Protein AF-A0A2H0PJK1-F1 (afdb_monomer_lite)

Sequence (392 aa):
MRAAGKIWSLGQGVLFLLLLDNSALKAQSQTAKTILATDIFDRLESEDGAIYIGDQIKLERNETVQFDEPARVYIRDLDMSEFSTIDSQGYDLEVYIEDQIKSDKGFFDVSPNESIYDTSGQDGESGENGEKAMDGLKGSAGAHGSDASAGTDGVSGADISIIAPRLQGDLVLITRGGNGGRGGNGGDGGKGGVGLSGMDARVLYHFKGMDGLPIDTLLGIGSAIGIPYVGQVLAILSLFNGLTIGDGFDGFDGGAGGNAGLGGDGGNGGNAGKIELIYAFREANGKTYVNTKGGRGGVGGRAGVPGVGGTGGVGGKAGDIWARDGKPGNAGATGEQARAGLAGKAGKSGSVKVYETGDEQWLRCYVRYRQTLDLGMEQGLAYELLKSCLNQ

Structure (mmCIF, N/CA/C/O backbone):
data_AF-A0A2H0PJK1-F1
#
_entry.id   AF-A0A2H0PJK1-F1
#
loop_
_atom_site.group_PDB
_atom_site.id
_atom_site.type_symbol
_atom_site.label_atom_id
_atom_site.label_alt_id
_atom_site.label_comp_id
_atom_site.label_asym_id
_atom_site.label_entity_id
_atom_site.label_seq_id
_atom_site.pdbx_PDB_ins_code
_atom_site.Cartn_x
_atom_site.Cartn_y
_atom_site.Cartn_z
_atom_site.occupancy
_atom_site.B_iso_or_equiv
_atom_site.auth_seq_id
_atom_site.auth_comp_id
_atom_site.auth_asym_id
_atom_site.auth_atom_id
_atom_site.pdbx_PDB_model_num
ATOM 1 N N . MET A 1 1 ? -66.909 -10.315 -57.323 1.00 40.25 1 MET A N 1
ATOM 2 C CA . MET A 1 1 ? -67.530 -10.198 -55.987 1.00 40.25 1 MET A CA 1
ATOM 3 C C . MET A 1 1 ? -66.521 -9.553 -55.044 1.00 40.25 1 MET A C 1
ATOM 5 O O . MET A 1 1 ? -65.550 -10.198 -54.680 1.00 40.25 1 MET A O 1
ATOM 9 N N . ARG A 1 2 ? -66.683 -8.259 -54.745 1.00 36.19 2 ARG A N 1
ATOM 10 C CA . ARG A 1 2 ? -65.884 -7.506 -53.763 1.00 36.19 2 ARG A CA 1
ATOM 11 C C . ARG A 1 2 ? -66.854 -7.022 -52.680 1.00 36.19 2 ARG A C 1
ATOM 13 O O . ARG A 1 2 ? -67.710 -6.200 -52.978 1.00 36.19 2 ARG A O 1
ATOM 20 N N . ALA A 1 3 ? -66.736 -7.573 -51.476 1.00 44.84 3 ALA A N 1
ATOM 21 C CA . ALA A 1 3 ? -67.355 -7.078 -50.243 1.00 44.84 3 ALA A CA 1
ATOM 22 C C . ALA A 1 3 ? -66.247 -6.330 -49.472 1.00 44.84 3 ALA A C 1
ATOM 24 O O . ALA A 1 3 ? -65.142 -6.848 -49.352 1.00 44.84 3 ALA A O 1
ATOM 25 N N . ALA A 1 4 ? -66.362 -5.025 -49.224 1.00 47.88 4 ALA A N 1
ATOM 26 C CA . ALA A 1 4 ? -67.132 -4.376 -48.159 1.00 47.88 4 ALA A CA 1
ATOM 27 C C . ALA A 1 4 ? -66.529 -4.572 -46.749 1.00 47.88 4 ALA A C 1
ATOM 29 O O . ALA A 1 4 ? -66.752 -5.587 -46.106 1.00 47.88 4 ALA A O 1
ATOM 30 N N . GLY A 1 5 ? -65.835 -3.522 -46.285 1.00 47.53 5 GLY A N 1
ATOM 31 C CA . GLY A 1 5 ? -66.013 -2.920 -44.957 1.00 47.53 5 GLY A CA 1
ATOM 32 C C . GLY A 1 5 ? -65.334 -3.552 -43.736 1.00 47.53 5 GLY A C 1
ATOM 33 O O . GLY A 1 5 ? -65.748 -4.605 -43.268 1.00 47.53 5 GLY A O 1
ATOM 34 N N . LYS A 1 6 ? -64.447 -2.782 -43.087 1.00 48.31 6 LYS A N 1
ATOM 35 C CA . LYS A 1 6 ? -64.639 -2.374 -41.679 1.00 48.31 6 LYS A CA 1
ATOM 36 C C . LYS A 1 6 ? -63.658 -1.279 -41.252 1.00 48.31 6 LYS A C 1
ATOM 38 O O . LYS A 1 6 ? -62.449 -1.418 -41.379 1.00 48.31 6 LYS A O 1
ATOM 43 N N . ILE A 1 7 ? -64.241 -0.205 -40.730 1.00 45.81 7 ILE A N 1
ATOM 44 C CA . ILE A 1 7 ? -63.619 0.920 -40.029 1.00 45.81 7 ILE A CA 1
ATOM 45 C C . ILE A 1 7 ? -63.528 0.539 -38.541 1.00 45.81 7 ILE A C 1
ATOM 47 O O . ILE A 1 7 ? -64.526 0.094 -37.979 1.00 45.81 7 ILE A O 1
ATOM 51 N N . TRP A 1 8 ? -62.363 0.721 -37.915 1.00 39.59 8 TRP A N 1
ATOM 52 C CA . TRP A 1 8 ? -62.161 0.785 -36.455 1.00 39.59 8 TRP A CA 1
ATOM 53 C C . TRP A 1 8 ? -61.376 2.083 -36.203 1.00 39.59 8 TRP A C 1
ATOM 55 O O . TRP A 1 8 ? -60.299 2.257 -36.759 1.00 39.59 8 TRP A O 1
ATOM 65 N N . SER A 1 9 ? -62.011 3.145 -35.703 1.00 42.22 9 SER A N 1
ATOM 66 C CA . SER A 1 9 ? -62.303 3.458 -34.293 1.00 42.22 9 SER A CA 1
ATOM 67 C C . SER A 1 9 ? -61.051 3.791 -33.475 1.00 42.22 9 SER A C 1
ATOM 69 O O . SER A 1 9 ? -60.299 2.912 -33.070 1.00 42.22 9 SER A O 1
ATOM 71 N N . LEU A 1 10 ? -60.903 5.098 -33.241 1.00 45.19 10 LEU A N 1
ATOM 72 C CA . LEU A 1 10 ? -59.955 5.807 -32.382 1.00 45.19 10 LEU A CA 1
ATOM 73 C C . LEU A 1 10 ? -59.673 5.101 -31.044 1.00 45.19 10 LEU A C 1
ATOM 75 O O . LEU A 1 10 ? -60.558 4.987 -30.199 1.00 45.19 10 LEU A O 1
ATOM 79 N N . GLY A 1 11 ? -58.414 4.710 -30.832 1.00 38.25 11 GLY A N 1
ATOM 80 C CA . GLY A 1 11 ? -57.863 4.438 -29.507 1.00 38.25 11 GLY A CA 1
ATOM 81 C C . GLY A 1 11 ? -57.284 5.727 -28.930 1.00 38.25 11 GLY A C 1
ATOM 82 O O . GLY A 1 11 ? -56.374 6.311 -29.515 1.00 38.25 11 GLY A O 1
ATOM 83 N N . GLN A 1 12 ? -57.845 6.190 -27.815 1.00 44.53 12 GLN A N 1
ATOM 84 C CA . GLN A 1 12 ? -57.360 7.338 -27.055 1.00 44.53 12 GLN A CA 1
ATOM 85 C C . GLN A 1 12 ? -55.892 7.121 -26.662 1.00 44.53 12 GLN A C 1
ATOM 87 O O . GLN A 1 12 ? -55.571 6.224 -25.885 1.00 44.53 12 GLN A O 1
ATOM 92 N N . GLY A 1 13 ? -55.001 7.945 -27.214 1.00 40.47 13 GLY A N 1
ATOM 93 C CA . GLY A 1 13 ? -53.610 8.020 -26.790 1.00 40.47 13 GLY A CA 1
ATOM 94 C C . GLY A 1 13 ? -53.535 8.620 -25.392 1.00 40.47 13 GLY A C 1
ATOM 95 O O . GLY A 1 13 ? -53.631 9.834 -25.227 1.00 40.47 13 GLY A O 1
ATOM 96 N N . VAL A 1 14 ? -53.371 7.766 -24.384 1.00 42.12 14 VAL A N 1
ATOM 97 C CA . VAL A 1 14 ? -52.942 8.183 -23.049 1.00 42.12 14 VAL A CA 1
ATOM 98 C C . VAL A 1 14 ? -51.471 8.577 -23.168 1.00 42.12 14 VAL A C 1
ATOM 100 O O . VAL A 1 14 ? -50.579 7.732 -23.187 1.00 42.12 14 VAL A O 1
ATOM 103 N N . LEU A 1 15 ? -51.227 9.878 -23.311 1.00 36.84 15 LEU A N 1
ATOM 104 C CA . LEU A 1 15 ? -49.902 10.474 -23.214 1.00 36.84 15 LEU A CA 1
ATOM 105 C C . LEU A 1 15 ? -49.458 10.386 -21.747 1.00 36.84 15 LEU A C 1
ATOM 107 O O . LEU A 1 15 ? -49.777 11.253 -20.936 1.00 36.84 15 LEU A O 1
ATOM 111 N N . PHE A 1 16 ? -48.757 9.308 -21.394 1.00 39.72 16 PHE A N 1
ATOM 112 C CA . PHE A 1 16 ? -48.044 9.199 -20.124 1.00 39.72 16 PHE A CA 1
ATOM 113 C C . PHE A 1 16 ? -46.860 10.175 -20.167 1.00 39.72 16 PHE A C 1
ATOM 115 O O . PHE A 1 16 ? -45.769 9.843 -20.629 1.00 39.72 16 PHE A O 1
ATOM 122 N N . LEU A 1 17 ? -47.088 11.415 -19.725 1.00 38.12 17 LEU A N 1
ATOM 123 C CA . LEU A 1 17 ? -46.007 12.312 -19.335 1.00 38.12 17 LEU A CA 1
ATOM 124 C C . LEU A 1 17 ? -45.369 11.697 -18.082 1.00 38.12 17 LEU A C 1
ATOM 126 O O . LEU A 1 17 ? -45.858 11.873 -16.967 1.00 38.12 17 LEU A O 1
ATOM 130 N N . LEU A 1 18 ? -44.301 10.924 -18.273 1.00 44.00 18 LEU A N 1
ATOM 131 C CA . LEU A 1 18 ? -43.378 10.574 -17.201 1.00 44.00 18 LEU A CA 1
ATOM 132 C C . LEU A 1 18 ? -42.730 11.880 -16.728 1.00 44.00 18 LEU A C 1
ATOM 134 O O . LEU A 1 18 ? -41.711 12.316 -17.260 1.00 44.00 18 LEU A O 1
ATOM 138 N N . LEU A 1 19 ? -43.354 12.520 -15.740 1.00 46.16 19 LEU A N 1
ATOM 139 C CA . LEU A 1 19 ? -42.688 13.449 -14.838 1.00 46.16 19 LEU A CA 1
ATOM 140 C C . LEU A 1 19 ? -41.661 12.621 -14.058 1.00 46.16 19 LEU A C 1
ATOM 142 O O . LEU A 1 19 ? -41.923 12.153 -12.955 1.00 46.16 19 LEU A O 1
ATOM 146 N N . LEU A 1 20 ? -40.515 12.361 -14.692 1.00 48.00 20 LEU A N 1
ATOM 147 C CA . LEU A 1 20 ? -39.317 11.935 -13.991 1.00 48.00 20 LEU A CA 1
ATOM 148 C C . LEU A 1 20 ? -38.961 13.084 -13.057 1.00 48.00 20 LEU A C 1
ATOM 150 O O . LEU A 1 20 ? -38.494 14.142 -13.480 1.00 48.00 20 LEU A O 1
ATOM 154 N N . ASP A 1 21 ? -39.297 12.882 -11.793 1.00 49.75 21 ASP A N 1
ATOM 155 C CA . ASP A 1 21 ? -39.028 13.809 -10.719 1.00 49.75 21 ASP A CA 1
ATOM 156 C C . ASP A 1 21 ? -37.503 14.014 -10.656 1.00 49.75 21 ASP A C 1
ATOM 158 O O . ASP A 1 21 ? -36.732 13.107 -10.330 1.00 49.75 21 ASP A O 1
ATOM 162 N N . ASN A 1 22 ? -37.041 15.205 -11.054 1.00 51.97 22 ASN A N 1
ATOM 163 C CA . ASN A 1 22 ? -35.620 15.589 -11.105 1.00 51.97 22 ASN A CA 1
ATOM 164 C C . ASN A 1 22 ? -34.930 15.542 -9.723 1.00 51.97 22 ASN A C 1
ATOM 166 O O . ASN A 1 22 ? -33.729 15.791 -9.605 1.00 51.97 22 ASN A O 1
ATOM 170 N N . SER A 1 23 ? -35.678 15.233 -8.668 1.00 55.34 23 SER A N 1
ATOM 171 C CA . SER A 1 23 ? -35.200 14.939 -7.321 1.00 55.34 23 SER A CA 1
ATOM 172 C C . SER A 1 23 ? -34.273 13.715 -7.283 1.00 55.34 23 SER A C 1
ATOM 174 O O . SER A 1 23 ? -33.290 13.745 -6.545 1.00 55.34 23 SER A O 1
ATOM 176 N N . ALA A 1 24 ? -34.479 12.702 -8.137 1.00 53.12 24 ALA A N 1
ATOM 177 C CA . ALA A 1 24 ? -33.586 11.536 -8.207 1.00 53.12 24 ALA A CA 1
ATOM 178 C C . ALA A 1 24 ? -32.200 11.860 -8.806 1.00 53.12 24 ALA A C 1
ATOM 180 O O . ALA A 1 24 ? -31.199 11.277 -8.398 1.00 53.12 24 ALA A O 1
ATOM 181 N N . LEU A 1 25 ? -32.118 12.831 -9.723 1.00 48.28 25 LEU A N 1
ATOM 182 C CA . LEU A 1 25 ? -30.859 13.275 -10.343 1.00 48.28 25 LEU A CA 1
ATOM 183 C C . LEU A 1 25 ? -30.078 14.271 -9.470 1.00 48.28 25 LEU A C 1
ATOM 185 O O . LEU A 1 25 ? -28.855 14.342 -9.560 1.00 48.28 25 LEU A O 1
ATOM 189 N N . LYS A 1 26 ? -30.749 15.009 -8.574 1.00 51.31 26 LYS A N 1
ATOM 190 C CA . LYS A 1 26 ? -30.075 15.895 -7.605 1.00 51.31 26 LYS A CA 1
ATOM 191 C C . LYS A 1 26 ? -29.466 15.155 -6.410 1.00 51.31 26 LYS A C 1
ATOM 193 O O . LYS A 1 26 ? -28.590 15.708 -5.755 1.00 51.31 26 LYS A O 1
ATOM 198 N N . ALA A 1 27 ? -29.870 13.910 -6.158 1.00 53.41 27 ALA A N 1
ATOM 199 C CA . ALA A 1 27 ? -29.275 13.062 -5.124 1.00 53.41 27 ALA A CA 1
ATOM 200 C C . ALA A 1 27 ? -27.898 12.477 -5.513 1.00 53.41 27 ALA A C 1
ATOM 202 O O . ALA A 1 27 ? -27.256 11.833 -4.690 1.00 53.41 27 ALA A O 1
ATOM 203 N N . GLN A 1 28 ? -27.428 12.690 -6.749 1.00 52.25 28 GLN A N 1
ATOM 204 C CA . GLN A 1 28 ? -26.258 11.997 -7.308 1.00 52.25 28 GLN A CA 1
ATOM 205 C C . GLN A 1 28 ? -24.936 12.780 -7.297 1.00 52.25 28 GLN A C 1
ATOM 207 O O . GLN A 1 28 ? -23.949 12.295 -7.838 1.00 52.25 28 GLN A O 1
ATOM 212 N N . SER A 1 29 ? -24.872 13.959 -6.674 1.00 58.22 29 SER A N 1
ATOM 213 C CA . SER A 1 29 ? -23.621 14.730 -6.601 1.00 58.22 29 SER A CA 1
ATOM 214 C C . SER A 1 29 ? -23.414 15.388 -5.237 1.00 58.22 29 SER A C 1
ATOM 216 O O . SER A 1 29 ? -23.016 16.550 -5.152 1.00 58.22 29 SER A O 1
ATOM 218 N N . GLN A 1 30 ? -23.675 14.663 -4.149 1.00 64.12 30 GLN A N 1
ATOM 219 C CA . GLN A 1 30 ? -22.976 14.992 -2.909 1.00 64.12 30 GLN A CA 1
ATOM 220 C C . GLN A 1 30 ? -21.528 14.542 -3.099 1.00 64.12 30 GLN A C 1
ATOM 222 O O . GLN A 1 30 ? -21.236 13.350 -3.125 1.00 64.12 30 GLN A O 1
ATOM 227 N N . THR A 1 31 ? -20.646 15.510 -3.343 1.00 74.12 31 THR A N 1
ATOM 228 C CA . THR A 1 31 ? -19.198 15.304 -3.323 1.00 74.12 31 THR A CA 1
ATOM 229 C C . THR A 1 31 ? -18.833 14.654 -1.997 1.00 74.12 31 THR A C 1
ATOM 231 O O . THR A 1 31 ? -19.170 15.208 -0.949 1.00 74.12 31 THR A O 1
ATOM 234 N N . ALA A 1 32 ? -18.194 13.483 -2.057 1.00 85.19 32 ALA A N 1
ATOM 235 C CA . ALA A 1 32 ? -17.666 12.802 -0.883 1.00 85.19 32 ALA A CA 1
ATOM 236 C C . ALA A 1 32 ? -16.837 13.801 -0.066 1.00 85.19 32 ALA A C 1
ATOM 238 O O . ALA A 1 32 ? -15.981 14.502 -0.614 1.00 85.19 32 ALA A O 1
ATOM 239 N N . LYS A 1 33 ? -17.162 13.929 1.218 1.00 95.88 33 LYS A N 1
ATOM 240 C CA . LYS A 1 33 ? -16.495 14.863 2.119 1.00 95.88 33 LYS A CA 1
ATOM 241 C C . LYS A 1 33 ? -15.402 14.098 2.849 1.00 95.88 33 LYS A C 1
ATOM 243 O O . LYS A 1 33 ? -15.699 13.187 3.618 1.00 95.88 33 LYS A O 1
ATOM 248 N N . THR A 1 34 ? -14.159 14.492 2.608 1.00 96.69 34 THR A N 1
ATOM 249 C CA . THR A 1 34 ? -13.006 14.008 3.367 1.00 96.69 34 THR A CA 1
ATOM 250 C C . THR A 1 34 ? -12.807 14.891 4.595 1.00 96.69 34 THR A C 1
ATOM 252 O O . THR A 1 34 ? -12.821 16.118 4.488 1.00 96.69 34 THR A O 1
ATOM 255 N N . ILE A 1 35 ? -12.650 14.262 5.752 1.00 97.75 35 ILE A N 1
ATOM 256 C CA . ILE A 1 35 ? -12.417 14.870 7.060 1.00 97.75 35 ILE A CA 1
ATOM 257 C C . ILE A 1 35 ? -11.057 14.361 7.534 1.00 97.75 35 ILE A C 1
ATOM 259 O O . ILE A 1 35 ? -10.834 13.150 7.554 1.00 97.75 35 ILE A O 1
ATOM 263 N N . LEU A 1 36 ? -10.140 15.257 7.893 1.00 97.88 36 LEU A N 1
ATOM 264 C CA . LEU A 1 36 ? -8.867 14.829 8.469 1.00 97.88 36 LEU A CA 1
ATOM 265 C C . LEU A 1 36 ? -9.104 14.355 9.902 1.00 97.88 36 LEU A C 1
ATOM 267 O O . LEU A 1 36 ? -9.880 14.963 10.640 1.00 97.88 36 LEU A O 1
ATOM 271 N N . ALA A 1 37 ? -8.431 13.283 10.318 1.00 97.94 37 ALA A N 1
ATOM 272 C CA . ALA A 1 37 ? -8.561 12.752 11.673 1.00 97.94 37 ALA A CA 1
ATOM 273 C C . ALA A 1 37 ? -8.288 13.827 12.744 1.00 97.94 37 ALA A C 1
ATOM 275 O O . ALA A 1 37 ? -9.023 13.937 13.724 1.00 97.94 37 ALA A O 1
ATOM 276 N N . THR A 1 38 ? -7.300 14.695 12.516 1.00 97.56 38 THR A N 1
ATOM 277 C CA . THR A 1 38 ? -6.954 15.813 13.409 1.00 97.56 38 THR A CA 1
ATOM 278 C C . THR A 1 38 ? -8.064 16.849 13.597 1.00 97.56 38 THR A C 1
ATOM 280 O O . THR A 1 38 ? -7.990 17.638 14.532 1.00 97.56 38 THR A O 1
ATOM 283 N N . ASP A 1 39 ? -9.079 16.873 12.728 1.00 97.56 39 ASP A N 1
ATOM 284 C CA . ASP A 1 39 ? -10.193 17.821 12.827 1.00 97.56 39 ASP A CA 1
ATOM 285 C C . ASP A 1 39 ? -11.287 17.347 13.798 1.00 97.56 39 ASP A C 1
ATOM 287 O O . ASP A 1 39 ? -12.117 18.150 14.230 1.00 97.56 39 ASP A O 1
ATOM 291 N N . ILE A 1 40 ? -11.326 16.046 14.112 1.00 97.69 40 ILE A N 1
ATOM 292 C CA . ILE A 1 40 ? -12.403 15.421 14.900 1.00 97.69 40 ILE A CA 1
ATOM 293 C C . ILE A 1 40 ? -11.911 14.630 16.115 1.00 97.69 40 ILE A C 1
ATOM 295 O O . ILE A 1 40 ? -12.723 14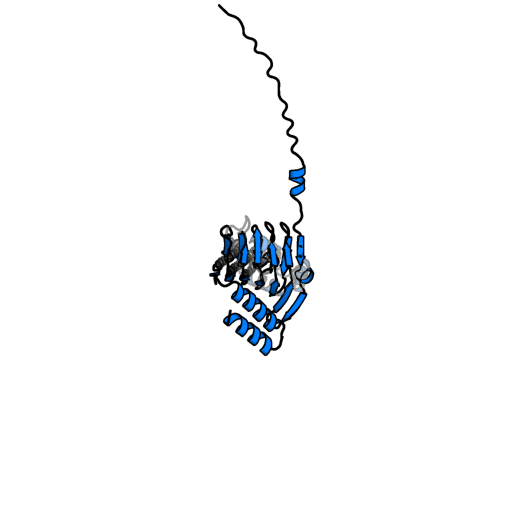.271 16.966 1.00 97.69 40 ILE A O 1
ATOM 299 N N . PHE A 1 41 ? -10.611 14.363 16.201 1.00 97.94 41 PHE A N 1
ATOM 300 C CA . PHE A 1 41 ? -9.995 13.630 17.299 1.00 97.94 41 PHE A CA 1
ATOM 301 C C . PHE A 1 41 ? -8.977 14.488 18.042 1.00 97.94 41 PHE A C 1
ATOM 303 O O . PHE A 1 41 ? -8.250 15.281 17.440 1.00 97.94 41 PHE A O 1
ATOM 310 N N . ASP A 1 42 ? -8.846 14.229 19.340 1.00 98.00 42 ASP A N 1
ATOM 311 C CA . ASP A 1 42 ? -7.699 14.692 20.109 1.00 98.00 42 ASP A CA 1
ATOM 312 C C . ASP A 1 42 ? -6.489 13.819 19.751 1.00 98.00 42 ASP A C 1
ATOM 314 O O . ASP A 1 42 ? -6.493 12.609 19.995 1.00 98.00 42 ASP A O 1
ATOM 318 N N . ARG A 1 43 ? -5.464 14.427 19.145 1.00 97.69 43 ARG A N 1
ATOM 319 C CA . ARG A 1 43 ? -4.227 13.750 18.731 1.00 97.69 43 ARG A CA 1
ATOM 320 C C . ARG A 1 43 ? -3.137 13.896 19.789 1.00 97.69 43 ARG A C 1
ATOM 322 O O . ARG A 1 43 ? -2.841 15.003 20.237 1.00 97.69 43 ARG A O 1
ATOM 329 N N . LEU A 1 44 ? -2.473 12.791 20.102 1.00 97.56 44 LEU A N 1
ATOM 330 C CA . LEU A 1 44 ? -1.296 12.716 20.962 1.00 97.56 44 LEU A CA 1
ATOM 331 C C . LEU A 1 44 ? -0.168 11.978 20.237 1.00 97.56 44 LEU A C 1
ATOM 333 O O . LEU A 1 44 ? -0.419 11.052 19.469 1.00 97.56 44 LEU A O 1
ATOM 337 N N . GLU A 1 45 ? 1.075 12.377 20.486 1.00 96.62 45 GLU A N 1
ATOM 338 C CA . GLU A 1 45 ? 2.252 11.696 19.935 1.00 96.62 45 GLU A CA 1
ATOM 339 C C . GLU A 1 45 ? 2.732 10.591 20.877 1.00 96.62 45 GLU A C 1
ATOM 341 O O . GLU A 1 45 ?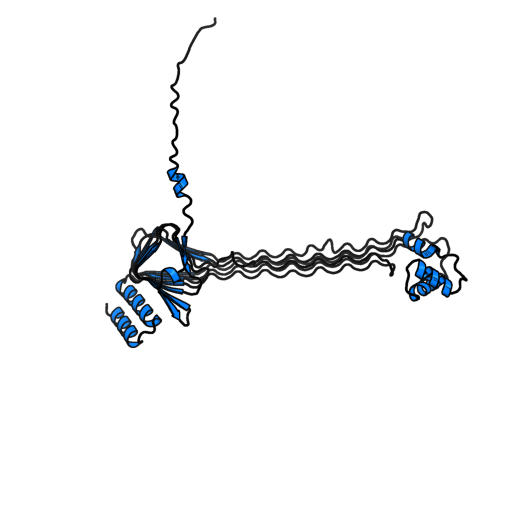 2.802 10.789 22.091 1.00 96.62 45 GLU A O 1
ATOM 346 N N . SER A 1 46 ? 3.086 9.441 20.305 1.00 94.50 46 SER A N 1
ATOM 347 C CA . SER A 1 46 ? 3.697 8.299 20.987 1.00 94.50 46 SER A CA 1
ATOM 348 C C . SER A 1 46 ? 4.909 7.797 20.195 1.00 94.50 46 SER A C 1
ATOM 350 O O . SER A 1 46 ? 5.083 8.128 19.023 1.00 94.50 46 SER A O 1
ATOM 352 N N . GLU A 1 47 ? 5.756 6.984 20.829 1.00 91.38 47 GLU A N 1
ATOM 353 C CA . GLU A 1 47 ? 6.919 6.362 20.177 1.00 91.38 47 GLU A CA 1
ATOM 354 C C . GLU A 1 47 ? 6.508 5.437 19.018 1.00 91.38 47 GLU A C 1
ATOM 356 O O . GLU A 1 47 ? 7.226 5.342 18.023 1.00 91.38 47 GLU A O 1
ATOM 361 N N . ASP A 1 48 ? 5.335 4.807 19.129 1.00 90.94 48 ASP A N 1
ATOM 362 C CA . ASP A 1 48 ? 4.816 3.833 18.160 1.00 90.94 48 ASP A CA 1
ATOM 363 C C . ASP A 1 48 ? 3.876 4.450 17.099 1.00 90.94 48 ASP A C 1
ATOM 365 O O . ASP A 1 48 ? 3.353 3.728 16.251 1.00 90.94 48 ASP A O 1
ATOM 369 N N . GLY A 1 49 ? 3.628 5.766 17.137 1.00 94.06 49 GLY A N 1
ATOM 370 C CA . GLY A 1 49 ? 2.719 6.459 16.213 1.00 94.06 49 GLY A CA 1
ATOM 371 C C . GLY A 1 49 ? 1.816 7.486 16.896 1.00 94.06 49 GLY A C 1
ATOM 372 O O . GLY A 1 49 ? 2.037 7.872 18.045 1.00 94.06 49 GLY A O 1
ATOM 373 N N . ALA A 1 50 ? 0.784 7.946 16.191 1.00 97.75 50 ALA A N 1
ATOM 374 C CA . ALA A 1 50 ? -0.190 8.881 16.742 1.00 97.75 50 ALA A CA 1
ATOM 375 C C . ALA A 1 50 ? -1.318 8.148 17.477 1.00 97.75 50 ALA A C 1
ATOM 377 O O . ALA A 1 50 ? -1.841 7.132 17.015 1.00 97.75 50 ALA A O 1
ATOM 378 N N . ILE A 1 51 ? -1.726 8.690 18.621 1.00 98.25 51 ILE A N 1
ATOM 379 C CA . ILE A 1 51 ? -2.898 8.241 19.368 1.00 98.25 51 ILE A CA 1
ATOM 380 C C . ILE A 1 51 ? -4.015 9.253 19.133 1.00 98.25 51 ILE A C 1
ATOM 382 O O . ILE A 1 51 ? -3.850 10.437 19.417 1.00 98.25 51 ILE A O 1
ATOM 386 N N . TYR A 1 52 ? -5.157 8.782 18.649 1.00 98.38 52 TYR A N 1
ATOM 387 C CA . TYR A 1 52 ? -6.352 9.586 18.426 1.00 98.38 52 TYR A CA 1
ATOM 388 C C . TYR A 1 52 ? -7.443 9.174 19.403 1.00 98.38 52 TYR A C 1
ATOM 390 O O . TYR A 1 52 ? -7.723 7.986 19.565 1.00 98.38 52 TYR A O 1
ATOM 398 N N . ILE A 1 53 ? -8.071 10.151 20.050 1.00 98.31 53 ILE A N 1
ATOM 399 C CA . ILE A 1 53 ? -9.126 9.917 21.037 1.00 98.31 53 ILE A CA 1
ATOM 400 C C . ILE A 1 53 ? -10.382 10.661 20.603 1.00 98.31 53 ILE A C 1
ATOM 402 O O . ILE A 1 53 ? -10.345 11.857 20.318 1.00 98.31 53 ILE A O 1
ATOM 406 N N . GLY A 1 54 ? -11.498 9.940 20.549 1.00 97.00 54 GLY A N 1
ATOM 407 C CA . GLY A 1 54 ? -12.818 10.483 20.263 1.00 97.00 54 GLY A CA 1
ATOM 408 C C . GLY A 1 54 ? -13.871 9.853 21.164 1.00 97.00 54 GLY A C 1
ATOM 409 O O . GLY A 1 54 ? -13.728 8.719 21.615 1.00 97.00 54 GLY A O 1
ATOM 410 N N . ASP A 1 55 ? -14.942 10.592 21.439 1.00 96.50 55 ASP A N 1
ATOM 411 C CA . ASP A 1 55 ? -16.074 10.059 22.200 1.00 96.50 55 ASP A CA 1
ATOM 412 C C . ASP A 1 55 ? -17.010 9.287 21.260 1.00 96.50 55 ASP A C 1
ATOM 414 O O . ASP A 1 55 ? -16.900 8.072 21.107 1.00 96.50 55 ASP A O 1
ATOM 418 N N . GLN A 1 56 ? -17.871 10.004 20.540 1.00 97.44 56 GLN A N 1
ATOM 419 C CA . GLN A 1 56 ? -18.777 9.426 19.559 1.00 97.44 56 GLN A CA 1
ATOM 420 C C . GLN A 1 56 ? -18.437 9.932 18.160 1.00 97.44 56 GLN A C 1
ATOM 422 O O . GLN A 1 56 ? -18.471 11.136 17.903 1.00 97.44 56 GLN A O 1
ATOM 427 N N . ILE A 1 57 ? -18.181 9.003 17.241 1.00 97.94 57 ILE A N 1
ATOM 428 C CA . ILE A 1 57 ? -17.956 9.304 15.830 1.00 97.94 57 ILE A CA 1
ATOM 429 C C . ILE A 1 57 ? -19.142 8.798 15.027 1.00 97.94 57 ILE A C 1
ATOM 431 O O . ILE A 1 57 ? -19.489 7.619 15.075 1.00 97.94 57 ILE A O 1
ATOM 435 N N . LYS A 1 58 ? -19.757 9.707 14.273 1.00 98.19 58 LYS A N 1
ATOM 436 C CA . LYS A 1 58 ? -20.835 9.395 13.344 1.00 98.19 58 LYS A CA 1
ATOM 437 C C . LYS A 1 58 ? -20.430 9.833 11.948 1.00 98.19 58 LYS A C 1
ATOM 439 O O . LYS A 1 58 ? -20.215 11.021 11.730 1.00 98.19 58 LYS A O 1
ATOM 444 N N . LEU A 1 59 ? -20.339 8.878 11.030 1.00 97.88 59 LEU A N 1
ATOM 445 C CA . LEU A 1 59 ? -20.013 9.123 9.633 1.00 97.88 59 LEU A CA 1
ATOM 446 C C . LEU A 1 59 ? -21.271 9.011 8.785 1.00 97.88 59 LEU A C 1
ATOM 448 O O . LEU A 1 59 ? -21.953 7.978 8.765 1.00 97.88 59 LEU A O 1
ATOM 452 N N . GLU A 1 60 ? -21.578 10.091 8.077 1.00 97.19 60 GLU A N 1
ATOM 453 C CA . GLU A 1 60 ? -22.673 10.116 7.121 1.00 97.19 60 GLU A CA 1
ATOM 454 C C . GLU A 1 60 ? -22.276 9.402 5.819 1.00 97.19 60 GLU A C 1
ATOM 456 O O . GLU A 1 60 ? -21.123 9.029 5.582 1.00 97.19 60 GLU A O 1
ATOM 461 N N . ARG A 1 61 ? -23.265 9.163 4.956 1.00 95.75 61 ARG A N 1
ATOM 462 C CA . ARG A 1 61 ? -23.070 8.432 3.699 1.00 95.75 61 ARG A CA 1
ATOM 463 C C . ARG A 1 61 ? -21.963 9.073 2.850 1.00 95.75 61 ARG A C 1
ATOM 465 O O . ARG A 1 61 ? -22.051 10.256 2.527 1.00 95.75 61 ARG A O 1
ATOM 472 N N . ASN A 1 62 ? -20.992 8.271 2.410 1.00 94.50 62 ASN A N 1
ATOM 473 C CA . ASN A 1 62 ? -19.825 8.707 1.626 1.00 94.50 62 ASN A CA 1
ATOM 474 C C . ASN A 1 62 ? -18.901 9.736 2.321 1.00 94.50 62 ASN A C 1
ATOM 476 O O . ASN A 1 62 ? -18.127 10.403 1.629 1.00 94.50 62 ASN A O 1
ATOM 480 N N . GLU A 1 63 ? -18.979 9.920 3.643 1.00 97.12 63 GLU A N 1
ATOM 481 C CA . GLU A 1 63 ? -17.936 10.653 4.370 1.00 97.12 63 GLU A CA 1
ATOM 482 C C . GLU A 1 63 ? -16.711 9.760 4.581 1.00 97.12 63 GLU A C 1
ATOM 484 O O . GLU A 1 63 ? -16.840 8.571 4.883 1.00 97.12 63 GLU A O 1
ATOM 489 N N . THR A 1 64 ? -15.526 10.351 4.443 1.00 97.75 64 THR A N 1
ATOM 490 C CA . THR A 1 64 ? -14.251 9.674 4.685 1.00 97.75 64 THR A CA 1
ATOM 491 C C . THR A 1 64 ? -13.515 10.365 5.818 1.00 97.75 64 THR A C 1
ATOM 493 O O . THR A 1 64 ? -13.275 11.567 5.738 1.00 97.75 64 THR A O 1
ATOM 496 N N . VAL A 1 65 ? -13.116 9.616 6.841 1.00 98.31 65 VAL A N 1
ATOM 497 C CA . VAL A 1 65 ? -12.120 10.059 7.821 1.00 98.31 65 VAL A CA 1
ATOM 498 C C . VAL A 1 65 ? -10.762 9.552 7.377 1.00 98.31 65 VAL A C 1
ATOM 500 O O . VAL A 1 65 ? -10.592 8.347 7.205 1.00 98.31 65 VAL A O 1
ATOM 503 N N . GLN A 1 66 ? -9.815 10.466 7.191 1.00 97.94 66 GLN A N 1
ATOM 504 C CA . GLN A 1 66 ? -8.482 10.154 6.693 1.00 97.94 66 GLN A CA 1
ATOM 505 C C . GLN A 1 66 ? -7.426 10.293 7.795 1.00 97.94 66 GLN A C 1
ATOM 507 O O . GLN A 1 66 ? -7.332 11.341 8.437 1.00 97.94 66 GLN A O 1
ATOM 512 N N . PHE A 1 67 ? -6.614 9.252 7.954 1.00 97.38 67 PHE A N 1
ATOM 513 C CA . PHE A 1 67 ? -5.396 9.221 8.760 1.00 97.38 67 PHE A CA 1
ATOM 514 C C . PHE A 1 67 ? -4.189 9.221 7.816 1.00 97.38 67 PHE A C 1
ATOM 516 O O . PHE A 1 67 ? -4.149 8.461 6.849 1.00 97.38 67 PHE A O 1
ATOM 523 N N . ASP A 1 68 ? -3.223 10.096 8.068 1.00 96.38 68 ASP A N 1
ATOM 524 C CA . ASP A 1 68 ? -2.035 10.314 7.235 1.00 96.38 68 ASP A CA 1
ATOM 525 C C . ASP A 1 68 ? -0.726 9.894 7.926 1.00 96.38 68 ASP A C 1
ATOM 527 O O . ASP A 1 68 ? 0.365 10.214 7.451 1.00 96.38 68 ASP A O 1
ATOM 531 N N . GLU A 1 69 ? -0.838 9.122 9.007 1.00 97.00 69 GLU A N 1
ATOM 532 C CA . GLU A 1 69 ? 0.261 8.526 9.766 1.00 97.00 69 GLU A CA 1
ATOM 533 C C . GLU A 1 69 ? -0.196 7.228 10.469 1.00 97.00 69 GLU A C 1
ATOM 535 O O . GLU A 1 69 ? -1.404 6.991 10.581 1.00 97.00 69 GLU A O 1
ATOM 540 N N . PRO A 1 70 ? 0.732 6.370 10.948 1.00 97.31 70 PRO A N 1
ATOM 541 C CA . PRO A 1 70 ? 0.389 5.212 11.773 1.00 97.31 70 PRO A CA 1
ATOM 542 C C . PRO A 1 70 ? -0.414 5.629 13.001 1.00 97.31 70 PRO A C 1
ATOM 544 O O . PRO A 1 70 ? 0.004 6.516 13.752 1.00 97.31 70 PRO A O 1
ATOM 547 N N . ALA A 1 71 ? -1.568 4.994 13.196 1.00 97.94 71 ALA A N 1
ATOM 548 C CA . ALA A 1 71 ? -2.576 5.494 14.116 1.00 97.94 71 ALA A CA 1
ATOM 549 C C . ALA A 1 71 ? -3.138 4.403 15.026 1.00 97.94 71 ALA A C 1
ATOM 551 O O . ALA A 1 71 ? -3.555 3.329 14.583 1.00 97.94 71 ALA A O 1
ATOM 552 N N . ARG A 1 72 ? -3.241 4.742 16.310 1.00 98.31 72 ARG A N 1
ATOM 553 C CA . ARG A 1 72 ? -4.055 4.029 17.289 1.00 98.31 72 ARG A CA 1
ATOM 554 C C . ARG A 1 72 ? -5.238 4.897 17.686 1.00 98.31 72 ARG A C 1
ATOM 556 O O . ARG A 1 72 ? -5.061 6.001 18.188 1.00 98.31 72 ARG A O 1
ATOM 563 N N . VAL A 1 73 ? -6.447 4.403 17.469 1.00 98.50 73 VAL A N 1
ATOM 564 C CA . VAL A 1 73 ? -7.679 5.177 17.611 1.00 98.50 73 VAL A CA 1
ATOM 565 C C . VAL A 1 73 ? -8.527 4.594 18.730 1.00 98.50 73 VAL A C 1
ATOM 567 O O . VAL A 1 73 ? -8.901 3.425 18.684 1.00 98.50 73 VAL A O 1
ATOM 570 N N . TYR A 1 74 ? -8.854 5.418 19.719 1.00 98.50 74 TYR A N 1
ATOM 571 C CA . TYR A 1 74 ? -9.772 5.104 20.807 1.00 98.50 74 TYR A CA 1
ATOM 572 C C . TYR A 1 74 ? -11.086 5.845 20.586 1.00 98.50 74 TYR A C 1
ATOM 574 O O . TYR A 1 74 ? -11.107 7.076 20.563 1.00 98.50 74 TYR A O 1
ATOM 582 N N . ILE A 1 75 ? -12.180 5.103 20.421 1.00 98.25 75 ILE A N 1
ATOM 583 C CA . ILE A 1 75 ? -13.522 5.661 20.206 1.00 98.25 75 ILE A CA 1
ATOM 584 C C . ILE A 1 75 ? -14.482 4.988 21.174 1.00 98.25 75 ILE A C 1
ATOM 586 O O . ILE A 1 75 ? -14.413 3.773 21.343 1.00 98.25 75 ILE A O 1
ATOM 590 N N . ARG A 1 76 ? -15.415 5.721 21.784 1.00 97.81 76 ARG A N 1
ATOM 591 C CA . ARG A 1 76 ? -16.473 5.069 22.561 1.00 97.81 76 ARG A CA 1
ATOM 592 C C . ARG A 1 76 ? -17.481 4.389 21.645 1.00 97.81 76 ARG A C 1
ATOM 594 O O . ARG A 1 76 ? -17.595 3.166 21.649 1.00 97.81 76 ARG A O 1
ATOM 601 N N . ASP A 1 77 ? -18.153 5.175 20.813 1.00 98.38 77 ASP A N 1
ATOM 602 C CA . ASP A 1 77 ? -19.179 4.707 19.883 1.00 98.38 77 ASP A CA 1
ATOM 603 C C . ASP A 1 77 ? -18.834 5.109 18.447 1.00 98.38 77 ASP A C 1
ATOM 605 O O . ASP A 1 77 ? -18.597 6.285 18.161 1.00 98.38 77 ASP A O 1
ATOM 609 N N . LEU A 1 78 ? -18.868 4.141 17.531 1.00 98.44 78 LEU A N 1
ATOM 610 C CA . LEU A 1 78 ? -18.680 4.380 16.102 1.00 98.44 78 LEU A CA 1
ATOM 611 C C . LEU A 1 78 ? -19.958 4.027 15.335 1.00 98.44 78 LEU A C 1
ATOM 613 O O . LEU A 1 78 ? -20.395 2.878 15.353 1.00 98.44 78 LEU A O 1
ATOM 617 N N . ASP A 1 79 ? -20.538 5.008 14.649 1.00 98.50 79 ASP A N 1
ATOM 618 C CA . ASP A 1 79 ? -21.723 4.862 13.800 1.00 98.50 79 ASP A CA 1
ATOM 619 C C . ASP A 1 79 ? -21.376 5.215 12.347 1.00 98.50 79 ASP A C 1
ATOM 621 O O . ASP A 1 79 ? -20.984 6.340 12.040 1.00 98.50 79 ASP A O 1
ATOM 625 N N . MET A 1 80 ? -21.478 4.238 11.453 1.00 98.38 80 MET A N 1
ATOM 626 C CA . MET A 1 80 ? -21.050 4.319 10.061 1.00 98.38 80 MET A CA 1
ATOM 627 C C . MET A 1 80 ? -22.228 4.081 9.121 1.00 98.38 80 MET A C 1
ATOM 629 O O . MET A 1 80 ? -22.761 2.972 9.029 1.00 98.38 80 MET A O 1
ATOM 633 N N . SER A 1 81 ? -22.588 5.110 8.359 1.00 97.44 81 SER A N 1
ATOM 634 C CA . SER A 1 81 ? -23.575 5.002 7.281 1.00 97.44 81 SER A CA 1
ATOM 635 C C . SER A 1 81 ? -23.006 4.289 6.047 1.00 97.44 81 SER A C 1
ATOM 637 O O . SER A 1 81 ? -21.797 4.073 5.929 1.00 97.44 81 SER A O 1
ATOM 639 N N . GLU A 1 82 ? -23.865 3.980 5.076 1.00 95.00 82 GLU A N 1
ATOM 640 C CA . GLU A 1 82 ? -23.463 3.323 3.828 1.00 95.00 82 GLU A CA 1
ATOM 641 C C . GLU A 1 82 ? -22.309 4.030 3.105 1.00 95.00 82 GLU A C 1
ATOM 643 O O . GLU A 1 82 ? -22.353 5.238 2.863 1.00 95.00 82 GLU A O 1
ATOM 648 N N . PHE A 1 83 ? -21.273 3.265 2.744 1.00 94.06 83 PHE A N 1
ATOM 649 C CA . PHE A 1 83 ? -20.085 3.757 2.032 1.00 94.06 83 PHE A CA 1
ATOM 650 C C . PHE A 1 83 ? -19.272 4.826 2.777 1.00 94.06 83 PHE A C 1
ATOM 652 O O . PHE A 1 83 ? -18.367 5.417 2.190 1.00 94.06 83 PHE A O 1
ATOM 659 N N . SER A 1 84 ? -19.560 5.077 4.058 1.00 97.56 84 SER A N 1
ATOM 660 C CA . SER A 1 84 ? -18.644 5.849 4.899 1.00 97.56 84 SER A CA 1
ATOM 661 C C . SER A 1 84 ? -17.337 5.079 5.081 1.00 97.56 84 SER A C 1
ATOM 663 O O . SER A 1 84 ? -17.340 3.845 5.131 1.00 97.56 84 SER A O 1
ATOM 665 N N . THR A 1 85 ? -16.215 5.792 5.123 1.00 97.94 85 THR A N 1
ATOM 666 C CA . THR A 1 85 ? -14.882 5.183 5.086 1.00 97.94 85 THR A CA 1
ATOM 667 C C . THR A 1 85 ? -13.993 5.741 6.190 1.00 97.94 85 THR A C 1
ATOM 669 O O . THR A 1 85 ? -13.939 6.945 6.411 1.00 97.94 85 THR A O 1
ATOM 672 N N . ILE A 1 86 ? -13.270 4.860 6.868 1.00 98.19 86 ILE A N 1
ATOM 673 C CA . ILE A 1 86 ? -12.075 5.188 7.638 1.00 98.19 86 ILE A CA 1
ATOM 674 C C . ILE A 1 86 ? -10.884 4.726 6.800 1.00 98.19 86 ILE A C 1
ATOM 676 O O . ILE A 1 86 ? -10.770 3.540 6.492 1.00 98.19 86 ILE A O 1
ATOM 680 N N . ASP A 1 87 ? -10.048 5.673 6.390 1.00 97.56 87 ASP A N 1
ATOM 681 C CA . ASP A 1 87 ? -8.965 5.479 5.430 1.00 97.56 87 ASP A CA 1
ATOM 682 C C . ASP A 1 87 ? -7.625 5.857 6.072 1.00 97.56 87 ASP A C 1
ATOM 684 O O . ASP A 1 87 ? -7.479 6.977 6.559 1.00 97.56 87 ASP A O 1
ATOM 688 N N . SER A 1 88 ? -6.652 4.943 6.090 1.00 96.19 88 SER A N 1
ATOM 689 C CA . SER A 1 88 ? -5.310 5.210 6.636 1.00 96.19 88 SER A CA 1
ATOM 690 C C . SER A 1 88 ? -4.239 5.462 5.578 1.00 96.19 88 SER A C 1
ATOM 692 O O . SER A 1 88 ? -3.058 5.505 5.903 1.00 96.19 88 SER A O 1
ATOM 694 N N . GLN A 1 89 ? -4.605 5.565 4.298 1.00 94.31 89 GLN A N 1
ATOM 695 C CA . GLN A 1 89 ? -3.689 5.823 3.180 1.00 94.31 89 GLN A CA 1
ATOM 696 C C . GLN A 1 89 ? -2.509 4.836 3.068 1.00 94.31 89 GLN A C 1
ATOM 698 O O . GLN A 1 89 ? -1.501 5.139 2.425 1.00 94.31 89 GLN A O 1
ATOM 703 N N . GLY A 1 90 ? -2.629 3.640 3.651 1.00 93.25 90 GLY A N 1
ATOM 704 C CA . GLY A 1 90 ? -1.562 2.639 3.678 1.00 93.25 90 GLY A CA 1
ATOM 705 C C . GLY A 1 90 ? -0.739 2.602 4.962 1.00 93.25 90 GLY A C 1
ATOM 706 O O . GLY A 1 90 ? 0.277 1.912 4.974 1.00 93.25 90 GLY A O 1
ATOM 707 N N . TYR A 1 91 ? -1.147 3.312 6.016 1.00 96.38 91 TYR A N 1
ATOM 708 C CA . TYR A 1 91 ? -0.548 3.207 7.347 1.00 96.38 91 TYR A CA 1
ATOM 709 C C . TYR A 1 91 ? -1.264 2.183 8.226 1.00 96.38 91 TYR A C 1
ATOM 711 O O . TYR A 1 91 ? -2.465 1.945 8.073 1.00 96.38 91 TYR A O 1
ATOM 719 N N . ASP A 1 92 ? -0.525 1.583 9.158 1.00 96.75 92 ASP A N 1
ATOM 720 C CA . ASP A 1 92 ? -1.095 0.654 10.132 1.00 96.75 92 ASP A CA 1
ATOM 721 C C . ASP A 1 92 ? -2.145 1.365 10.993 1.00 96.75 92 ASP A C 1
ATOM 723 O O . ASP A 1 92 ? -1.948 2.503 11.434 1.00 96.75 92 ASP A O 1
ATOM 727 N N . LEU A 1 93 ? -3.272 0.684 11.209 1.00 97.81 93 LEU A N 1
ATOM 728 C CA . LEU A 1 93 ? -4.411 1.229 11.938 1.00 97.81 93 LEU A CA 1
ATOM 729 C C . LEU A 1 93 ? -4.874 0.256 13.022 1.00 97.81 93 LEU A C 1
ATOM 731 O O . LEU A 1 93 ? -5.367 -0.838 12.741 1.00 97.81 93 LEU A O 1
ATOM 735 N N . GLU A 1 94 ? -4.778 0.680 14.276 1.00 98.44 94 GLU A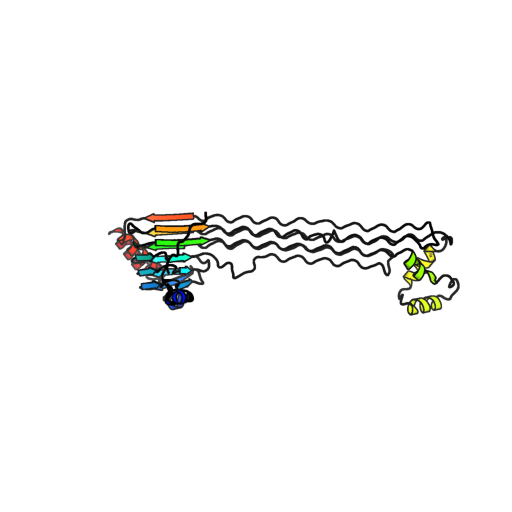 N 1
ATOM 736 C CA . GLU A 1 94 ? -5.368 -0.027 15.408 1.00 98.44 94 GLU A CA 1
ATOM 737 C C . GLU A 1 94 ? -6.590 0.740 15.917 1.00 98.44 94 GLU A C 1
ATOM 739 O O . GLU A 1 94 ? -6.490 1.914 16.262 1.00 98.44 94 GLU A O 1
ATOM 744 N N . VAL A 1 95 ? -7.747 0.089 15.999 1.00 98.44 95 VAL A N 1
ATOM 745 C CA . VAL A 1 95 ? -9.007 0.715 16.414 1.00 98.44 95 VAL A CA 1
ATOM 746 C C . VAL A 1 95 ? -9.550 0.005 17.645 1.00 98.44 95 VAL A C 1
ATOM 748 O O . VAL A 1 95 ? -9.936 -1.163 17.594 1.00 98.44 95 VAL A O 1
ATOM 751 N N . TYR A 1 96 ? -9.615 0.734 18.750 1.00 98.56 96 TYR A N 1
ATOM 752 C CA . TYR A 1 96 ? -10.138 0.284 20.029 1.00 98.56 96 TYR A CA 1
ATOM 753 C C . TYR A 1 96 ? -11.470 0.981 20.293 1.00 98.56 96 TYR A C 1
ATOM 755 O O . TYR A 1 96 ? -11.530 2.194 20.498 1.00 98.56 96 TYR A O 1
ATOM 763 N N . ILE A 1 97 ? -12.545 0.200 20.286 1.00 98.44 97 ILE A N 1
ATOM 764 C CA . ILE A 1 97 ? -13.902 0.685 20.508 1.00 98.44 97 ILE A CA 1
ATOM 765 C C . ILE A 1 97 ? -14.330 0.342 21.931 1.00 98.44 97 ILE A C 1
ATOM 767 O O . ILE A 1 97 ? -14.314 -0.824 22.315 1.00 98.44 97 ILE A O 1
ATOM 771 N N . GLU A 1 98 ? -14.718 1.336 22.722 1.00 97.94 98 GLU A N 1
ATOM 772 C CA . GLU A 1 98 ? -15.137 1.128 24.111 1.00 97.94 98 GLU A CA 1
ATOM 773 C C . GLU A 1 98 ? -16.533 0.509 24.203 1.00 97.94 98 GLU A C 1
ATOM 775 O O . GLU A 1 98 ? -16.778 -0.268 25.116 1.00 97.94 98 GLU A O 1
ATOM 780 N N . ASP A 1 99 ? -17.448 0.817 23.282 1.00 98.00 99 ASP A N 1
ATOM 781 C CA . ASP A 1 99 ? -18.843 0.384 23.364 1.00 98.00 99 ASP A CA 1
ATOM 782 C C . ASP A 1 99 ? -19.248 -0.506 22.194 1.00 98.00 99 ASP A C 1
ATOM 784 O O . ASP A 1 99 ? -19.425 -1.720 22.352 1.00 98.00 99 ASP A O 1
ATOM 788 N N . GLN A 1 100 ? -19.438 0.086 21.017 1.00 97.75 100 GLN A N 1
ATOM 789 C CA . GLN A 1 100 ? -19.969 -0.628 19.862 1.00 97.75 100 GLN A CA 1
ATOM 790 C C . GLN A 1 100 ? -19.583 0.019 18.533 1.00 97.75 100 GLN A C 1
ATOM 792 O O . GLN A 1 100 ? -19.409 1.234 18.433 1.00 97.75 100 GLN A O 1
ATOM 797 N N . ILE A 1 101 ? -19.553 -0.814 17.495 1.00 98.19 101 ILE A N 1
ATOM 798 C CA . ILE A 1 101 ? -19.593 -0.381 16.101 1.00 98.19 101 ILE A CA 1
ATOM 799 C C . ILE A 1 101 ? -20.996 -0.644 15.563 1.00 98.19 101 ILE A C 1
ATOM 801 O O . ILE A 1 101 ? -21.464 -1.784 15.579 1.00 98.19 101 ILE A O 1
ATOM 805 N N . LYS A 1 102 ? -21.640 0.398 15.046 1.00 98.19 102 LYS A N 1
ATOM 806 C CA . LYS A 1 102 ? -22.843 0.340 14.215 1.00 98.19 102 LYS A CA 1
ATOM 807 C C . LYS A 1 102 ? -22.439 0.657 12.792 1.00 98.19 102 LYS A C 1
ATOM 809 O O . LYS A 1 102 ? -21.860 1.705 12.542 1.00 98.19 102 LYS A O 1
ATOM 814 N N . SER A 1 103 ? -22.694 -0.254 11.866 1.00 97.75 103 SER A N 1
ATOM 815 C CA . SER A 1 103 ? -22.255 -0.082 10.488 1.00 97.75 103 SER A CA 1
ATOM 816 C C . SER A 1 103 ? -23.302 -0.582 9.505 1.00 97.75 103 SER A C 1
ATOM 818 O O . SER A 1 103 ? -23.771 -1.713 9.603 1.00 97.75 103 SER A O 1
ATOM 820 N N . ASP A 1 104 ? -23.668 0.251 8.536 1.00 96.38 104 ASP A N 1
ATOM 821 C CA . ASP A 1 104 ? -24.465 -0.145 7.374 1.00 96.38 104 ASP A CA 1
ATOM 822 C C . ASP A 1 104 ? -23.562 -0.219 6.141 1.00 96.38 104 ASP A C 1
ATOM 824 O O . ASP A 1 104 ? -23.695 0.570 5.215 1.00 96.38 104 ASP A O 1
ATOM 828 N N . LYS A 1 105 ? -22.600 -1.151 6.133 1.00 95.25 105 LYS A N 1
ATOM 829 C CA . LYS A 1 105 ? -21.531 -1.263 5.119 1.00 95.25 105 LYS A CA 1
ATOM 830 C C . LYS A 1 105 ? -20.540 -0.096 5.171 1.00 95.25 105 LYS A C 1
ATOM 832 O O . LYS A 1 105 ? -20.181 0.469 4.136 1.00 95.25 105 LYS A O 1
ATOM 837 N N . GLY A 1 106 ? -20.098 0.259 6.370 1.00 96.81 106 GLY A N 1
ATOM 838 C CA . GLY A 1 106 ? -18.931 1.115 6.559 1.00 96.81 106 GLY A CA 1
ATOM 839 C C . GLY A 1 106 ? -17.643 0.389 6.166 1.00 96.81 106 GLY A C 1
ATOM 840 O O . GLY A 1 106 ? -17.544 -0.839 6.271 1.00 96.81 106 GLY A O 1
ATOM 841 N N . PHE A 1 107 ? -16.665 1.155 5.698 1.00 97.88 107 PHE A N 1
ATOM 842 C CA . PHE A 1 107 ? -15.389 0.663 5.199 1.00 97.88 107 PHE A CA 1
ATOM 843 C C . PHE A 1 107 ? -14.254 1.066 6.132 1.00 97.88 107 PHE A C 1
ATOM 845 O O . PHE A 1 107 ? -14.135 2.229 6.499 1.00 97.88 107 PHE A O 1
ATOM 852 N N . PHE A 1 108 ? -13.383 0.116 6.445 1.00 97.50 108 PHE A N 1
ATOM 853 C CA . PHE A 1 108 ? -12.018 0.407 6.855 1.00 97.50 108 PHE A CA 1
ATOM 854 C C . PHE A 1 108 ? -11.097 0.046 5.694 1.00 97.50 108 PHE A C 1
ATOM 856 O O . PHE A 1 108 ? -11.040 -1.125 5.303 1.00 97.50 108 PHE A O 1
ATOM 863 N N . ASP A 1 109 ? -10.418 1.040 5.128 1.00 96.94 109 ASP A N 1
ATOM 864 C CA . ASP A 1 109 ? -9.467 0.861 4.035 1.00 96.94 109 ASP A CA 1
ATOM 865 C C . ASP A 1 109 ? -8.073 1.304 4.474 1.00 96.94 109 ASP A C 1
ATOM 867 O O . ASP A 1 109 ? -7.818 2.479 4.713 1.00 96.94 109 ASP A O 1
ATOM 871 N N . VAL A 1 110 ? -7.165 0.340 4.591 1.00 95.69 110 VAL A N 1
ATOM 872 C CA . VAL A 1 110 ? -5.751 0.591 4.908 1.00 95.69 110 VAL A CA 1
ATOM 873 C C . VAL A 1 110 ? -4.851 0.316 3.702 1.00 95.69 110 VAL A C 1
ATOM 875 O O . VAL A 1 110 ? -3.678 -0.036 3.826 1.00 95.69 110 VAL A O 1
ATOM 878 N N . SER A 1 111 ? -5.409 0.398 2.492 1.00 92.69 111 SER A N 1
ATOM 879 C CA . SER A 1 111 ? -4.651 0.221 1.254 1.00 92.69 111 SER A CA 1
ATOM 880 C C . SER A 1 111 ? -3.781 1.452 0.966 1.00 92.69 111 SER A C 1
ATOM 882 O O . SER A 1 111 ? -4.236 2.580 1.157 1.00 92.69 111 SER A O 1
ATOM 884 N N . PRO A 1 112 ? -2.553 1.275 0.446 1.00 88.19 112 PRO A N 1
ATOM 885 C CA . PRO A 1 112 ? -1.715 2.391 0.049 1.00 88.19 112 PRO A CA 1
ATOM 886 C C . PRO A 1 112 ? -2.362 3.135 -1.114 1.00 88.19 112 PRO A C 1
ATOM 888 O O . PRO A 1 112 ? -2.908 2.531 -2.044 1.00 88.19 112 PRO A O 1
ATOM 891 N N . ASN A 1 113 ? -2.263 4.459 -1.084 1.00 85.94 113 ASN A N 1
ATOM 892 C CA . ASN A 1 113 ? -2.745 5.283 -2.178 1.00 85.94 113 ASN A CA 1
ATOM 893 C C . ASN A 1 113 ? -1.807 5.145 -3.391 1.00 85.94 113 ASN A C 1
ATOM 895 O O . ASN A 1 113 ? -0.757 5.781 -3.473 1.00 85.94 113 ASN A O 1
ATOM 899 N N . GLU A 1 114 ? -2.188 4.303 -4.355 1.00 68.56 114 GLU A N 1
ATOM 900 C CA . GLU A 1 114 ? -1.385 4.030 -5.558 1.00 68.56 114 GLU A CA 1
ATOM 901 C C . GLU A 1 114 ? -1.209 5.252 -6.480 1.00 68.56 114 GLU A C 1
ATOM 903 O O . GLU A 1 114 ? -0.395 5.209 -7.398 1.00 68.56 114 GLU A O 1
ATOM 908 N N . SER A 1 115 ? -1.960 6.341 -6.272 1.00 61.34 115 SER A N 1
ATOM 909 C CA . SER A 1 115 ? -1.943 7.502 -7.174 1.00 61.34 115 SER A CA 1
ATOM 910 C C . SER A 1 115 ? -0.759 8.455 -6.977 1.00 61.34 115 SER A C 1
ATOM 912 O O . SER A 1 115 ? -0.565 9.348 -7.800 1.00 61.34 115 SER A O 1
ATOM 914 N N . ILE A 1 116 ? 0.027 8.291 -5.908 1.00 60.62 116 ILE A N 1
ATOM 915 C CA . ILE A 1 116 ? 0.972 9.332 -5.475 1.00 60.62 116 ILE A CA 1
ATOM 916 C C . ILE A 1 116 ? 2.342 9.219 -6.171 1.00 60.62 116 ILE A C 1
ATOM 918 O O . ILE A 1 116 ? 3.037 10.226 -6.303 1.00 60.62 116 ILE A O 1
ATOM 922 N N . TYR A 1 117 ? 2.728 8.045 -6.687 1.00 68.25 117 TYR A N 1
ATOM 923 C CA . TYR A 1 117 ? 4.070 7.843 -7.248 1.00 68.25 117 TYR A CA 1
ATOM 924 C C . TYR A 1 117 ? 4.046 7.091 -8.578 1.00 68.25 117 TYR A C 1
ATOM 926 O O . TYR A 1 117 ? 3.493 5.997 -8.680 1.00 68.25 117 TYR A O 1
ATOM 934 N N . ASP A 1 118 ? 4.701 7.664 -9.592 1.00 78.38 118 ASP A N 1
ATOM 935 C CA . ASP A 1 118 ? 5.056 6.922 -10.797 1.00 78.38 118 ASP A CA 1
ATOM 936 C C . ASP A 1 118 ? 6.125 5.891 -10.429 1.00 78.38 118 ASP A C 1
ATOM 938 O O . ASP A 1 118 ? 7.275 6.219 -10.137 1.00 78.38 118 ASP A O 1
ATOM 942 N N . THR A 1 119 ? 5.705 4.634 -10.379 1.00 79.88 119 THR A N 1
ATOM 943 C CA . THR A 1 119 ? 6.564 3.492 -10.072 1.00 79.88 119 THR A CA 1
ATOM 944 C C . THR A 1 119 ? 7.259 2.949 -11.320 1.00 79.88 119 THR A C 1
ATOM 946 O O . THR A 1 119 ? 8.007 1.973 -11.236 1.00 79.88 119 THR A O 1
ATOM 949 N N . SER A 1 120 ? 7.020 3.539 -12.496 1.00 80.81 120 SER A N 1
ATOM 950 C CA . SER A 1 120 ? 7.623 3.056 -13.729 1.00 80.81 120 SER A CA 1
ATOM 951 C C . SER A 1 120 ? 9.125 3.334 -13.805 1.00 80.81 120 SER A C 1
ATOM 953 O O . SER A 1 120 ? 9.636 4.362 -13.363 1.00 80.81 120 SER A O 1
ATOM 955 N N . GLY A 1 121 ? 9.843 2.364 -14.361 1.00 79.06 121 GLY A N 1
ATOM 956 C CA . GLY A 1 121 ? 11.229 2.512 -14.751 1.00 79.06 121 GLY A CA 1
ATOM 957 C C . GLY A 1 121 ? 11.341 3.469 -15.932 1.00 79.06 121 GLY A C 1
ATOM 958 O O . GLY A 1 121 ? 10.469 3.527 -16.799 1.00 79.06 121 GLY A O 1
ATOM 959 N N . GLN A 1 122 ? 12.436 4.212 -15.959 1.00 83.38 122 GLN A N 1
ATOM 960 C CA . GLN A 1 122 ? 12.785 5.125 -17.033 1.00 83.38 122 GLN A CA 1
ATOM 961 C C . GLN A 1 122 ? 13.227 4.340 -18.265 1.00 83.38 122 GLN A C 1
ATOM 963 O O . GLN A 1 122 ? 13.980 3.365 -18.166 1.00 83.38 122 GLN A O 1
ATOM 968 N N . ASP A 1 123 ? 12.762 4.788 -19.426 1.00 79.81 123 ASP A N 1
ATOM 969 C CA . ASP A 1 123 ? 13.201 4.261 -20.711 1.00 79.81 123 ASP A CA 1
ATOM 970 C C . ASP A 1 123 ? 14.688 4.588 -20.944 1.00 79.81 123 ASP A C 1
ATOM 972 O O . ASP A 1 123 ? 15.192 5.624 -20.504 1.00 79.81 123 ASP A O 1
ATOM 976 N N . GLY A 1 124 ? 15.388 3.693 -21.637 1.00 77.75 124 GLY A N 1
ATOM 977 C CA . GLY A 1 124 ? 16.757 3.906 -22.080 1.00 77.75 124 GLY A CA 1
ATOM 978 C C . GLY A 1 124 ? 16.827 4.917 -23.226 1.00 77.75 124 GLY A C 1
ATOM 979 O O . GLY A 1 124 ? 15.930 5.023 -24.065 1.00 77.75 124 GLY A O 1
ATOM 980 N N . GLU A 1 125 ? 17.923 5.659 -23.282 1.00 83.38 125 GLU A N 1
ATOM 981 C CA . GLU A 1 125 ? 18.221 6.611 -24.347 1.00 83.38 125 GLU A CA 1
ATOM 982 C C . GLU A 1 125 ? 18.636 5.879 -25.627 1.00 83.38 125 GLU A C 1
ATOM 984 O O . GLU A 1 125 ? 19.389 4.903 -25.605 1.00 83.38 125 GLU A O 1
ATOM 989 N N . SER A 1 126 ? 18.159 6.365 -26.772 1.00 77.06 126 SER A N 1
ATOM 990 C CA . SER A 1 126 ? 18.568 5.820 -28.068 1.00 77.06 126 SER A CA 1
ATOM 991 C C . SER A 1 126 ? 19.992 6.249 -28.418 1.00 77.06 126 SER A C 1
ATOM 993 O O . SER A 1 126 ? 20.360 7.408 -28.237 1.00 77.06 126 SER A O 1
ATOM 995 N N . GLY A 1 127 ? 20.771 5.328 -28.976 1.00 75.50 127 GLY A N 1
ATOM 996 C CA . GLY A 1 127 ? 22.107 5.598 -29.481 1.00 75.50 127 GLY A CA 1
ATOM 997 C C . GLY A 1 127 ? 22.080 6.500 -30.715 1.00 75.50 127 GLY A C 1
ATOM 998 O O . GLY A 1 127 ? 21.225 6.376 -31.595 1.00 75.50 127 GLY A O 1
ATOM 999 N N . GLU A 1 128 ? 23.049 7.403 -30.803 1.00 81.81 128 GLU A N 1
ATOM 1000 C CA . GLU A 1 128 ? 23.240 8.273 -31.961 1.00 81.81 128 GLU A CA 1
ATOM 1001 C C . GLU A 1 128 ? 23.658 7.487 -33.215 1.00 81.81 128 GLU A C 1
ATOM 1003 O O . GLU A 1 128 ? 24.391 6.496 -33.155 1.00 81.81 128 GLU A O 1
ATOM 1008 N N . ASN A 1 129 ? 23.208 7.940 -34.387 1.00 76.56 129 ASN A N 1
ATOM 1009 C CA . ASN A 1 129 ? 23.634 7.353 -35.656 1.00 76.56 129 ASN A CA 1
ATOM 1010 C C . ASN A 1 129 ? 25.097 7.708 -35.954 1.00 76.56 129 ASN A C 1
ATOM 1012 O O . ASN A 1 129 ? 25.530 8.833 -35.731 1.00 76.56 129 ASN A O 1
ATOM 1016 N N . GLY A 1 130 ? 25.816 6.769 -36.556 1.00 72.50 130 GLY A N 1
ATOM 1017 C CA . GLY A 1 130 ? 27.128 6.984 -37.133 1.00 72.50 130 GLY A CA 1
ATOM 1018 C C . GLY A 1 130 ? 27.075 7.986 -38.283 1.00 72.50 130 GLY A C 1
ATOM 1019 O O . GLY A 1 130 ? 26.128 8.055 -39.072 1.00 72.50 130 GLY A O 1
ATOM 1020 N N . GLU A 1 131 ? 28.138 8.761 -38.387 1.00 76.25 131 GLU A N 1
ATOM 1021 C CA . GLU A 1 131 ? 28.344 9.775 -39.402 1.00 76.25 131 GLU A CA 1
ATOM 1022 C C . GLU A 1 131 ? 28.763 9.144 -40.735 1.00 76.25 131 GLU A C 1
ATOM 1024 O O . GLU A 1 131 ? 29.493 8.146 -40.809 1.00 76.25 131 GLU A O 1
ATOM 1029 N N . LYS A 1 132 ? 28.304 9.755 -41.830 1.00 67.44 132 LYS A N 1
ATOM 1030 C CA . LYS A 1 132 ? 28.769 9.413 -43.175 1.00 67.44 132 LYS A CA 1
ATOM 1031 C C . LYS A 1 132 ? 30.271 9.697 -43.268 1.00 67.44 132 LYS A C 1
ATOM 1033 O O . LYS A 1 132 ? 30.736 10.724 -42.786 1.00 67.44 132 LYS A O 1
ATOM 1038 N N . ALA A 1 133 ? 31.013 8.820 -43.938 1.00 62.97 133 ALA A N 1
ATOM 1039 C CA . ALA A 1 133 ? 32.440 9.012 -44.167 1.00 62.97 133 ALA A CA 1
ATOM 1040 C C . ALA A 1 133 ? 32.716 10.354 -44.876 1.00 62.97 133 ALA A C 1
ATOM 1042 O O . ALA A 1 133 ? 32.386 10.507 -46.052 1.00 62.97 133 ALA A O 1
ATOM 1043 N N . MET A 1 134 ? 33.307 11.320 -44.166 1.00 55.25 134 MET A N 1
ATOM 1044 C CA . MET A 1 134 ? 33.843 12.553 -44.760 1.00 55.25 134 MET A CA 1
ATOM 1045 C C . MET A 1 134 ? 35.375 12.518 -44.861 1.00 55.25 134 MET A C 1
ATOM 1047 O O . MET A 1 134 ? 35.901 12.929 -45.887 1.00 55.25 134 MET A O 1
ATOM 1051 N N . ASP A 1 135 ? 36.066 11.906 -43.886 1.00 53.00 135 ASP A N 1
ATOM 1052 C CA . ASP A 1 135 ? 37.540 11.962 -43.787 1.00 53.00 135 ASP A CA 1
ATOM 1053 C C . ASP A 1 135 ? 38.266 10.599 -43.758 1.00 53.00 135 ASP A C 1
ATOM 1055 O O . ASP A 1 135 ? 39.491 10.549 -43.856 1.00 53.00 135 ASP A O 1
ATOM 1059 N N . GLY A 1 136 ? 37.543 9.480 -43.619 1.00 49.91 136 GLY A N 1
ATOM 1060 C CA . GLY A 1 136 ? 38.134 8.166 -43.299 1.00 49.91 136 GLY A CA 1
ATOM 1061 C C . GLY A 1 136 ? 37.845 7.038 -44.288 1.00 49.91 136 GLY A C 1
ATOM 1062 O O . GLY A 1 136 ? 38.173 5.888 -44.005 1.00 49.91 136 GLY A O 1
ATOM 1063 N N . LEU A 1 137 ? 37.215 7.347 -45.427 1.00 59.62 137 LEU A N 1
ATOM 1064 C CA . LEU A 1 137 ? 36.750 6.402 -46.450 1.00 59.62 137 LEU A CA 1
ATOM 1065 C C . LEU A 1 137 ? 35.621 5.449 -45.968 1.00 59.62 137 LEU A C 1
ATOM 1067 O O . LEU A 1 137 ? 34.627 5.308 -46.674 1.00 59.62 137 LEU A O 1
ATOM 1071 N N . LYS A 1 138 ? 35.680 4.905 -44.742 1.00 64.31 138 LYS A N 1
ATOM 1072 C CA . LYS A 1 138 ? 34.639 4.091 -44.076 1.00 64.31 138 LYS A CA 1
ATOM 1073 C C . LYS A 1 138 ? 33.689 4.939 -43.216 1.00 64.31 138 LYS A C 1
ATOM 1075 O O . LYS A 1 138 ? 34.133 5.883 -42.565 1.00 64.31 138 LYS A O 1
ATOM 1080 N N . GLY A 1 139 ? 32.392 4.611 -43.199 1.00 69.44 139 GLY A N 1
ATOM 1081 C CA . GLY A 1 139 ? 31.421 5.280 -42.314 1.00 69.44 139 GLY A CA 1
ATOM 1082 C C . GLY A 1 139 ? 31.664 4.957 -40.832 1.00 69.44 139 GLY A C 1
ATOM 1083 O O . GLY A 1 139 ? 32.170 3.875 -40.519 1.00 69.44 139 GLY A O 1
ATOM 1084 N N . SER A 1 140 ? 31.334 5.870 -39.909 1.00 77.25 140 SER A N 1
ATOM 1085 C CA . SER A 1 140 ? 31.548 5.619 -38.473 1.00 77.25 140 SER A CA 1
ATOM 1086 C C . SER A 1 140 ? 30.481 4.683 -37.894 1.00 77.25 140 SER A C 1
ATOM 1088 O O . SER A 1 140 ? 29.417 4.492 -38.481 1.00 77.25 140 SER A O 1
ATOM 1090 N N . ALA A 1 141 ? 30.780 4.013 -36.780 1.00 77.06 141 ALA A N 1
ATOM 1091 C CA . ALA A 1 141 ? 29.811 3.126 -36.140 1.00 77.06 141 ALA A CA 1
ATOM 1092 C C . ALA A 1 141 ? 28.679 3.929 -35.477 1.00 77.06 141 ALA A C 1
ATOM 1094 O O . ALA A 1 141 ? 28.910 5.039 -35.004 1.00 77.06 141 ALA A O 1
ATOM 1095 N N . GLY A 1 142 ? 27.474 3.359 -35.428 1.00 75.94 142 GLY A N 1
ATOM 1096 C CA . GLY A 1 142 ? 26.398 3.889 -34.590 1.00 75.94 142 GLY A CA 1
ATOM 1097 C C . GLY A 1 142 ? 26.662 3.623 -33.108 1.00 75.94 142 GLY A C 1
ATOM 1098 O O . GLY A 1 142 ? 27.249 2.598 -32.755 1.00 75.94 142 GLY A O 1
ATOM 1099 N N . ALA A 1 143 ? 26.234 4.538 -32.240 1.00 81.00 143 ALA A N 1
ATOM 1100 C CA . ALA A 1 143 ? 26.339 4.372 -30.796 1.00 81.00 143 ALA A CA 1
ATOM 1101 C C . ALA A 1 143 ? 25.308 3.360 -30.275 1.00 81.00 143 ALA A C 1
ATOM 1103 O O . ALA A 1 143 ? 24.254 3.141 -30.872 1.00 81.00 143 ALA A O 1
ATOM 1104 N N . HIS A 1 144 ? 25.613 2.725 -29.149 1.00 76.94 144 HIS A N 1
ATOM 1105 C CA . HIS A 1 144 ? 24.696 1.802 -28.483 1.00 76.94 144 HIS A CA 1
ATOM 1106 C C . HIS A 1 144 ? 23.524 2.551 -27.838 1.00 76.94 144 HIS A C 1
ATOM 1108 O O . HIS A 1 144 ? 23.704 3.668 -27.358 1.00 76.94 144 HIS A O 1
ATOM 1114 N N . GLY A 1 145 ? 22.346 1.923 -27.808 1.00 76.75 145 GLY A N 1
ATOM 1115 C CA . GLY A 1 145 ? 21.255 2.367 -26.939 1.00 76.75 145 GLY A CA 1
ATOM 1116 C C . GLY A 1 145 ? 21.566 2.032 -25.482 1.00 76.75 145 GLY A C 1
ATOM 1117 O O . GLY A 1 145 ? 22.252 1.042 -25.217 1.00 76.75 145 GLY A O 1
ATOM 1118 N N . SER A 1 146 ? 21.093 2.847 -24.538 1.00 79.38 146 SER A N 1
ATOM 1119 C CA . SER A 1 146 ? 21.277 2.577 -23.110 1.00 79.38 146 SER A CA 1
ATOM 1120 C C . SER A 1 146 ? 20.175 1.679 -22.553 1.00 79.38 146 SER A C 1
ATOM 1122 O O . SER A 1 146 ? 19.070 1.596 -23.088 1.00 79.38 146 SER A O 1
ATOM 1124 N N . ASP A 1 147 ? 20.488 0.951 -21.487 1.00 79.19 147 ASP A N 1
ATOM 1125 C CA . ASP A 1 147 ? 19.524 0.089 -20.809 1.00 79.19 147 ASP A CA 1
ATOM 1126 C C . ASP A 1 147 ? 18.450 0.928 -20.099 1.00 79.19 147 ASP A C 1
ATOM 1128 O O . ASP A 1 147 ? 18.726 2.013 -19.586 1.00 79.19 147 ASP A O 1
ATOM 1132 N N . ALA A 1 148 ? 17.229 0.403 -20.026 1.00 79.06 148 ALA A N 1
ATOM 1133 C CA . ALA A 1 148 ? 16.178 0.980 -19.196 1.00 79.06 148 ALA A CA 1
ATOM 1134 C C . ALA A 1 148 ? 16.345 0.621 -17.718 1.00 79.06 148 ALA A C 1
ATOM 1136 O O . ALA A 1 148 ? 16.907 -0.421 -17.368 1.00 79.06 148 ALA A O 1
ATOM 1137 N N . SER A 1 149 ? 15.763 1.438 -16.838 1.00 80.38 149 SER A N 1
ATOM 1138 C CA . SER A 1 149 ? 15.677 1.103 -15.419 1.00 80.38 149 SER A CA 1
ATOM 1139 C C . SER A 1 149 ? 14.472 0.209 -15.112 1.00 80.38 149 SER A C 1
ATOM 1141 O O . SER A 1 149 ? 13.467 0.181 -15.828 1.00 80.38 149 SER A O 1
ATOM 1143 N N . ALA A 1 150 ? 14.590 -0.585 -14.049 1.00 76.19 150 ALA A N 1
ATOM 1144 C CA . ALA A 1 150 ? 13.501 -1.427 -13.572 1.00 76.19 150 ALA A CA 1
ATOM 1145 C C . ALA A 1 150 ? 12.381 -0.583 -12.941 1.00 76.19 150 ALA A C 1
ATOM 1147 O O . ALA A 1 150 ? 12.631 0.496 -12.405 1.00 76.19 150 ALA A O 1
ATOM 1148 N N . GLY A 1 151 ? 11.155 -1.102 -12.980 1.00 79.56 151 GLY A N 1
ATOM 1149 C CA . GLY A 1 151 ? 10.041 -0.549 -12.216 1.00 79.56 151 GLY A CA 1
ATOM 1150 C C . GLY A 1 151 ? 10.231 -0.815 -10.725 1.00 79.56 151 GLY A C 1
ATOM 1151 O O . GLY A 1 151 ? 10.850 -1.809 -10.339 1.00 79.56 151 GLY A O 1
ATOM 1152 N N . THR A 1 152 ? 9.701 0.059 -9.877 1.00 85.44 152 THR A N 1
ATOM 1153 C CA . THR A 1 152 ? 9.800 -0.109 -8.424 1.00 85.44 152 THR A CA 1
ATOM 1154 C C . THR A 1 152 ? 8.790 -1.133 -7.916 1.00 85.44 152 THR A C 1
ATOM 1156 O O . THR A 1 152 ? 7.716 -1.316 -8.489 1.00 85.44 152 THR A O 1
ATOM 1159 N N . ASP A 1 153 ? 9.128 -1.839 -6.839 1.00 83.25 153 ASP A N 1
ATOM 1160 C CA . ASP A 1 153 ? 8.180 -2.741 -6.188 1.00 83.25 153 ASP A CA 1
ATOM 1161 C C . ASP A 1 153 ? 6.985 -1.956 -5.617 1.00 83.25 153 ASP A C 1
ATOM 1163 O O . ASP A 1 153 ? 7.113 -0.822 -5.154 1.00 83.25 153 ASP A O 1
ATOM 1167 N N . GLY A 1 154 ? 5.812 -2.582 -5.629 1.00 84.44 154 GLY A N 1
ATOM 1168 C CA . GLY A 1 154 ? 4.603 -2.051 -5.025 1.00 84.44 154 GLY A CA 1
ATOM 1169 C C . GLY A 1 154 ? 4.687 -2.075 -3.501 1.00 84.44 154 GLY A C 1
ATOM 1170 O O . GLY A 1 154 ? 5.217 -3.013 -2.898 1.00 84.44 154 GLY A O 1
ATOM 1171 N N . VAL A 1 155 ? 4.126 -1.047 -2.871 1.00 88.25 155 VAL A N 1
ATOM 1172 C CA . VAL A 1 155 ? 4.090 -0.909 -1.408 1.00 88.25 155 VAL A CA 1
ATOM 1173 C C . VAL A 1 155 ? 3.246 -2.032 -0.804 1.00 88.25 155 VAL A C 1
ATOM 1175 O O . VAL A 1 155 ? 2.187 -2.366 -1.330 1.00 88.25 155 VAL A O 1
ATOM 1178 N N . SER A 1 156 ? 3.697 -2.657 0.284 1.00 88.88 156 SER A N 1
ATOM 1179 C CA . SER A 1 156 ? 2.853 -3.641 0.979 1.00 88.88 156 SER A CA 1
ATOM 1180 C C . SER A 1 156 ? 1.696 -2.938 1.694 1.00 88.88 156 SER A C 1
ATOM 1182 O O . SER A 1 156 ? 1.859 -1.823 2.170 1.00 88.88 156 SER A O 1
ATOM 1184 N N . GLY A 1 157 ? 0.529 -3.573 1.738 1.00 87.81 157 GLY A N 1
ATOM 1185 C CA . GLY A 1 157 ? -0.632 -3.056 2.452 1.00 87.81 157 GLY A CA 1
ATOM 1186 C C . GLY A 1 157 ? -0.408 -3.054 3.954 1.00 87.81 157 GLY A C 1
ATOM 1187 O O . GLY A 1 157 ? 0.272 -3.945 4.468 1.00 87.81 157 GLY A O 1
ATOM 1188 N N . ALA A 1 158 ? -1.006 -2.078 4.626 1.00 95.06 158 ALA A N 1
ATOM 1189 C CA . ALA A 1 158 ? -0.938 -1.956 6.071 1.00 95.06 158 ALA A CA 1
ATOM 1190 C C . ALA A 1 158 ? -1.774 -3.015 6.791 1.00 95.06 158 ALA A C 1
ATOM 1192 O O . ALA A 1 158 ? -2.721 -3.598 6.238 1.00 95.06 158 ALA A O 1
ATOM 1193 N N . ASP A 1 159 ? -1.403 -3.248 8.042 1.00 96.69 159 ASP A N 1
ATOM 1194 C CA . ASP A 1 159 ? -2.142 -4.080 8.973 1.00 96.69 159 ASP A CA 1
ATOM 1195 C C . ASP A 1 159 ? -3.280 -3.259 9.609 1.00 96.69 159 ASP A C 1
ATOM 1197 O O . ASP A 1 159 ? -3.147 -2.069 9.898 1.00 96.69 159 ASP A O 1
ATOM 1201 N N . ILE A 1 160 ? -4.422 -3.908 9.841 1.00 97.56 160 ILE A N 1
ATOM 1202 C CA . ILE A 1 160 ? -5.525 -3.342 10.619 1.00 97.56 160 ILE A CA 1
ATOM 1203 C C . ILE A 1 160 ? -5.940 -4.295 11.734 1.00 97.56 160 ILE A C 1
ATOM 1205 O O . ILE A 1 160 ? -6.187 -5.483 11.499 1.00 97.56 160 ILE A O 1
ATOM 1209 N N . SER A 1 161 ? -6.048 -3.755 12.947 1.00 98.38 161 SER A N 1
ATOM 1210 C CA . SER A 1 161 ? -6.603 -4.452 14.106 1.00 98.38 161 SER A CA 1
ATOM 1211 C C . SER A 1 161 ? -7.789 -3.675 14.658 1.00 98.38 161 SER A C 1
ATOM 1213 O O . SER A 1 161 ? -7.688 -2.479 14.907 1.00 98.38 161 SER A O 1
ATOM 1215 N N . ILE A 1 162 ? -8.927 -4.343 14.831 1.00 98.44 162 ILE A N 1
ATOM 1216 C CA . ILE A 1 162 ? -10.138 -3.755 15.403 1.00 98.44 162 ILE A CA 1
ATOM 1217 C C . ILE A 1 162 ? -10.547 -4.575 16.616 1.00 98.44 162 ILE A C 1
ATOM 1219 O O . ILE A 1 162 ? -10.763 -5.785 16.517 1.00 98.44 162 ILE A O 1
ATOM 1223 N N . ILE A 1 163 ? -10.718 -3.897 17.745 1.00 98.44 163 ILE A N 1
ATOM 1224 C CA . ILE A 1 163 ? -11.196 -4.480 18.993 1.00 98.44 163 ILE A CA 1
ATOM 1225 C C . ILE A 1 163 ? -12.475 -3.756 19.395 1.00 98.44 163 ILE A C 1
ATOM 1227 O O . ILE A 1 163 ? -12.445 -2.566 19.691 1.00 98.44 163 ILE A O 1
ATOM 1231 N N . ALA A 1 164 ? -13.602 -4.469 19.397 1.00 98.06 164 ALA A N 1
ATOM 1232 C CA . ALA A 1 164 ? -14.907 -3.879 19.674 1.00 98.06 164 ALA A CA 1
ATOM 1233 C C . ALA A 1 164 ? -15.812 -4.830 20.472 1.00 98.06 164 ALA A C 1
ATOM 1235 O O . ALA A 1 164 ? -16.123 -5.914 19.989 1.00 98.06 164 ALA A O 1
ATOM 1236 N N . PRO A 1 165 ? -16.321 -4.448 21.655 1.00 98.06 165 PRO A N 1
ATOM 1237 C CA . PRO A 1 165 ? -17.207 -5.301 22.440 1.00 98.06 165 PRO A CA 1
ATOM 1238 C C . PRO A 1 165 ? -18.465 -5.719 21.668 1.00 98.06 165 PRO A C 1
ATOM 1240 O O . PRO A 1 165 ? -18.857 -6.885 21.715 1.00 98.06 165 PRO A O 1
ATOM 1243 N N . ARG A 1 166 ? -19.067 -4.803 20.899 1.00 98.00 166 ARG A N 1
ATOM 1244 C CA . ARG A 1 166 ? -20.258 -5.088 20.088 1.00 98.00 166 ARG A CA 1
ATOM 1245 C C . ARG A 1 166 ? -20.097 -4.685 18.630 1.00 98.00 166 ARG A C 1
ATOM 1247 O O . ARG A 1 166 ? -19.661 -3.576 18.332 1.00 98.00 166 ARG A O 1
ATOM 1254 N N . LEU A 1 167 ? -20.548 -5.561 17.732 1.00 97.69 167 LEU A N 1
ATOM 1255 C CA . LEU A 1 167 ? -20.672 -5.293 16.298 1.00 97.69 167 LEU A CA 1
ATOM 1256 C C . LEU A 1 167 ? -22.136 -5.390 15.852 1.00 97.69 167 LEU A C 1
ATOM 1258 O O . LEU A 1 167 ? -22.761 -6.451 15.944 1.00 97.69 167 LEU A O 1
ATOM 1262 N N . GLN A 1 168 ? -22.662 -4.292 15.317 1.00 97.50 168 GLN A N 1
ATOM 1263 C CA . GLN A 1 168 ? -24.008 -4.186 14.764 1.00 97.50 168 GLN A CA 1
ATOM 1264 C C . GLN A 1 168 ? -23.932 -3.850 13.272 1.00 97.50 168 GLN A C 1
ATOM 1266 O O . GLN A 1 168 ? -23.269 -2.894 12.871 1.00 97.50 168 GLN A O 1
ATOM 1271 N N . GLY A 1 169 ? -24.632 -4.639 12.456 1.00 96.12 169 GLY A N 1
ATOM 1272 C CA . GLY A 1 169 ? -24.706 -4.450 11.008 1.00 96.12 169 GLY A CA 1
ATOM 1273 C C . GLY A 1 169 ? -23.493 -4.953 10.210 1.00 96.12 169 GLY A C 1
ATOM 1274 O O . GLY A 1 169 ? -22.748 -5.842 10.648 1.00 96.12 169 GLY A O 1
ATOM 1275 N N . ASP A 1 170 ? -23.369 -4.441 8.988 1.00 97.00 170 ASP A N 1
ATOM 1276 C CA . ASP A 1 170 ? -22.424 -4.897 7.972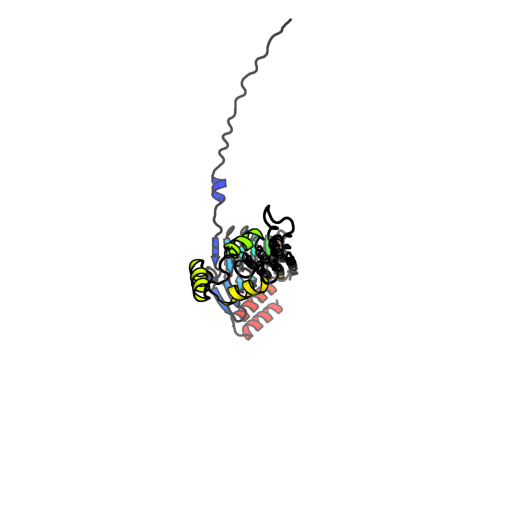 1.00 97.00 170 ASP A CA 1
ATOM 1277 C C . ASP A 1 170 ? -21.144 -4.065 7.997 1.00 97.00 170 ASP A C 1
ATOM 1279 O O . ASP A 1 170 ? -21.201 -2.843 7.923 1.00 97.00 170 ASP A O 1
ATOM 1283 N N . LEU A 1 171 ? -19.989 -4.728 8.022 1.00 96.50 171 LEU A N 1
ATOM 1284 C CA . LEU A 1 171 ? -18.680 -4.080 8.050 1.00 96.50 171 LEU A CA 1
ATOM 1285 C C . LEU A 1 171 ? -17.788 -4.587 6.918 1.00 96.50 171 LEU A C 1
ATOM 1287 O O . LEU A 1 171 ? -17.750 -5.791 6.655 1.00 96.50 171 LEU A O 1
ATOM 1291 N N . VAL A 1 172 ? -17.043 -3.691 6.271 1.00 97.25 172 VAL A N 1
ATOM 1292 C CA . VAL A 1 172 ? -16.092 -4.035 5.208 1.00 97.25 172 VAL A CA 1
ATOM 1293 C C . VAL A 1 172 ? -14.674 -3.667 5.632 1.00 97.25 172 VAL A C 1
ATOM 1295 O O . VAL A 1 172 ? -14.401 -2.518 5.955 1.00 97.25 172 VAL A O 1
ATOM 1298 N N . LEU A 1 173 ? -13.764 -4.640 5.599 1.00 96.69 173 LEU A N 1
ATOM 1299 C CA . LEU A 1 173 ? -12.352 -4.471 5.946 1.00 96.69 173 LEU A CA 1
ATOM 1300 C C . LEU A 1 173 ? -11.483 -4.729 4.714 1.00 96.69 173 LEU A C 1
ATOM 1302 O O . LEU A 1 173 ? -11.577 -5.795 4.092 1.00 96.69 173 LEU A O 1
ATOM 1306 N N . ILE A 1 174 ? -10.643 -3.764 4.352 1.00 93.69 174 ILE A N 1
ATOM 1307 C CA . ILE A 1 174 ? -9.820 -3.801 3.144 1.00 93.69 174 ILE A CA 1
ATOM 1308 C C . ILE A 1 174 ? -8.365 -3.524 3.516 1.00 93.69 174 ILE A C 1
ATOM 1310 O O . ILE A 1 174 ? -8.039 -2.486 4.076 1.00 93.69 174 ILE A O 1
ATOM 1314 N N . THR A 1 175 ? -7.486 -4.448 3.135 1.00 93.31 175 THR A N 1
ATOM 1315 C CA . THR A 1 175 ? -6.039 -4.224 3.072 1.00 93.31 175 THR A CA 1
ATOM 1316 C C . THR A 1 175 ? -5.535 -4.777 1.748 1.00 93.31 175 THR A C 1
ATOM 1318 O O . THR A 1 175 ? -5.749 -5.950 1.409 1.00 93.31 175 THR A O 1
ATOM 1321 N N . ARG A 1 176 ? -4.912 -3.922 0.941 1.00 90.12 176 ARG A N 1
ATOM 1322 C CA . ARG A 1 176 ? -4.365 -4.313 -0.359 1.00 90.12 176 ARG A CA 1
ATOM 1323 C C . ARG A 1 176 ? -2.908 -3.934 -0.452 1.00 90.12 176 ARG A C 1
ATOM 1325 O O . ARG A 1 176 ? -2.505 -2.901 0.055 1.00 90.12 176 ARG A O 1
ATOM 1332 N N . GLY A 1 177 ? -2.132 -4.768 -1.132 1.00 86.06 177 GLY A N 1
ATOM 1333 C CA . GLY A 1 177 ? -0.810 -4.350 -1.578 1.00 86.06 177 GLY A CA 1
ATOM 1334 C C . GLY A 1 177 ? -0.920 -3.468 -2.817 1.00 86.06 177 GLY A C 1
ATOM 1335 O O . GLY A 1 177 ? -1.803 -3.680 -3.650 1.00 86.06 177 GLY A O 1
ATOM 1336 N N . GLY A 1 178 ? -0.004 -2.517 -2.945 1.00 84.38 178 GLY A N 1
ATOM 1337 C CA . GLY A 1 178 ? 0.157 -1.679 -4.121 1.00 84.38 178 GLY A CA 1
ATOM 1338 C C . GLY A 1 178 ? 0.679 -2.466 -5.322 1.00 84.38 178 GLY A C 1
ATOM 1339 O O . GLY A 1 178 ? 1.425 -3.442 -5.187 1.00 84.38 178 GLY A O 1
ATOM 1340 N N . ASN A 1 179 ? 0.293 -2.051 -6.520 1.00 82.00 179 ASN A N 1
ATOM 1341 C CA . ASN A 1 179 ? 0.822 -2.607 -7.759 1.00 82.00 179 ASN A CA 1
ATOM 1342 C C . ASN A 1 179 ? 2.314 -2.280 -7.937 1.00 82.00 179 ASN A C 1
ATOM 1344 O O . ASN A 1 179 ? 2.765 -1.179 -7.633 1.00 82.00 179 ASN A O 1
ATOM 1348 N N . GLY A 1 180 ? 3.070 -3.244 -8.460 1.00 78.56 180 GLY A N 1
ATOM 1349 C CA . GLY A 1 180 ? 4.444 -3.021 -8.887 1.00 78.56 180 GLY A CA 1
ATOM 1350 C C . GLY A 1 180 ? 4.505 -2.133 -10.123 1.00 78.56 180 GLY A C 1
ATOM 1351 O O . GLY A 1 180 ? 3.633 -2.179 -10.996 1.00 78.56 180 GLY A O 1
ATOM 1352 N N . GLY A 1 181 ? 5.562 -1.343 -10.201 1.00 76.50 181 GLY A N 1
ATOM 1353 C CA . GLY A 1 181 ? 5.848 -0.456 -11.306 1.00 76.50 181 GLY A CA 1
ATOM 1354 C C . GLY A 1 181 ? 6.233 -1.179 -12.582 1.00 76.50 181 GLY A C 1
ATOM 1355 O O . GLY A 1 181 ? 6.805 -2.270 -12.574 1.00 76.50 181 GLY A O 1
ATOM 1356 N N . ARG A 1 182 ? 5.917 -0.572 -13.721 1.00 77.38 182 ARG A N 1
ATOM 1357 C CA . ARG A 1 182 ? 6.313 -1.114 -15.022 1.00 77.38 182 ARG A CA 1
ATOM 1358 C C . ARG A 1 182 ? 7.813 -0.903 -15.236 1.00 77.38 182 ARG A C 1
ATOM 1360 O O . ARG A 1 182 ? 8.293 0.178 -14.952 1.00 77.38 182 ARG A O 1
ATOM 1367 N N . GLY A 1 183 ? 8.546 -1.870 -15.778 1.00 73.12 183 GLY A N 1
ATOM 1368 C CA . GLY A 1 183 ? 9.929 -1.609 -16.202 1.00 73.12 183 GLY A CA 1
ATOM 1369 C C . GLY A 1 183 ? 10.012 -0.634 -17.382 1.00 73.12 183 GLY A C 1
ATOM 1370 O O . GLY A 1 183 ? 9.085 -0.570 -18.196 1.00 73.12 183 GLY A O 1
ATOM 1371 N N . GLY A 1 184 ? 11.117 0.100 -17.496 1.00 71.12 184 GLY A N 1
ATOM 1372 C CA . GLY A 1 184 ? 11.376 0.968 -18.644 1.00 71.12 184 GLY A CA 1
ATOM 1373 C C . GLY A 1 184 ? 11.677 0.171 -19.916 1.00 71.12 184 GLY A C 1
ATOM 1374 O O . GLY A 1 184 ? 12.111 -0.984 -19.866 1.00 71.12 184 GLY A O 1
ATOM 1375 N N . ASN A 1 185 ? 11.459 0.768 -21.081 1.00 73.44 185 ASN A N 1
ATOM 1376 C CA . ASN A 1 185 ? 11.852 0.192 -22.363 1.00 73.44 185 ASN A CA 1
ATOM 1377 C C . ASN A 1 185 ? 13.309 0.547 -22.667 1.00 73.44 185 ASN A C 1
ATOM 1379 O O . ASN A 1 185 ? 13.669 1.712 -22.566 1.00 73.44 185 ASN A O 1
ATOM 1383 N N . GLY A 1 186 ? 14.150 -0.417 -23.043 1.00 69.06 186 GLY A N 1
ATOM 1384 C CA . GLY A 1 186 ? 15.546 -0.113 -23.389 1.00 69.06 186 GLY A CA 1
ATOM 1385 C C . GLY A 1 186 ? 15.670 0.847 -24.579 1.00 69.06 186 GLY A C 1
ATOM 1386 O O . GLY A 1 186 ? 14.737 1.007 -25.365 1.00 69.06 186 GLY A O 1
ATOM 1387 N N . GLY A 1 187 ? 16.830 1.472 -24.731 1.00 69.44 187 GLY A N 1
ATOM 1388 C CA . GLY A 1 187 ? 17.116 2.371 -25.841 1.00 69.44 187 GLY A CA 1
ATOM 1389 C C . GLY A 1 187 ? 17.430 1.635 -27.143 1.00 69.44 187 GLY A C 1
ATOM 1390 O O . GLY A 1 187 ? 18.043 0.564 -27.151 1.00 69.44 187 GLY A O 1
ATOM 1391 N N . ASP A 1 188 ? 17.057 2.228 -28.272 1.00 73.75 188 ASP A N 1
ATOM 1392 C CA . ASP A 1 188 ? 17.401 1.711 -29.596 1.00 73.75 188 ASP A CA 1
ATOM 1393 C C . ASP A 1 188 ? 18.898 1.926 -29.891 1.00 73.75 188 ASP A C 1
ATOM 1395 O O . ASP A 1 188 ? 19.466 2.955 -29.543 1.00 73.75 188 ASP A O 1
ATOM 1399 N N . GLY A 1 189 ? 19.557 0.991 -30.581 1.00 66.62 189 GLY A N 1
ATOM 1400 C CA . GLY A 1 189 ? 20.911 1.214 -31.102 1.00 66.62 189 GLY A CA 1
ATOM 1401 C C . GLY A 1 189 ? 20.936 2.131 -32.331 1.00 66.62 189 GLY A C 1
ATOM 1402 O O . GLY A 1 189 ? 20.068 2.039 -33.201 1.00 66.62 189 GLY A O 1
ATOM 1403 N N . GLY A 1 190 ? 21.950 2.988 -32.435 1.00 70.44 190 GLY A N 1
ATOM 1404 C CA . GLY A 1 190 ? 22.136 3.922 -33.544 1.00 70.44 190 GLY A CA 1
ATOM 1405 C C . GLY A 1 190 ? 22.605 3.252 -34.838 1.00 70.44 190 GLY A C 1
ATOM 1406 O O . GLY A 1 190 ? 23.295 2.233 -34.820 1.00 70.44 190 GLY A O 1
ATOM 1407 N N . LYS A 1 191 ? 22.245 3.815 -35.997 1.00 71.44 191 LYS A N 1
ATOM 1408 C CA . LYS A 1 191 ? 22.608 3.280 -37.326 1.00 71.44 191 LYS A CA 1
ATOM 1409 C C . LYS A 1 191 ? 24.080 3.431 -37.652 1.00 71.44 191 LYS A C 1
ATOM 1411 O O . LYS A 1 191 ? 24.657 4.455 -37.335 1.00 71.44 191 LYS A O 1
ATOM 1416 N N . GLY A 1 192 ? 24.670 2.462 -38.346 1.00 68.31 192 GLY A N 1
ATOM 1417 C CA . GLY A 1 192 ? 26.012 2.621 -38.900 1.00 68.31 192 GLY A CA 1
ATOM 1418 C C . GLY A 1 192 ? 26.066 3.692 -39.995 1.00 68.31 192 GLY A C 1
ATOM 1419 O O . GLY A 1 192 ? 25.174 3.788 -40.840 1.00 68.31 192 GLY A O 1
ATOM 1420 N N . GLY A 1 193 ? 27.129 4.488 -40.002 1.00 71.19 193 GLY A N 1
ATOM 1421 C CA . GLY A 1 193 ? 27.380 5.529 -40.992 1.00 71.19 193 GLY A CA 1
ATOM 1422 C C . GLY A 1 193 ? 27.641 4.961 -42.387 1.00 71.19 193 GLY A C 1
ATOM 1423 O O . GLY A 1 193 ? 28.259 3.910 -42.546 1.00 71.19 193 GLY A O 1
ATOM 1424 N N . VAL A 1 194 ? 27.179 5.650 -43.430 1.00 71.38 194 VAL A N 1
ATOM 1425 C CA . VAL A 1 194 ? 27.302 5.201 -44.831 1.00 71.38 194 VAL A CA 1
ATOM 1426 C C . VAL A 1 194 ? 28.745 5.357 -45.335 1.00 71.38 194 VAL A C 1
ATOM 1428 O O . VAL A 1 194 ? 29.377 6.389 -45.090 1.00 71.38 194 VAL A O 1
ATOM 1431 N N . GLY A 1 195 ? 29.254 4.351 -46.055 1.00 61.31 195 GLY A N 1
ATOM 1432 C CA . GLY A 1 195 ? 30.570 4.403 -46.705 1.00 61.31 195 GLY A CA 1
ATOM 1433 C C . GLY A 1 195 ? 30.576 5.317 -47.937 1.00 61.31 195 GLY A C 1
ATOM 1434 O O . GLY A 1 195 ? 29.543 5.516 -48.582 1.00 61.31 195 GLY A O 1
ATOM 1435 N N . LEU A 1 196 ? 31.727 5.901 -48.283 1.00 63.38 196 LEU A N 1
ATOM 1436 C CA . LEU A 1 196 ? 31.834 6.746 -49.480 1.00 63.38 196 LEU A CA 1
ATOM 1437 C C . LEU A 1 196 ? 31.631 5.922 -50.757 1.00 63.38 196 LEU A C 1
ATOM 1439 O O . LEU A 1 196 ? 32.180 4.827 -50.894 1.00 63.38 196 LEU A O 1
ATOM 1443 N N . SER A 1 197 ? 30.864 6.454 -51.714 1.00 57.88 197 SER A N 1
ATOM 1444 C CA . SER A 1 197 ? 30.733 5.822 -53.030 1.00 57.88 197 SER A CA 1
ATOM 1445 C C . SER A 1 197 ? 32.035 5.941 -53.830 1.00 57.88 197 SER A C 1
ATOM 1447 O O . SER A 1 197 ? 32.760 6.929 -53.694 1.00 57.88 197 SER A O 1
ATOM 1449 N N . GLY A 1 198 ? 32.321 4.974 -54.711 1.00 54.47 198 GLY A N 1
ATOM 1450 C CA . GLY A 1 198 ? 33.503 5.039 -55.585 1.00 54.47 198 GLY A CA 1
ATOM 1451 C C . GLY A 1 198 ? 33.486 6.249 -56.538 1.00 54.47 198 GLY A C 1
ATOM 1452 O O . GLY A 1 198 ? 34.529 6.694 -57.015 1.00 54.47 198 GLY A O 1
ATOM 1453 N N . MET A 1 199 ? 32.303 6.828 -56.783 1.00 53.03 199 MET A N 1
ATOM 1454 C CA . MET A 1 199 ? 32.108 8.055 -57.561 1.00 53.03 199 MET A CA 1
ATOM 1455 C C . MET A 1 199 ? 32.412 9.322 -56.741 1.00 53.03 199 MET A C 1
ATOM 1457 O O . MET A 1 199 ? 33.065 10.226 -57.259 1.00 53.03 199 MET A O 1
ATOM 1461 N N . ASP A 1 200 ? 32.017 9.364 -55.462 1.00 51.38 200 ASP A N 1
ATOM 1462 C CA . ASP A 1 200 ? 32.337 10.472 -54.543 1.00 51.38 200 ASP A CA 1
ATOM 1463 C C . ASP A 1 200 ? 33.841 10.541 -54.259 1.00 51.38 200 ASP A C 1
ATOM 1465 O O . ASP A 1 200 ? 34.421 11.628 -54.233 1.00 51.38 200 ASP A O 1
ATOM 1469 N N . ALA A 1 201 ? 34.496 9.379 -54.137 1.00 50.94 201 ALA A N 1
ATOM 1470 C CA . ALA A 1 201 ? 35.951 9.305 -54.079 1.00 50.94 201 ALA A CA 1
ATOM 1471 C C . ALA A 1 201 ? 36.560 10.002 -55.302 1.00 50.94 201 ALA A C 1
ATOM 1473 O O . ALA A 1 201 ? 37.444 10.830 -55.159 1.00 50.94 201 ALA A O 1
ATOM 1474 N N . ARG A 1 202 ? 36.019 9.796 -56.507 1.00 47.69 202 ARG A N 1
ATOM 1475 C CA . ARG A 1 202 ? 36.567 10.397 -57.730 1.00 47.69 202 ARG A CA 1
ATOM 1476 C C . ARG A 1 202 ? 36.493 11.936 -57.771 1.00 47.69 202 ARG A C 1
ATOM 1478 O O . ARG A 1 202 ? 37.369 12.547 -58.379 1.00 47.69 202 ARG A O 1
ATOM 1485 N N . VAL A 1 203 ? 35.511 12.573 -57.122 1.00 47.72 203 VAL A N 1
ATOM 1486 C CA . VAL A 1 203 ? 35.417 14.051 -57.031 1.00 47.72 203 VAL A CA 1
ATOM 1487 C C . VAL A 1 203 ? 36.539 14.626 -56.160 1.00 47.72 203 VAL A C 1
ATOM 1489 O O . VAL A 1 203 ? 37.139 15.632 -56.533 1.00 47.72 203 VAL A O 1
ATOM 1492 N N . LEU A 1 204 ? 36.922 13.926 -55.087 1.00 49.16 204 LEU A N 1
ATOM 1493 C CA . LEU A 1 204 ? 38.161 14.191 -54.338 1.00 49.16 204 LEU A CA 1
ATOM 1494 C C . LEU A 1 204 ? 39.426 13.989 -55.201 1.00 49.16 204 LEU A C 1
ATOM 1496 O O . LEU A 1 204 ? 40.480 14.524 -54.881 1.00 49.16 204 LEU A O 1
ATOM 1500 N N . TYR A 1 205 ? 39.335 13.225 -56.296 1.00 46.78 205 TYR A N 1
ATOM 1501 C CA . TYR A 1 205 ? 40.458 12.827 -57.157 1.00 46.78 205 TYR A CA 1
ATOM 1502 C C . TYR A 1 205 ? 40.548 13.648 -58.455 1.00 46.78 205 TYR A C 1
ATOM 1504 O O . TYR A 1 205 ? 41.449 13.415 -59.267 1.00 46.78 205 TYR A O 1
ATOM 1512 N N . HIS A 1 206 ? 39.697 14.662 -58.654 1.00 44.72 206 HIS A N 1
ATOM 1513 C CA . HIS A 1 206 ? 39.824 15.608 -59.776 1.00 44.72 206 HIS A CA 1
ATOM 1514 C C . HIS A 1 206 ? 41.014 16.583 -59.623 1.00 44.72 206 HIS A C 1
ATOM 1516 O O . HIS A 1 206 ? 41.090 17.609 -60.290 1.00 44.72 206 HIS A O 1
ATOM 1522 N N . PHE A 1 207 ? 41.974 16.217 -58.776 1.00 50.16 207 PHE A N 1
ATOM 1523 C CA . PHE A 1 207 ? 43.285 16.825 -58.582 1.00 50.16 207 PHE A CA 1
ATOM 1524 C C . PHE A 1 207 ? 44.383 16.216 -59.462 1.00 50.16 207 PHE A C 1
ATOM 1526 O O . PHE A 1 207 ? 45.563 16.541 -59.319 1.00 50.16 207 PHE A O 1
ATOM 1533 N N . LYS A 1 208 ? 44.007 15.350 -60.406 1.00 42.66 208 LYS A N 1
ATOM 1534 C CA . LYS A 1 208 ? 44.931 14.801 -61.396 1.00 42.66 208 LYS A CA 1
ATOM 1535 C C . LYS A 1 208 ? 45.294 15.878 -62.424 1.00 42.66 208 LYS A C 1
ATOM 1537 O O . LYS A 1 208 ? 44.446 16.320 -63.196 1.00 42.66 208 LYS A O 1
ATOM 1542 N N . GLY A 1 209 ? 46.554 16.308 -62.384 1.00 47.78 209 GLY A N 1
ATOM 1543 C CA . GLY A 1 209 ? 47.086 17.480 -63.092 1.00 47.78 209 GLY A CA 1
ATOM 1544 C C . GLY A 1 209 ? 47.962 18.384 -62.215 1.00 47.78 209 GLY A C 1
ATOM 1545 O O . GLY A 1 209 ? 48.576 19.313 -62.730 1.00 47.78 209 GLY A O 1
ATOM 1546 N N . MET A 1 210 ? 48.044 18.110 -60.908 1.00 53.53 210 MET A N 1
ATOM 1547 C CA . MET A 1 210 ? 48.907 18.841 -59.970 1.00 53.53 210 MET A CA 1
ATOM 1548 C C . MET A 1 210 ? 50.258 18.164 -59.708 1.00 53.53 210 MET A C 1
ATOM 1550 O O . MET A 1 210 ? 51.010 18.601 -58.835 1.00 53.53 210 MET A O 1
ATOM 1554 N N . ASP A 1 211 ? 50.579 17.120 -60.471 1.00 48.00 211 ASP A N 1
ATOM 1555 C CA . ASP A 1 211 ? 51.852 16.409 -60.410 1.00 48.00 211 ASP A CA 1
ATOM 1556 C C . ASP A 1 211 ? 52.966 17.379 -60.854 1.00 48.00 211 ASP A C 1
ATOM 1558 O O . ASP A 1 211 ? 53.197 17.590 -62.043 1.00 48.00 211 ASP A O 1
ATOM 1562 N N . GLY A 1 212 ? 53.600 18.048 -59.886 1.00 52.97 212 GLY A N 1
ATOM 1563 C CA . GLY A 1 212 ? 54.619 19.080 -60.115 1.00 52.97 212 GLY A CA 1
ATOM 1564 C C . GLY A 1 212 ? 54.278 20.480 -59.594 1.00 52.97 212 GLY A C 1
ATOM 1565 O O . GLY A 1 212 ? 55.111 21.378 -59.720 1.00 52.97 212 GLY A O 1
ATOM 1566 N N . LEU A 1 213 ? 53.106 20.693 -58.984 1.00 63.22 213 LEU A N 1
ATOM 1567 C CA . LEU A 1 213 ? 52.844 21.942 -58.267 1.00 63.22 213 LEU A CA 1
ATOM 1568 C C . LEU A 1 213 ? 53.645 21.986 -56.952 1.00 63.22 213 LEU A C 1
ATOM 1570 O O . LEU A 1 213 ? 53.737 20.970 -56.257 1.00 63.22 213 LEU A O 1
ATOM 1574 N N . PRO A 1 214 ? 54.219 23.145 -56.580 1.00 67.19 214 PRO A N 1
ATOM 1575 C CA . PRO A 1 214 ? 54.875 23.316 -55.289 1.00 67.19 214 PRO A CA 1
ATOM 1576 C C . PRO A 1 214 ? 53.928 22.963 -54.139 1.00 67.19 214 PRO A C 1
ATOM 1578 O O . PRO A 1 214 ? 52.724 23.221 -54.216 1.00 67.19 214 PRO A O 1
ATOM 1581 N N . ILE A 1 215 ? 54.475 22.418 -53.049 1.00 60.62 215 ILE A N 1
ATOM 1582 C CA . ILE A 1 215 ? 53.693 21.968 -51.887 1.00 60.62 215 ILE A CA 1
ATOM 1583 C C . ILE A 1 215 ? 52.801 23.088 -51.320 1.00 60.62 215 ILE A C 1
ATOM 1585 O O . ILE A 1 215 ? 51.680 22.831 -50.896 1.00 60.62 215 ILE A O 1
ATOM 1589 N N . ASP A 1 216 ? 53.239 24.341 -51.437 1.00 61.94 216 ASP A N 1
ATOM 1590 C CA . ASP A 1 216 ? 52.498 25.531 -51.010 1.00 61.94 216 ASP A CA 1
ATOM 1591 C C . ASP A 1 216 ? 51.235 25.776 -51.855 1.00 61.94 216 ASP A C 1
ATOM 1593 O O . ASP A 1 216 ? 50.215 26.235 -51.345 1.00 61.94 216 ASP A O 1
ATOM 1597 N N . THR A 1 217 ? 51.262 25.429 -53.146 1.00 66.19 217 THR A N 1
ATOM 1598 C CA . THR A 1 217 ? 50.093 25.510 -54.039 1.00 66.19 217 THR A CA 1
ATOM 1599 C C . THR A 1 217 ? 49.094 24.399 -53.736 1.00 66.19 217 THR A C 1
ATOM 1601 O O . THR A 1 217 ? 47.890 24.645 -53.720 1.00 66.19 217 THR A O 1
ATOM 1604 N N . LEU A 1 218 ? 49.581 23.197 -53.418 1.00 57.50 218 LEU A N 1
ATOM 1605 C CA . LEU A 1 218 ? 48.736 22.093 -52.958 1.00 57.50 218 LEU A CA 1
ATOM 1606 C C . LEU A 1 218 ? 48.060 22.429 -51.618 1.00 57.50 218 LEU A C 1
ATOM 1608 O O . LEU A 1 218 ? 46.870 22.169 -51.451 1.00 57.50 218 LEU A O 1
ATOM 1612 N N . LEU A 1 219 ? 48.778 23.082 -50.697 1.00 57.16 219 LEU A N 1
ATOM 1613 C CA . LEU A 1 219 ? 48.234 23.577 -49.425 1.00 57.16 219 LEU A CA 1
ATOM 1614 C C . LEU A 1 219 ? 47.240 24.736 -49.620 1.00 57.16 219 LEU A C 1
ATOM 1616 O O . LEU A 1 219 ? 46.219 24.803 -48.930 1.00 57.16 219 LEU A O 1
ATOM 1620 N N . GLY A 1 220 ? 47.486 25.624 -50.587 1.00 63.38 220 GLY A N 1
ATOM 1621 C CA . GLY A 1 220 ? 46.561 26.699 -50.959 1.00 63.38 220 GLY A CA 1
ATOM 1622 C C . GLY A 1 220 ? 45.253 26.180 -51.564 1.00 63.38 220 GLY A C 1
ATOM 1623 O O . GLY A 1 220 ? 44.179 26.688 -51.258 1.00 63.38 220 GLY A O 1
ATOM 1624 N N . ILE A 1 221 ? 45.322 25.121 -52.372 1.00 61.84 221 ILE A N 1
ATOM 1625 C CA . ILE A 1 221 ? 44.139 24.473 -52.948 1.00 61.84 221 ILE A CA 1
ATOM 1626 C C . ILE A 1 221 ? 43.388 23.686 -51.871 1.00 61.84 221 ILE A C 1
ATOM 1628 O O . ILE A 1 221 ? 42.177 23.846 -51.749 1.00 61.84 221 ILE A O 1
ATOM 1632 N N . GLY A 1 222 ? 44.098 22.918 -51.036 1.00 56.00 222 GLY A N 1
ATOM 1633 C CA . GLY A 1 222 ? 43.509 22.190 -49.908 1.00 56.00 222 GLY A CA 1
ATOM 1634 C C . GLY A 1 222 ? 42.762 23.105 -48.932 1.00 56.00 222 GLY A C 1
ATOM 1635 O O . GLY A 1 222 ? 41.629 22.812 -48.564 1.00 56.00 222 GLY A O 1
ATOM 1636 N N . SER A 1 223 ? 43.327 24.269 -48.597 1.00 57.28 223 SER A N 1
ATOM 1637 C CA . SER A 1 223 ? 42.646 25.273 -47.761 1.00 57.28 223 SER A CA 1
ATOM 1638 C C . SER A 1 223 ? 41.457 25.948 -48.462 1.00 57.28 223 SER A C 1
ATOM 1640 O O . SER A 1 223 ? 40.454 26.219 -47.805 1.00 57.28 223 SER A O 1
ATOM 1642 N N . ALA A 1 224 ? 41.509 26.158 -49.783 1.00 55.97 224 ALA A N 1
ATOM 1643 C CA . ALA A 1 224 ? 40.406 26.739 -50.560 1.00 55.97 224 ALA A CA 1
ATOM 1644 C C . ALA A 1 224 ? 39.196 25.801 -50.737 1.00 55.97 224 ALA A C 1
ATOM 1646 O O . ALA A 1 224 ? 38.071 26.282 -50.858 1.00 55.97 224 ALA A O 1
ATOM 1647 N N . ILE A 1 225 ? 39.408 24.480 -50.732 1.00 53.06 225 ILE A N 1
ATOM 1648 C CA . ILE A 1 225 ? 38.331 23.471 -50.766 1.00 53.06 225 ILE A CA 1
ATOM 1649 C C . ILE A 1 225 ? 37.995 22.881 -49.386 1.00 53.06 225 ILE A C 1
ATOM 1651 O O . ILE A 1 225 ? 37.198 21.952 -49.295 1.00 53.06 225 ILE A O 1
ATOM 1655 N N . GLY A 1 226 ? 38.556 23.443 -48.309 1.00 47.00 226 GLY A N 1
ATOM 1656 C CA . GLY A 1 226 ? 38.159 23.136 -46.933 1.00 47.00 226 GLY A CA 1
ATOM 1657 C C . GLY A 1 226 ? 38.769 21.870 -46.321 1.00 47.00 226 GLY A C 1
ATOM 1658 O O . GLY A 1 226 ? 38.175 21.328 -45.397 1.00 47.00 226 GLY A O 1
ATOM 1659 N N . ILE A 1 227 ? 39.934 21.406 -46.794 1.00 51.75 227 ILE A N 1
ATOM 1660 C CA . ILE A 1 227 ? 40.674 20.255 -46.244 1.00 51.75 227 ILE A CA 1
ATOM 1661 C C . ILE A 1 227 ? 41.873 20.768 -45.414 1.00 51.75 227 ILE A C 1
ATOM 1663 O O . ILE A 1 227 ? 42.881 21.187 -45.990 1.00 51.75 227 ILE A O 1
ATOM 1667 N N . PRO A 1 228 ? 41.799 20.777 -44.068 1.00 46.22 228 PRO A N 1
ATOM 1668 C CA . PRO A 1 228 ? 42.734 21.540 -43.237 1.00 46.22 228 PRO A CA 1
ATOM 1669 C C . PRO A 1 228 ? 44.029 20.810 -42.824 1.00 46.22 228 PRO A C 1
ATOM 1671 O O . PRO A 1 228 ? 44.895 21.452 -42.228 1.00 46.22 228 PRO A O 1
ATOM 1674 N N . TYR A 1 229 ? 44.213 19.510 -43.113 1.00 54.03 229 TYR A N 1
ATOM 1675 C CA . TYR A 1 229 ? 45.335 18.730 -42.556 1.00 54.03 229 TYR A CA 1
ATOM 1676 C C . TYR A 1 229 ? 46.266 18.076 -43.597 1.00 54.03 229 TYR A C 1
ATOM 1678 O O . TYR A 1 229 ? 45.877 17.228 -44.396 1.00 54.03 229 TYR A O 1
ATOM 1686 N N . VAL A 1 230 ? 47.561 18.403 -43.492 1.00 47.34 230 VAL A N 1
ATOM 1687 C CA . VAL A 1 230 ? 48.672 17.979 -44.378 1.00 47.34 230 VAL A CA 1
ATOM 1688 C C . VAL A 1 230 ? 48.842 16.454 -44.482 1.00 47.34 230 VAL A C 1
ATOM 1690 O O . VAL A 1 230 ? 49.260 15.943 -45.521 1.00 47.34 230 VAL A O 1
ATOM 1693 N N . GLY A 1 231 ? 48.489 15.702 -43.433 1.00 47.91 231 GLY A N 1
ATOM 1694 C CA . GLY A 1 231 ? 48.622 14.239 -43.411 1.00 47.91 231 GLY A CA 1
ATOM 1695 C C . GLY A 1 231 ? 47.757 13.514 -44.450 1.00 47.91 231 GLY A C 1
ATOM 1696 O O . GLY A 1 231 ? 48.150 12.457 -44.942 1.00 47.91 231 GLY A O 1
ATOM 1697 N N . GLN A 1 232 ? 46.624 14.103 -44.845 1.00 51.03 232 GLN A N 1
ATOM 1698 C CA . GLN A 1 232 ? 45.696 13.514 -45.816 1.00 51.03 232 GLN A CA 1
ATOM 1699 C C . GLN A 1 232 ? 46.251 13.565 -47.251 1.00 51.03 232 GLN A C 1
ATOM 1701 O O . GLN A 1 232 ? 46.064 12.625 -48.019 1.00 51.03 232 GLN A O 1
ATOM 1706 N N . VAL A 1 233 ? 47.030 14.597 -47.596 1.00 48.94 233 VAL A N 1
ATOM 1707 C CA . VAL A 1 233 ? 47.641 14.753 -48.932 1.00 48.94 233 VAL A CA 1
ATOM 1708 C C . VAL A 1 233 ? 48.743 13.707 -49.184 1.00 48.94 233 VAL A C 1
ATOM 1710 O O . VAL A 1 233 ? 48.898 13.214 -50.301 1.00 48.94 233 VAL A O 1
ATOM 1713 N N . LEU A 1 234 ? 49.480 13.305 -48.142 1.00 45.44 234 LEU A N 1
ATOM 1714 C CA . LEU A 1 234 ? 50.566 12.315 -48.237 1.00 45.44 234 LEU A CA 1
ATOM 1715 C C . LEU A 1 234 ? 50.071 10.857 -48.301 1.00 45.44 234 LEU A C 1
ATOM 1717 O O . LEU A 1 234 ? 50.660 10.041 -49.017 1.00 45.44 234 LEU A O 1
ATOM 1721 N N . ALA A 1 235 ? 48.982 10.525 -47.598 1.00 48.91 235 ALA A N 1
ATOM 1722 C CA . ALA A 1 235 ? 48.338 9.209 -47.693 1.00 48.91 235 ALA A CA 1
ATOM 1723 C C . ALA A 1 235 ? 47.714 8.981 -49.081 1.00 48.91 235 ALA A C 1
ATOM 1725 O O . ALA A 1 235 ? 47.785 7.881 -49.623 1.00 48.91 235 ALA A O 1
ATOM 1726 N N . ILE A 1 236 ? 47.183 10.051 -49.682 1.00 51.06 236 ILE A N 1
ATOM 1727 C CA . ILE A 1 236 ? 46.723 10.083 -51.071 1.00 51.06 236 ILE A CA 1
ATOM 1728 C C . ILE A 1 236 ? 47.913 9.745 -51.982 1.00 51.06 236 ILE A C 1
ATOM 1730 O O . ILE A 1 236 ? 47.909 8.682 -52.587 1.00 51.06 236 ILE A O 1
ATOM 1734 N N . LEU A 1 237 ? 48.994 10.533 -51.997 1.00 47.00 237 LEU A N 1
ATOM 1735 C CA . LEU A 1 237 ? 50.128 10.344 -52.925 1.00 47.00 237 LEU A CA 1
ATOM 1736 C C . LEU A 1 237 ? 50.808 8.957 -52.884 1.00 47.00 237 LEU A C 1
ATOM 1738 O O . LEU A 1 237 ? 51.270 8.476 -53.918 1.00 47.00 237 LEU A O 1
ATOM 1742 N N . SER A 1 238 ? 50.851 8.288 -51.729 1.00 47.00 238 SER A N 1
ATOM 1743 C CA . SER A 1 238 ? 51.474 6.959 -51.589 1.00 47.00 238 SER A CA 1
ATOM 1744 C C . SER A 1 238 ? 50.631 5.806 -52.159 1.00 47.00 238 SER A C 1
ATOM 1746 O O . SER A 1 238 ? 51.200 4.800 -52.583 1.00 47.00 238 SER A O 1
ATOM 1748 N N . LEU A 1 239 ? 49.309 5.969 -52.276 1.00 51.00 239 LEU A N 1
ATOM 1749 C CA . LEU A 1 239 ? 48.423 5.014 -52.957 1.00 51.00 239 LEU A CA 1
ATOM 1750 C C . LEU A 1 239 ? 48.538 5.073 -54.498 1.00 51.00 239 LEU A C 1
ATOM 1752 O O . LEU A 1 239 ? 48.174 4.110 -55.168 1.00 51.00 239 LEU A O 1
ATOM 1756 N N . PHE A 1 240 ? 49.075 6.154 -55.085 1.00 50.06 240 PHE A N 1
ATOM 1757 C CA . PHE A 1 240 ? 49.025 6.393 -56.543 1.00 50.06 240 PHE A CA 1
ATOM 1758 C C . PHE A 1 240 ? 50.232 5.928 -57.362 1.00 50.06 240 PHE A C 1
ATOM 1760 O O . PHE A 1 240 ? 50.163 5.975 -58.589 1.00 50.06 240 PHE A O 1
ATOM 1767 N N . ASN A 1 241 ? 51.302 5.411 -56.753 1.00 48.59 241 ASN A N 1
ATOM 1768 C CA . ASN A 1 241 ? 52.483 4.947 -57.502 1.00 48.59 241 ASN A CA 1
ATOM 1769 C C . ASN A 1 241 ? 52.292 3.601 -58.246 1.00 48.59 241 ASN A C 1
ATOM 1771 O O . ASN A 1 241 ? 53.266 3.030 -58.733 1.00 48.59 241 ASN A O 1
ATOM 1775 N N . GLY A 1 242 ? 51.058 3.094 -58.371 1.00 47.78 242 GLY A N 1
ATOM 1776 C CA . GLY A 1 242 ? 50.773 1.832 -59.069 1.00 47.78 242 GLY A CA 1
ATOM 1777 C C . GLY A 1 242 ? 49.367 1.661 -59.657 1.00 47.78 242 GLY A C 1
ATOM 1778 O O . GLY A 1 242 ? 49.054 0.565 -60.106 1.00 47.78 242 GLY A O 1
ATOM 1779 N N . LEU A 1 243 ? 48.517 2.696 -59.670 1.00 46.84 243 LEU A N 1
ATOM 1780 C CA . LEU A 1 243 ? 47.124 2.583 -60.135 1.00 46.84 243 LEU A CA 1
ATOM 1781 C C . LEU A 1 243 ? 46.984 2.965 -61.618 1.00 46.84 243 LEU A C 1
ATOM 1783 O O . LEU A 1 243 ? 47.100 4.133 -62.002 1.00 46.84 243 LEU A O 1
ATOM 1787 N N . THR A 1 244 ? 46.719 1.963 -62.456 1.00 47.28 244 THR A N 1
ATOM 1788 C CA . THR A 1 244 ? 46.410 2.104 -63.881 1.00 47.28 244 THR A CA 1
ATOM 1789 C C . THR A 1 244 ? 45.070 2.814 -64.095 1.00 47.28 244 THR A C 1
ATOM 1791 O O . THR A 1 244 ? 44.067 2.519 -63.451 1.00 47.28 244 THR A O 1
ATOM 1794 N N . ILE A 1 245 ? 45.032 3.781 -65.021 1.00 46.22 245 ILE A N 1
ATOM 1795 C CA . ILE A 1 245 ? 43.790 4.459 -65.424 1.00 46.22 245 ILE A CA 1
ATOM 1796 C C . ILE A 1 245 ? 42.921 3.438 -66.171 1.00 46.22 245 ILE A C 1
ATOM 1798 O O . ILE A 1 245 ? 43.163 3.170 -67.343 1.00 46.22 245 ILE A O 1
ATOM 1802 N N . GLY A 1 246 ? 41.934 2.862 -65.486 1.00 48.56 246 GLY A N 1
ATOM 1803 C CA . GLY A 1 246 ? 41.033 1.842 -66.037 1.00 48.56 246 GLY A CA 1
ATOM 1804 C C . GLY A 1 246 ? 40.368 0.990 -64.957 1.00 48.56 246 GLY A C 1
ATOM 1805 O O . GLY A 1 246 ? 39.220 0.585 -65.125 1.00 48.56 246 GLY A O 1
ATOM 1806 N N . ASP A 1 247 ? 41.038 0.825 -63.819 1.00 54.31 247 ASP A N 1
ATOM 1807 C CA . ASP A 1 247 ? 40.525 0.043 -62.700 1.00 54.31 247 ASP A CA 1
ATOM 1808 C C . ASP A 1 247 ? 39.523 0.903 -61.909 1.00 54.31 247 ASP A C 1
ATOM 1810 O O . ASP A 1 247 ? 39.819 2.029 -61.494 1.00 54.31 247 ASP A O 1
ATOM 1814 N N . GLY A 1 248 ? 38.281 0.436 -61.779 1.00 56.22 24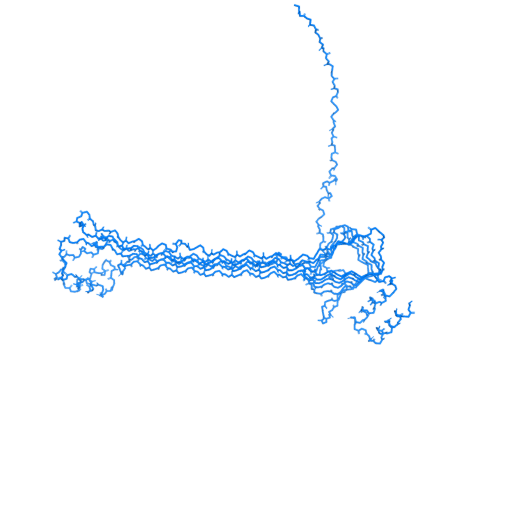8 GLY A N 1
ATOM 1815 C CA . GLY A 1 248 ? 37.267 1.136 -60.992 1.00 56.22 248 GLY A CA 1
ATOM 1816 C C . GLY A 1 248 ? 37.635 1.174 -59.517 1.00 56.22 248 GLY A C 1
ATOM 1817 O O . GLY A 1 248 ? 38.194 0.217 -58.995 1.00 56.22 248 GLY A O 1
ATOM 1818 N N . PHE A 1 249 ? 37.309 2.275 -58.836 1.00 61.12 249 PHE A N 1
ATOM 1819 C CA . PHE A 1 249 ? 37.406 2.314 -57.381 1.00 61.12 249 PHE A CA 1
ATOM 1820 C C . PHE A 1 249 ? 36.268 1.496 -56.783 1.00 61.12 249 PHE A C 1
ATOM 1822 O O . PHE A 1 249 ? 35.099 1.683 -57.148 1.00 61.12 249 PHE A O 1
ATOM 1829 N N . ASP A 1 250 ? 36.623 0.618 -55.851 1.00 66.62 250 ASP A N 1
ATOM 1830 C CA . ASP A 1 250 ? 35.649 -0.019 -54.984 1.00 66.62 250 ASP A CA 1
ATOM 1831 C C . ASP A 1 250 ? 34.955 1.054 -54.129 1.00 66.62 250 ASP A C 1
ATOM 1833 O O . ASP A 1 250 ? 35.544 2.073 -53.756 1.00 66.62 250 ASP A O 1
ATOM 1837 N N . GLY A 1 251 ? 33.678 0.841 -53.830 1.00 66.50 251 GLY A N 1
ATOM 1838 C CA . GLY A 1 251 ? 33.010 1.602 -52.786 1.00 66.50 251 GLY A CA 1
ATOM 1839 C C . GLY A 1 251 ? 33.555 1.206 -51.418 1.00 66.50 251 GLY A C 1
ATOM 1840 O O . GLY A 1 251 ? 33.968 0.068 -51.207 1.00 66.50 251 GLY A O 1
ATOM 1841 N N . PHE A 1 252 ? 33.540 2.131 -50.466 1.00 74.19 252 PHE A N 1
ATOM 1842 C CA . PHE A 1 252 ? 34.030 1.839 -49.123 1.00 74.19 252 PHE A CA 1
ATOM 1843 C C . PHE A 1 252 ? 32.956 1.216 -48.244 1.00 74.19 252 PHE A C 1
ATOM 1845 O O . PHE A 1 252 ? 31.770 1.501 -48.405 1.00 74.19 252 PHE A O 1
ATOM 1852 N N . ASP A 1 253 ? 33.370 0.384 -47.293 1.00 76.75 253 ASP A N 1
ATOM 1853 C CA . ASP A 1 253 ? 32.446 -0.255 -46.362 1.00 76.75 253 ASP A CA 1
ATOM 1854 C C . ASP A 1 253 ? 31.666 0.779 -45.529 1.00 76.75 253 ASP A C 1
ATOM 1856 O O . ASP A 1 253 ? 32.152 1.871 -45.213 1.00 76.75 253 ASP A O 1
ATOM 1860 N N . GLY A 1 254 ? 30.452 0.420 -45.121 1.00 77.12 254 GLY A N 1
ATOM 1861 C CA . GLY A 1 254 ? 29.738 1.176 -44.095 1.00 77.12 254 GLY A CA 1
ATOM 1862 C C . GLY A 1 254 ? 30.245 0.894 -42.678 1.00 77.12 254 GLY A C 1
ATOM 1863 O O . GLY A 1 254 ? 30.923 -0.102 -42.408 1.00 77.12 254 GLY A O 1
ATOM 1864 N N . GLY A 1 255 ? 29.898 1.781 -41.749 1.00 77.31 255 GLY A N 1
ATOM 1865 C CA . GLY A 1 255 ? 30.109 1.589 -40.316 1.00 77.31 255 GLY A CA 1
ATOM 1866 C C . GLY A 1 255 ? 29.163 0.541 -39.735 1.00 77.31 255 GLY A C 1
ATOM 1867 O O . GLY A 1 255 ? 28.089 0.300 -40.277 1.00 77.31 255 GLY A O 1
ATOM 1868 N N . ALA A 1 256 ? 29.549 -0.107 -38.637 1.00 79.25 256 ALA A N 1
ATOM 1869 C CA . ALA A 1 256 ? 28.672 -1.053 -37.944 1.00 79.25 256 ALA A CA 1
ATOM 1870 C C . ALA A 1 256 ? 27.520 -0.332 -37.223 1.00 79.25 256 ALA A C 1
ATOM 1872 O O . ALA A 1 256 ? 27.645 0.834 -36.851 1.00 79.25 256 ALA A O 1
ATOM 1873 N N . GLY A 1 257 ? 26.413 -1.035 -37.017 1.00 76.75 257 GLY A N 1
ATOM 1874 C CA . GLY A 1 257 ? 25.317 -0.579 -36.174 1.00 76.75 257 GLY A CA 1
ATOM 1875 C C . GLY A 1 257 ? 25.596 -0.682 -34.688 1.00 76.75 257 GLY A C 1
ATOM 1876 O O . GLY A 1 257 ? 26.318 -1.574 -34.246 1.00 76.75 257 GLY A O 1
ATOM 1877 N N . GLY A 1 258 ? 24.965 0.191 -33.912 1.00 74.00 258 GLY A N 1
ATOM 1878 C CA . GLY A 1 258 ? 24.906 0.082 -32.465 1.00 74.00 258 GLY A CA 1
ATOM 1879 C C . GLY A 1 258 ? 23.934 -1.013 -32.018 1.00 74.00 258 GLY A C 1
ATOM 1880 O O . GLY A 1 258 ? 22.845 -1.178 -32.569 1.00 74.00 258 GLY A O 1
ATOM 1881 N N . ASN A 1 259 ? 24.329 -1.770 -30.996 1.00 75.19 259 ASN A N 1
ATOM 1882 C CA . ASN A 1 259 ? 23.451 -2.665 -30.227 1.00 75.19 259 ASN A CA 1
ATOM 1883 C C . ASN A 1 259 ? 22.329 -1.902 -29.493 1.00 75.19 259 ASN A C 1
ATOM 1885 O O . ASN A 1 259 ? 22.509 -0.735 -29.142 1.00 75.19 259 ASN A O 1
ATOM 1889 N N . ALA A 1 260 ? 21.205 -2.577 -29.229 1.00 73.81 260 ALA A N 1
ATOM 1890 C CA . ALA A 1 260 ? 20.143 -2.055 -28.356 1.00 73.81 260 ALA A CA 1
ATOM 1891 C C . ALA A 1 260 ? 20.513 -2.121 -26.870 1.00 73.81 260 ALA A C 1
ATOM 1893 O O . ALA A 1 260 ? 21.310 -2.970 -26.469 1.00 73.81 260 ALA A O 1
ATOM 1894 N N . GLY A 1 261 ? 19.821 -1.316 -26.068 1.00 73.31 261 GLY A N 1
ATOM 1895 C CA . GLY A 1 261 ? 19.769 -1.438 -24.617 1.00 73.31 261 GLY A CA 1
ATOM 1896 C C . GLY A 1 261 ? 18.712 -2.437 -24.132 1.00 73.31 261 GLY A C 1
ATOM 1897 O O . GLY A 1 261 ? 17.678 -2.673 -24.767 1.00 73.31 261 GLY A O 1
ATOM 1898 N N . LEU A 1 262 ? 18.975 -3.043 -22.978 1.00 73.06 262 LEU A N 1
ATOM 1899 C CA . LEU A 1 262 ? 18.101 -3.984 -22.281 1.00 73.06 262 LEU A CA 1
ATOM 1900 C C . LEU A 1 262 ? 16.823 -3.296 -21.788 1.00 73.06 262 LEU A C 1
ATOM 1902 O O . LEU A 1 262 ? 16.833 -2.139 -21.378 1.00 73.06 262 LEU A O 1
ATOM 1906 N N . GLY A 1 263 ? 15.714 -4.037 -21.794 1.00 75.19 263 GLY A N 1
ATOM 1907 C CA . GLY A 1 263 ? 14.488 -3.608 -21.117 1.00 75.19 263 GLY A CA 1
ATOM 1908 C C . GLY A 1 263 ? 14.611 -3.751 -19.605 1.00 75.19 263 GLY A C 1
ATOM 1909 O O . GLY A 1 263 ? 15.162 -4.745 -19.132 1.00 75.19 263 GLY A O 1
ATOM 1910 N N . GLY A 1 264 ? 14.068 -2.796 -18.856 1.00 74.06 264 GLY A N 1
ATOM 1911 C CA . GLY A 1 264 ? 14.019 -2.865 -17.401 1.00 74.06 264 GLY A CA 1
ATOM 1912 C C . GLY A 1 264 ? 13.024 -3.919 -16.921 1.00 74.06 264 GLY A C 1
ATOM 1913 O O . GLY A 1 264 ? 11.956 -4.090 -17.505 1.00 74.06 264 GLY A O 1
ATOM 1914 N N . ASP A 1 265 ? 13.337 -4.632 -15.843 1.00 75.94 265 ASP A N 1
ATOM 1915 C CA . ASP A 1 265 ? 12.394 -5.569 -15.222 1.00 75.94 265 ASP A CA 1
ATOM 1916 C C . ASP A 1 265 ? 11.192 -4.822 -14.609 1.00 75.94 265 ASP A C 1
ATOM 1918 O O . ASP A 1 265 ? 11.274 -3.648 -14.252 1.00 75.94 265 ASP A O 1
ATOM 1922 N N . GLY A 1 266 ? 10.048 -5.491 -14.498 1.00 76.75 266 GLY A N 1
ATOM 1923 C CA . GLY A 1 266 ? 8.871 -4.962 -13.811 1.00 76.75 266 GLY A CA 1
ATOM 1924 C C . GLY A 1 266 ? 9.009 -5.148 -12.305 1.00 76.75 266 GLY A C 1
ATOM 1925 O O . GLY A 1 266 ? 9.472 -6.196 -11.853 1.00 76.75 266 GLY A O 1
ATOM 1926 N N . GLY A 1 267 ? 8.569 -4.163 -11.530 1.00 77.81 267 GLY A N 1
ATOM 1927 C CA . GLY A 1 267 ? 8.531 -4.256 -10.077 1.00 77.81 267 GLY A CA 1
ATOM 1928 C C . GLY A 1 267 ? 7.534 -5.312 -9.607 1.00 77.81 267 GLY A C 1
ATOM 1929 O O . GLY A 1 267 ? 6.514 -5.565 -10.244 1.00 77.81 267 GLY A O 1
ATOM 1930 N N . ASN A 1 268 ? 7.801 -5.966 -8.487 1.00 82.81 268 ASN A N 1
ATOM 1931 C CA . ASN A 1 268 ? 6.876 -6.916 -7.874 1.00 82.81 268 ASN A CA 1
ATOM 1932 C C . ASN A 1 268 ? 5.678 -6.187 -7.253 1.00 82.81 268 ASN A C 1
ATOM 1934 O O . ASN A 1 268 ? 5.775 -5.026 -6.886 1.00 82.81 268 ASN A O 1
ATOM 1938 N N . GLY A 1 269 ? 4.539 -6.859 -7.111 1.00 83.25 269 GLY A N 1
ATOM 1939 C CA . GLY A 1 269 ? 3.391 -6.323 -6.382 1.00 83.25 269 GLY A CA 1
ATOM 1940 C C . GLY A 1 269 ? 3.600 -6.423 -4.875 1.00 83.25 269 GLY A C 1
ATOM 1941 O O . GLY A 1 269 ? 4.153 -7.413 -4.390 1.00 83.25 269 GLY A O 1
ATOM 1942 N N . GLY A 1 270 ? 3.112 -5.434 -4.132 1.00 84.69 270 GLY A N 1
ATOM 1943 C CA . GLY A 1 270 ? 3.149 -5.436 -2.674 1.00 84.69 270 GLY A CA 1
ATOM 1944 C C . GLY A 1 270 ? 2.278 -6.542 -2.082 1.00 84.69 270 GLY A C 1
ATOM 1945 O O . GLY A 1 270 ? 1.248 -6.919 -2.645 1.00 84.69 270 GLY A O 1
ATOM 1946 N N . ASN A 1 271 ? 2.665 -7.091 -0.933 1.00 89.12 271 ASN A N 1
ATOM 1947 C CA . ASN A 1 271 ? 1.807 -8.047 -0.227 1.00 89.12 271 ASN A CA 1
ATOM 1948 C C . ASN A 1 271 ? 0.628 -7.305 0.415 1.00 89.12 271 ASN A C 1
ATOM 1950 O O . ASN A 1 271 ? 0.771 -6.141 0.761 1.00 89.12 271 ASN A O 1
ATOM 1954 N N . ALA A 1 272 ? -0.524 -7.950 0.591 1.00 89.88 272 ALA A N 1
ATOM 1955 C CA . ALA A 1 272 ? -1.570 -7.393 1.453 1.00 89.88 272 ALA A CA 1
ATOM 1956 C C . ALA A 1 272 ? -1.197 -7.551 2.932 1.00 89.88 272 ALA A C 1
ATOM 1958 O O . ALA A 1 272 ? -0.523 -8.520 3.298 1.00 89.88 272 ALA A O 1
ATOM 1959 N N . GLY A 1 273 ? -1.669 -6.622 3.760 1.00 91.50 273 GLY A N 1
ATOM 1960 C CA . GLY A 1 273 ? -1.472 -6.656 5.202 1.00 91.50 273 GLY A CA 1
ATOM 1961 C C . GLY A 1 273 ? -2.388 -7.654 5.903 1.00 91.50 273 GLY A C 1
ATOM 1962 O O . GLY A 1 273 ? -3.091 -8.468 5.288 1.00 91.50 273 GLY A O 1
ATOM 1963 N N . LYS A 1 274 ? -2.354 -7.627 7.226 1.00 95.56 274 LYS A N 1
ATOM 1964 C CA . LYS A 1 274 ? -3.123 -8.503 8.105 1.00 95.56 274 LYS A CA 1
ATOM 1965 C C . LYS A 1 274 ? -4.379 -7.796 8.584 1.00 95.56 274 LYS A C 1
ATOM 1967 O O . LYS A 1 274 ? -4.383 -6.596 8.812 1.00 95.56 274 LYS A O 1
ATOM 1972 N N . ILE A 1 275 ? -5.438 -8.575 8.762 1.00 96.56 275 ILE A N 1
ATOM 1973 C CA . ILE A 1 275 ? -6.675 -8.120 9.389 1.00 96.56 275 ILE A CA 1
ATOM 1974 C C . ILE A 1 275 ? -6.877 -8.927 10.660 1.00 96.56 275 ILE A C 1
ATOM 1976 O O . ILE A 1 275 ? -6.936 -10.158 10.606 1.00 96.56 275 ILE A O 1
ATOM 1980 N N . GLU A 1 276 ? -7.013 -8.237 11.783 1.00 98.19 276 GLU A N 1
ATOM 1981 C CA . GLU A 1 276 ? -7.427 -8.808 13.057 1.00 98.19 276 GLU A CA 1
ATOM 1982 C C . GLU A 1 276 ? -8.711 -8.122 13.531 1.00 98.19 276 GLU A C 1
ATOM 1984 O O . GLU A 1 276 ? -8.784 -6.903 13.627 1.00 98.19 276 GLU A O 1
ATOM 1989 N N . LEU A 1 277 ? -9.753 -8.910 13.785 1.00 97.69 277 LEU A N 1
ATOM 1990 C CA . LEU A 1 277 ? -11.025 -8.425 14.311 1.00 97.69 277 LEU A CA 1
ATOM 1991 C C . LEU A 1 277 ? -11.366 -9.212 15.572 1.00 97.69 277 LEU A C 1
ATOM 1993 O O . LEU A 1 277 ? -11.615 -10.416 15.503 1.00 97.69 277 LEU A O 1
ATOM 1997 N N . ILE A 1 278 ? -11.399 -8.531 16.711 1.00 98.06 278 ILE A N 1
ATOM 1998 C CA . ILE A 1 278 ? -11.735 -9.105 18.012 1.00 98.06 278 ILE A CA 1
ATOM 1999 C C . ILE A 1 278 ? -13.024 -8.452 18.494 1.00 98.06 278 ILE A C 1
ATOM 2001 O O . ILE A 1 278 ? -13.091 -7.233 18.643 1.00 98.06 278 ILE A O 1
ATOM 2005 N N . TYR A 1 279 ? -14.051 -9.254 18.749 1.00 97.88 279 TYR A N 1
ATOM 2006 C CA . TYR A 1 279 ? -15.311 -8.757 19.289 1.00 97.88 279 TYR A CA 1
ATOM 2007 C C . TYR A 1 279 ? -15.919 -9.699 20.316 1.00 97.88 279 TYR A C 1
ATOM 2009 O O . TYR A 1 279 ? -15.572 -10.872 20.345 1.00 97.88 279 TYR A O 1
ATOM 2017 N N . ALA A 1 280 ? -16.813 -9.210 21.177 1.00 97.38 280 ALA A N 1
ATOM 2018 C CA . ALA A 1 280 ? -17.480 -10.075 22.153 1.00 97.38 280 ALA A CA 1
ATOM 2019 C C . ALA A 1 280 ? -18.827 -10.565 21.649 1.00 97.38 280 ALA A C 1
ATOM 2021 O O . ALA A 1 280 ? -19.140 -11.742 21.791 1.00 97.38 280 ALA A O 1
ATOM 2022 N N . PHE A 1 281 ? -19.613 -9.664 21.066 1.00 96.75 281 PHE A N 1
ATOM 2023 C CA . PHE A 1 281 ? -20.957 -9.968 20.609 1.00 96.75 281 PHE A CA 1
ATOM 2024 C C . PHE A 1 281 ? -21.236 -9.359 19.238 1.00 96.75 281 PHE A C 1
ATOM 2026 O O . PHE A 1 281 ? -20.890 -8.207 18.961 1.00 96.75 281 PHE A O 1
ATOM 2033 N N . ARG A 1 282 ? -21.922 -10.126 18.391 1.00 95.81 282 ARG A N 1
ATOM 2034 C CA . ARG A 1 282 ? -22.411 -9.680 17.088 1.00 95.81 282 ARG A CA 1
ATOM 2035 C C . ARG A 1 282 ? -23.920 -9.867 16.985 1.00 95.81 282 ARG A C 1
ATOM 2037 O O . ARG A 1 282 ? -24.448 -10.931 17.294 1.00 95.81 282 ARG A O 1
ATOM 2044 N N . GLU A 1 283 ? -24.614 -8.854 16.472 1.00 93.75 283 GLU A N 1
ATOM 2045 C CA . GLU A 1 283 ? -26.037 -8.987 16.154 1.00 93.75 283 GLU A CA 1
ATOM 2046 C C . GLU A 1 283 ? -26.289 -9.941 14.979 1.00 93.75 283 GLU A C 1
ATOM 2048 O O . GLU A 1 283 ? -25.557 -9.944 13.989 1.00 93.75 283 GLU A O 1
ATOM 2053 N N . ALA A 1 284 ? -27.377 -10.715 15.067 1.00 83.88 284 ALA A N 1
ATOM 2054 C CA . ALA A 1 284 ? -27.653 -11.885 14.224 1.00 83.88 284 ALA A CA 1
ATOM 2055 C C . ALA A 1 284 ? -27.658 -11.642 12.699 1.00 83.88 284 ALA A C 1
ATOM 2057 O O . ALA A 1 284 ? -27.521 -12.596 11.935 1.00 83.88 284 ALA A O 1
ATOM 2058 N N . ASN A 1 285 ? -27.811 -10.394 12.247 1.00 89.38 285 ASN A N 1
ATOM 2059 C CA . ASN A 1 285 ? -27.928 -10.054 10.826 1.00 89.38 285 ASN A CA 1
ATOM 2060 C C . ASN A 1 285 ? -26.678 -9.388 10.233 1.00 89.38 285 ASN A C 1
ATOM 2062 O O . ASN A 1 285 ? -26.638 -9.187 9.022 1.00 89.38 285 ASN A O 1
ATOM 2066 N N . GLY A 1 286 ? -25.682 -9.044 11.052 1.00 90.06 286 GLY A N 1
ATOM 2067 C CA . GLY A 1 286 ? -24.489 -8.342 10.583 1.00 90.06 286 GLY A CA 1
ATOM 2068 C C . GLY A 1 286 ? -23.483 -9.265 9.896 1.00 90.06 286 GLY A C 1
ATOM 2069 O O . GLY A 1 286 ? -23.180 -10.349 10.400 1.00 90.06 286 GLY A O 1
ATOM 2070 N N . LYS A 1 287 ? -22.915 -8.835 8.765 1.00 93.50 287 LYS A N 1
ATOM 2071 C CA . LYS A 1 287 ? -21.855 -9.553 8.036 1.00 93.50 287 LYS A CA 1
ATOM 2072 C C . LYS A 1 287 ? -20.544 -8.776 8.036 1.00 93.50 287 LYS A C 1
ATOM 2074 O O . LYS A 1 287 ? -20.528 -7.558 7.936 1.00 93.50 287 LYS A O 1
ATOM 2079 N N . THR A 1 288 ? -19.418 -9.486 8.120 1.00 93.06 288 THR A N 1
ATOM 2080 C CA . THR A 1 288 ? -18.098 -8.885 7.865 1.00 93.06 288 THR A CA 1
ATOM 2081 C C . THR A 1 288 ? -17.624 -9.336 6.499 1.00 93.06 288 THR A C 1
ATOM 2083 O O . THR A 1 288 ? -17.501 -10.536 6.251 1.00 93.06 288 THR A O 1
ATOM 2086 N N . TYR A 1 289 ? -17.333 -8.379 5.631 1.00 94.00 289 TYR A N 1
ATOM 2087 C CA . TYR A 1 289 ? -16.697 -8.613 4.347 1.00 94.00 289 TYR A CA 1
ATOM 2088 C C . TYR A 1 289 ? -15.229 -8.244 4.468 1.00 94.00 289 TYR A C 1
ATOM 2090 O O . TYR A 1 289 ? -14.888 -7.182 4.977 1.00 94.00 289 TYR A O 1
ATOM 2098 N N . VAL A 1 290 ? -14.357 -9.131 4.005 1.00 90.19 290 VAL A N 1
ATOM 2099 C CA . VAL A 1 290 ? -12.914 -8.949 4.134 1.00 90.19 290 VAL A CA 1
ATOM 2100 C C . VAL A 1 290 ? -12.257 -9.071 2.766 1.00 90.19 290 VAL A C 1
ATOM 2102 O O . VAL A 1 290 ? -12.568 -9.987 2.004 1.00 90.19 290 VAL A O 1
ATOM 2105 N N . ASN A 1 291 ? -11.346 -8.151 2.454 1.00 90.19 291 ASN A N 1
ATOM 2106 C CA . ASN A 1 291 ? -10.578 -8.143 1.215 1.00 90.19 291 ASN A CA 1
ATOM 2107 C C . ASN A 1 291 ? -9.087 -7.929 1.510 1.00 90.19 291 ASN A C 1
ATOM 2109 O O . ASN A 1 291 ? -8.658 -6.803 1.739 1.00 90.19 291 ASN A O 1
ATOM 2113 N N . THR A 1 292 ? -8.312 -9.017 1.475 1.00 89.25 292 THR A N 1
ATOM 2114 C CA . THR A 1 292 ? -6.859 -9.050 1.731 1.00 89.25 292 THR A CA 1
ATOM 2115 C C . THR A 1 292 ? -6.058 -9.352 0.462 1.00 89.25 292 THR A C 1
ATOM 2117 O O . THR A 1 292 ? -5.303 -10.330 0.382 1.00 89.25 292 THR A O 1
ATOM 2120 N N . LYS A 1 293 ? -6.249 -8.561 -0.595 1.00 82.69 293 LYS A N 1
ATOM 2121 C CA . LYS A 1 293 ? -5.658 -8.863 -1.904 1.00 82.69 293 LYS A CA 1
ATOM 2122 C C . LYS A 1 293 ? -4.281 -8.223 -2.077 1.00 82.69 293 LYS A C 1
ATOM 2124 O O . LYS A 1 293 ? -4.161 -7.005 -2.067 1.00 82.69 293 LYS A O 1
ATOM 2129 N N . GLY A 1 294 ? -3.257 -9.038 -2.326 1.00 72.69 294 GLY A N 1
ATOM 2130 C CA . GLY A 1 294 ? -1.942 -8.534 -2.731 1.00 72.69 294 GLY A CA 1
ATOM 2131 C C . GLY A 1 294 ? -1.996 -7.724 -4.032 1.00 72.69 294 GLY A C 1
ATOM 2132 O O . GLY A 1 294 ? -2.861 -7.942 -4.888 1.00 72.69 294 GLY A O 1
ATOM 2133 N N . GLY A 1 295 ? -1.051 -6.804 -4.181 1.00 66.62 295 GLY A N 1
ATOM 2134 C CA . GLY A 1 295 ? -0.873 -6.004 -5.382 1.00 66.62 295 GLY A CA 1
ATOM 2135 C C . GLY A 1 295 ? -0.472 -6.852 -6.582 1.00 66.62 295 GLY A C 1
ATOM 2136 O O . GLY A 1 295 ? 0.069 -7.957 -6.458 1.00 66.62 295 GLY A O 1
ATOM 2137 N N . ARG A 1 296 ? -0.745 -6.358 -7.787 1.00 72.88 296 ARG A N 1
ATOM 2138 C CA . ARG A 1 296 ? -0.290 -7.024 -9.013 1.00 72.88 296 ARG A CA 1
ATOM 2139 C C . ARG A 1 296 ? 1.193 -6.747 -9.218 1.00 72.88 296 ARG A C 1
ATOM 2141 O O . ARG A 1 296 ? 1.664 -5.658 -8.921 1.00 72.88 296 ARG A O 1
ATOM 2148 N N . GLY A 1 297 ? 1.913 -7.720 -9.765 1.00 57.16 297 GLY A N 1
ATOM 2149 C CA . GLY A 1 297 ? 3.248 -7.468 -10.294 1.00 57.16 297 GLY A CA 1
ATOM 2150 C C . GLY A 1 297 ? 3.172 -6.471 -11.443 1.00 57.16 297 GLY A C 1
ATOM 2151 O O . GLY A 1 297 ? 2.263 -6.549 -12.275 1.00 57.16 297 GLY A O 1
ATOM 2152 N N . GLY A 1 298 ? 4.117 -5.546 -11.472 1.00 57.78 298 GLY A N 1
ATOM 2153 C CA . GLY A 1 298 ? 4.350 -4.649 -12.582 1.00 57.78 298 GLY A CA 1
ATOM 2154 C C . GLY A 1 298 ? 4.746 -5.416 -13.832 1.00 57.78 298 GLY A C 1
ATOM 2155 O O . GLY A 1 298 ? 5.416 -6.453 -13.794 1.00 57.78 298 GLY A O 1
ATOM 2156 N N . VAL A 1 299 ? 4.297 -4.920 -14.979 1.00 59.47 299 VAL A N 1
ATOM 2157 C CA . VAL A 1 299 ? 4.676 -5.505 -16.265 1.00 59.47 299 VAL A CA 1
ATOM 2158 C C . VAL A 1 299 ? 6.157 -5.215 -16.507 1.00 59.47 299 VAL A C 1
ATOM 2160 O O . VAL A 1 299 ? 6.617 -4.098 -16.281 1.00 59.47 299 VAL A O 1
ATOM 2163 N N . GLY A 1 300 ? 6.902 -6.211 -16.982 1.00 54.12 300 GLY A N 1
ATOM 2164 C CA . GLY A 1 300 ? 8.278 -6.007 -17.428 1.00 54.12 300 GLY A CA 1
ATOM 2165 C C . GLY A 1 300 ? 8.349 -4.920 -18.492 1.00 54.12 300 GLY A C 1
ATOM 2166 O O . GLY A 1 300 ? 7.475 -4.829 -19.361 1.00 54.12 300 GLY A O 1
ATOM 2167 N N . GLY A 1 301 ? 9.376 -4.087 -18.422 1.00 50.34 301 GLY A N 1
ATOM 2168 C CA . GLY A 1 301 ? 9.722 -3.194 -19.509 1.00 50.34 301 GLY A CA 1
ATOM 2169 C C . GLY A 1 301 ? 10.015 -3.996 -20.763 1.00 50.34 301 GLY A C 1
ATOM 2170 O O . GLY A 1 301 ? 10.575 -5.099 -20.719 1.00 50.34 301 GLY A O 1
ATOM 2171 N N . ARG A 1 302 ? 9.582 -3.482 -21.915 1.00 54.69 302 ARG A N 1
ATOM 2172 C CA . ARG A 1 302 ? 9.940 -4.140 -23.172 1.00 54.69 302 ARG A CA 1
ATOM 2173 C C . ARG A 1 302 ? 11.449 -4.019 -23.334 1.00 54.69 302 ARG A C 1
ATOM 2175 O O . ARG A 1 302 ? 12.041 -3.049 -22.874 1.00 54.69 302 ARG A O 1
ATOM 2182 N N . ALA A 1 303 ? 12.078 -4.985 -23.999 1.00 50.50 303 ALA A N 1
ATOM 2183 C CA . ALA A 1 303 ? 13.434 -4.747 -24.489 1.00 50.50 303 ALA A CA 1
ATOM 2184 C C . ALA A 1 303 ? 13.431 -3.420 -25.241 1.00 50.50 303 ALA A C 1
ATOM 2186 O O . ALA A 1 303 ? 12.428 -3.129 -25.911 1.00 50.50 303 ALA A O 1
ATOM 2187 N N . GLY A 1 304 ? 14.533 -2.675 -25.192 1.00 46.66 304 GLY A N 1
ATOM 2188 C CA . GLY A 1 304 ? 14.756 -1.743 -26.279 1.00 46.66 304 GLY A CA 1
ATOM 2189 C C . GLY A 1 304 ? 14.608 -2.520 -27.565 1.00 46.66 304 GLY A C 1
ATOM 2190 O O . GLY A 1 304 ? 15.120 -3.640 -27.699 1.00 46.66 304 GLY A O 1
ATOM 2191 N N . VAL A 1 305 ? 13.792 -2.001 -28.472 1.00 43.66 305 VAL A N 1
ATOM 2192 C CA . VAL A 1 305 ? 13.814 -2.563 -29.807 1.00 43.66 305 VAL A CA 1
ATOM 2193 C C . VAL A 1 305 ? 15.201 -2.157 -30.295 1.00 43.66 305 VAL A C 1
ATOM 2195 O O . VAL A 1 305 ? 15.493 -0.973 -30.296 1.00 43.66 305 VAL A O 1
ATOM 2198 N N . PRO A 1 306 ? 16.129 -3.063 -30.647 1.00 44.00 306 PRO A N 1
ATOM 2199 C CA . PRO A 1 306 ? 17.269 -2.626 -31.441 1.00 44.00 306 PRO A CA 1
ATOM 2200 C C . PRO A 1 306 ? 16.649 -1.835 -32.571 1.00 44.00 306 PRO A C 1
ATOM 2202 O O . PRO A 1 306 ? 15.836 -2.404 -33.303 1.00 44.00 306 PRO A O 1
ATOM 2205 N N . GLY A 1 307 ? 16.946 -0.544 -32.692 1.00 39.06 307 GLY A N 1
ATOM 2206 C CA . GLY A 1 307 ? 16.634 0.157 -33.919 1.00 39.06 307 GLY A CA 1
ATOM 2207 C C . GLY A 1 307 ? 17.362 -0.644 -34.976 1.00 39.06 307 GLY A C 1
ATOM 2208 O O . GLY A 1 307 ? 18.564 -0.501 -35.039 1.00 39.06 307 GLY A O 1
ATOM 2209 N N . VAL A 1 308 ? 16.678 -1.597 -35.630 1.00 38.34 308 VAL A N 1
ATOM 2210 C CA . VAL A 1 308 ? 17.211 -2.702 -36.448 1.00 38.34 308 VAL A CA 1
ATOM 2211 C C . VAL A 1 308 ? 18.737 -2.755 -36.358 1.00 38.34 308 VAL A C 1
ATOM 2213 O O . VAL A 1 308 ? 19.347 -2.135 -37.213 1.00 38.34 308 VAL A O 1
ATOM 2216 N N . GLY A 1 309 ? 19.307 -3.325 -35.280 1.00 40.06 309 GLY A N 1
ATOM 2217 C CA . GLY A 1 309 ? 20.610 -2.947 -34.688 1.00 40.06 309 GLY A CA 1
ATOM 2218 C C . GLY A 1 309 ? 21.468 -2.066 -35.582 1.00 40.06 309 GLY A C 1
ATOM 2219 O O . GLY A 1 309 ? 21.989 -2.555 -36.581 1.00 40.06 309 GLY A O 1
ATOM 2220 N N . GLY A 1 310 ? 21.491 -0.767 -35.306 1.00 46.91 310 GLY A N 1
ATOM 2221 C CA . GLY A 1 310 ? 21.246 0.199 -36.366 1.00 46.91 310 GLY A CA 1
ATOM 2222 C C . GLY A 1 310 ? 21.907 -0.148 -37.692 1.00 46.91 310 GLY A C 1
ATOM 2223 O O . GLY A 1 310 ? 23.114 -0.043 -37.810 1.00 46.91 310 GLY A O 1
ATOM 2224 N N . THR A 1 311 ? 21.107 -0.608 -38.658 1.00 54.84 311 THR A N 1
ATOM 2225 C CA . THR A 1 311 ? 21.529 -1.181 -39.945 1.00 54.84 311 THR A CA 1
ATOM 2226 C C . THR A 1 311 ? 22.915 -0.704 -40.334 1.00 54.84 311 THR A C 1
ATOM 2228 O O . THR A 1 311 ? 23.088 0.503 -40.538 1.00 54.84 311 THR A O 1
ATOM 2231 N N . GLY A 1 312 ? 23.895 -1.610 -40.371 1.00 54.34 312 GLY A N 1
ATOM 2232 C CA . GLY A 1 312 ? 25.244 -1.206 -40.722 1.00 54.34 312 GLY A CA 1
ATOM 2233 C C . GLY A 1 312 ? 25.219 -0.425 -42.030 1.00 54.34 312 GLY A C 1
ATOM 2234 O O . GLY A 1 312 ? 24.396 -0.693 -42.913 1.00 54.34 312 GLY A O 1
ATOM 2235 N N . GLY A 1 313 ? 26.052 0.607 -42.110 1.00 57.84 313 GLY A N 1
ATOM 2236 C CA . GLY A 1 313 ? 26.013 1.560 -43.200 1.00 57.84 313 GLY A CA 1
ATOM 2237 C C . GLY A 1 313 ? 26.047 0.846 -44.540 1.00 57.84 313 GLY A C 1
ATOM 2238 O O . GLY A 1 313 ? 26.743 -0.157 -44.707 1.00 57.84 313 GLY A O 1
ATOM 2239 N N . VAL A 1 314 ? 25.283 1.348 -45.502 1.00 64.06 314 VAL A N 1
ATOM 2240 C CA . VAL A 1 314 ? 25.355 0.837 -46.870 1.00 64.06 314 VAL A CA 1
ATOM 2241 C C . VAL A 1 314 ? 26.773 1.103 -47.377 1.00 64.06 314 VAL A C 1
ATOM 2243 O O . VAL A 1 314 ? 27.276 2.222 -47.243 1.00 64.06 314 VAL A O 1
ATOM 2246 N N . GLY A 1 315 ? 27.434 0.081 -47.916 1.00 58.47 315 GLY A N 1
ATOM 2247 C CA . GLY A 1 315 ? 28.722 0.281 -48.563 1.00 58.47 315 GLY A CA 1
ATOM 2248 C C . GLY A 1 315 ? 28.579 1.180 -49.791 1.00 58.47 315 GLY A C 1
ATOM 2249 O O . GLY A 1 315 ? 27.523 1.242 -50.428 1.00 58.47 315 GLY A O 1
ATOM 2250 N N . GLY A 1 316 ? 29.637 1.909 -50.124 1.00 59.34 316 GLY A N 1
ATOM 2251 C CA . GLY A 1 316 ? 29.671 2.769 -51.292 1.00 59.34 316 GLY A CA 1
ATOM 2252 C C . GLY A 1 316 ? 29.280 2.015 -52.561 1.00 59.34 316 GLY A C 1
ATOM 2253 O O . GLY A 1 316 ? 29.634 0.851 -52.741 1.00 59.34 316 GLY A O 1
ATOM 2254 N N . LYS A 1 317 ? 28.561 2.667 -53.479 1.00 66.06 317 LYS A N 1
ATOM 2255 C CA . LYS A 1 317 ? 28.303 2.077 -54.801 1.00 66.06 317 LYS A CA 1
ATOM 2256 C C . LYS A 1 317 ? 29.628 1.845 -55.541 1.00 66.06 317 LYS A C 1
ATOM 2258 O O . LYS A 1 317 ? 30.532 2.678 -55.440 1.00 66.06 317 LYS A O 1
ATOM 2263 N N . ALA A 1 318 ? 29.690 0.746 -56.295 1.00 57.34 318 ALA A N 1
ATOM 2264 C CA . ALA A 1 318 ? 30.718 0.491 -57.302 1.00 57.34 318 ALA A CA 1
ATOM 2265 C C . ALA A 1 318 ? 30.858 1.676 -58.273 1.00 57.34 318 ALA A C 1
ATOM 2267 O O . ALA A 1 318 ? 29.895 2.419 -58.480 1.00 57.34 318 ALA A O 1
ATOM 2268 N N . GLY A 1 319 ? 32.052 1.827 -58.853 1.00 54.50 319 GLY A N 1
ATOM 2269 C CA . GLY A 1 319 ? 32.414 2.897 -59.782 1.00 54.50 319 GLY A CA 1
ATOM 2270 C C . GLY A 1 319 ? 31.411 3.187 -60.913 1.00 54.50 319 GLY A C 1
ATOM 2271 O O . GLY A 1 319 ? 30.578 2.369 -61.293 1.00 54.50 319 GLY A O 1
ATOM 2272 N N . ASP A 1 320 ? 31.515 4.414 -61.430 1.00 51.41 320 ASP A N 1
ATOM 2273 C CA . ASP A 1 320 ? 30.706 5.009 -62.503 1.00 51.41 320 ASP A CA 1
ATOM 2274 C C . ASP A 1 320 ? 30.734 4.204 -63.825 1.00 51.41 320 ASP A C 1
ATOM 2276 O O . ASP A 1 320 ? 31.586 3.341 -64.021 1.00 51.41 320 ASP A O 1
ATOM 2280 N N . ILE A 1 321 ? 29.851 4.557 -64.771 1.00 51.41 321 ILE A N 1
ATOM 2281 C CA . ILE A 1 321 ? 29.571 3.982 -66.108 1.00 51.41 321 ILE A CA 1
ATOM 2282 C C . ILE A 1 321 ? 30.842 3.658 -66.939 1.00 51.41 321 ILE A C 1
ATOM 2284 O O . ILE A 1 321 ? 30.789 2.901 -67.908 1.00 51.41 321 ILE A O 1
ATOM 2288 N N . TRP A 1 322 ? 31.992 4.214 -66.551 1.00 45.81 322 TRP A N 1
ATOM 2289 C CA . TRP A 1 322 ? 33.293 4.132 -67.216 1.00 45.81 322 TRP A CA 1
ATOM 2290 C C . TRP A 1 322 ? 34.304 3.182 -66.564 1.00 45.81 322 TRP A C 1
ATOM 2292 O O . TRP A 1 322 ? 35.378 2.988 -67.125 1.00 45.81 322 TRP A O 1
ATOM 2302 N N . ALA A 1 323 ? 34.003 2.610 -65.398 1.00 53.06 323 ALA A N 1
ATOM 2303 C CA . ALA A 1 323 ? 34.905 1.709 -64.693 1.00 53.06 323 ALA A CA 1
ATOM 2304 C C . ALA A 1 323 ? 34.142 0.459 -64.235 1.00 53.06 323 ALA A C 1
ATOM 2306 O O . ALA A 1 323 ? 33.600 0.399 -63.134 1.00 53.06 323 ALA A O 1
ATOM 2307 N N . ARG A 1 324 ? 34.073 -0.530 -65.135 1.00 55.19 324 ARG A N 1
ATOM 2308 C CA . ARG A 1 324 ? 33.271 -1.758 -64.988 1.00 55.19 324 ARG A CA 1
ATOM 2309 C C . ARG A 1 324 ? 33.688 -2.659 -63.824 1.00 55.19 324 ARG A C 1
ATOM 2311 O O . ARG A 1 324 ? 32.888 -3.503 -63.430 1.00 55.19 324 ARG A O 1
ATOM 2318 N N . ASP A 1 325 ? 34.896 -2.477 -63.297 1.00 63.81 325 ASP A N 1
ATOM 2319 C CA . ASP A 1 325 ? 35.537 -3.473 -62.433 1.00 63.81 325 ASP A CA 1
ATOM 2320 C C . ASP A 1 325 ? 35.526 -3.115 -60.937 1.00 63.81 325 ASP A C 1
ATOM 2322 O O . ASP A 1 325 ? 35.922 -3.942 -60.118 1.00 63.81 325 ASP A O 1
ATOM 2326 N N . GLY A 1 326 ? 35.042 -1.922 -60.564 1.00 62.31 326 GLY A N 1
ATOM 2327 C CA . GLY A 1 326 ? 34.892 -1.546 -59.155 1.00 62.31 326 GLY A CA 1
ATOM 2328 C C . GLY A 1 326 ? 33.757 -2.326 -58.485 1.00 62.31 326 GLY A C 1
ATOM 2329 O O . GLY A 1 326 ? 32.675 -2.479 -59.052 1.00 62.31 326 GLY A O 1
ATOM 2330 N N . LYS A 1 327 ? 33.975 -2.810 -57.265 1.00 73.06 327 LYS A N 1
ATOM 2331 C CA . LYS A 1 327 ? 32.985 -3.521 -56.449 1.00 73.06 327 LYS A CA 1
ATOM 2332 C C . LYS A 1 327 ? 32.302 -2.566 -55.469 1.00 73.06 327 LYS A C 1
ATOM 2334 O O . LYS A 1 327 ? 32.920 -1.615 -55.002 1.00 73.06 327 LYS A O 1
ATOM 2339 N N . PRO A 1 328 ? 31.023 -2.772 -55.127 1.00 73.69 328 PRO A N 1
ATOM 2340 C CA . PRO A 1 328 ? 30.409 -2.039 -54.027 1.00 73.69 328 PRO A CA 1
ATOM 2341 C C . PRO A 1 328 ? 31.115 -2.361 -52.705 1.00 73.69 328 PRO A C 1
ATOM 2343 O O . PRO A 1 328 ? 31.572 -3.489 -52.515 1.00 73.69 328 PRO A O 1
ATOM 2346 N N . GLY A 1 329 ? 31.152 -1.395 -51.789 1.00 73.81 329 GLY A N 1
ATOM 2347 C CA . GLY A 1 329 ? 31.605 -1.638 -50.421 1.00 73.81 329 GLY A CA 1
ATOM 2348 C C . GLY A 1 329 ? 30.674 -2.606 -49.697 1.00 73.81 329 GLY A C 1
ATOM 2349 O O . GLY A 1 329 ? 29.487 -2.716 -50.026 1.00 73.81 329 GLY A O 1
ATOM 2350 N N . ASN A 1 330 ? 31.188 -3.289 -48.681 1.00 79.50 330 ASN A N 1
ATOM 2351 C CA . ASN A 1 330 ? 30.369 -4.155 -47.847 1.00 79.50 330 ASN A CA 1
ATOM 2352 C C . ASN A 1 330 ? 29.488 -3.311 -46.922 1.00 79.50 330 ASN A C 1
ATOM 2354 O O . ASN A 1 330 ? 29.890 -2.256 -46.422 1.00 79.50 330 ASN A O 1
ATOM 2358 N N . ALA A 1 331 ? 28.271 -3.786 -46.664 1.00 78.06 331 ALA A N 1
ATOM 2359 C CA . ALA A 1 331 ? 27.463 -3.205 -45.605 1.00 78.06 331 ALA A CA 1
ATOM 2360 C C . ALA A 1 331 ? 28.121 -3.460 -44.239 1.00 78.06 331 ALA A C 1
ATOM 2362 O O . ALA A 1 331 ? 28.740 -4.506 -44.027 1.00 78.06 331 ALA A O 1
ATOM 2363 N N . GLY A 1 332 ? 27.975 -2.518 -43.307 1.00 77.50 332 GLY A N 1
ATOM 2364 C CA . GLY A 1 332 ? 28.380 -2.754 -41.922 1.00 77.50 332 GLY A CA 1
ATOM 2365 C C . GLY A 1 332 ? 27.567 -3.882 -41.273 1.00 77.50 332 GLY A C 1
ATOM 2366 O O . GLY A 1 332 ? 26.456 -4.196 -41.706 1.00 77.50 332 GLY A O 1
ATOM 2367 N N . ALA A 1 333 ? 28.091 -4.473 -40.198 1.00 79.88 333 ALA A N 1
ATOM 2368 C CA . ALA A 1 333 ? 27.323 -5.429 -39.403 1.00 79.88 333 ALA A CA 1
ATOM 2369 C C . ALA A 1 333 ? 26.133 -4.735 -38.716 1.00 79.88 333 ALA A C 1
ATOM 2371 O O . ALA A 1 333 ? 26.265 -3.614 -38.223 1.00 79.88 333 ALA A O 1
ATOM 2372 N N . THR A 1 334 ? 24.982 -5.403 -38.681 1.00 76.50 334 THR A N 1
ATOM 2373 C CA . THR A 1 334 ? 23.831 -5.012 -37.856 1.00 76.50 334 THR A CA 1
ATOM 2374 C C . THR A 1 334 ? 24.163 -5.266 -36.383 1.00 76.50 334 THR A C 1
ATOM 2376 O O . THR A 1 334 ? 24.720 -6.311 -36.056 1.00 76.50 334 THR A O 1
ATOM 2379 N N . GLY A 1 335 ? 23.827 -4.322 -35.508 1.00 72.81 335 GLY A N 1
ATOM 2380 C CA . GLY A 1 335 ? 23.935 -4.475 -34.058 1.00 72.81 335 GLY A CA 1
ATOM 2381 C C . GLY A 1 335 ? 23.004 -5.556 -33.497 1.00 72.81 335 GLY A C 1
ATOM 2382 O O . GLY A 1 335 ? 22.042 -5.989 -34.137 1.00 72.81 335 GLY A O 1
ATOM 2383 N N . GLU A 1 336 ? 23.285 -5.995 -32.277 1.00 75.56 336 GLU A N 1
ATOM 2384 C CA . GLU A 1 336 ? 22.539 -7.063 -31.613 1.00 75.56 336 GLU A CA 1
ATOM 2385 C C . GLU A 1 336 ? 21.253 -6.568 -30.931 1.00 75.56 336 GLU A C 1
ATOM 2387 O O . GLU A 1 336 ? 21.148 -5.426 -30.471 1.00 75.56 336 GLU A O 1
ATOM 2392 N N . GLN A 1 337 ? 20.266 -7.467 -30.849 1.00 71.44 337 GLN A N 1
ATOM 2393 C CA . GLN A 1 337 ? 19.036 -7.265 -30.089 1.00 71.44 337 GLN A CA 1
ATOM 2394 C C . GLN A 1 337 ? 19.263 -7.552 -28.603 1.00 71.44 337 GLN A C 1
ATOM 2396 O O . GLN A 1 337 ? 19.731 -8.630 -28.241 1.00 71.44 337 GLN A O 1
ATOM 2401 N N . ALA A 1 338 ? 18.847 -6.626 -27.742 1.00 73.12 338 ALA A N 1
ATOM 2402 C CA . ALA A 1 338 ? 18.827 -6.835 -26.303 1.00 73.12 338 ALA A CA 1
ATOM 2403 C C . ALA A 1 338 ? 17.597 -7.649 -25.851 1.00 73.12 338 ALA A C 1
ATOM 2405 O O . ALA A 1 338 ? 16.599 -7.777 -26.567 1.00 73.12 338 ALA A O 1
ATOM 2406 N N . ARG A 1 339 ? 17.658 -8.213 -24.640 1.00 76.94 339 ARG A N 1
ATOM 2407 C CA . ARG A 1 339 ? 16.548 -8.978 -24.044 1.00 76.94 339 ARG A CA 1
ATOM 2408 C C . ARG A 1 339 ? 15.505 -8.059 -23.402 1.00 76.94 339 ARG A C 1
ATOM 2410 O O . ARG A 1 339 ? 15.822 -6.958 -22.953 1.00 76.94 339 ARG A O 1
ATOM 2417 N N . ALA A 1 340 ? 14.269 -8.546 -23.320 1.00 73.19 340 ALA A N 1
ATOM 2418 C CA . ALA A 1 340 ? 13.202 -7.863 -22.593 1.00 73.19 340 ALA A CA 1
ATOM 2419 C C . ALA A 1 340 ? 13.352 -8.041 -21.084 1.00 73.19 340 ALA A C 1
ATOM 2421 O O . ALA A 1 340 ? 13.903 -9.052 -20.637 1.00 73.19 340 ALA A O 1
ATOM 2422 N N . GLY A 1 341 ? 12.818 -7.080 -20.330 1.00 73.56 341 GLY A N 1
ATOM 2423 C CA . GLY A 1 341 ? 12.689 -7.203 -18.890 1.00 73.56 341 GLY A CA 1
ATOM 2424 C C . GLY A 1 341 ? 11.685 -8.291 -18.518 1.00 73.56 341 GLY A C 1
ATOM 2425 O O . GLY A 1 341 ? 10.706 -8.554 -19.227 1.00 73.56 341 GLY A O 1
ATOM 2426 N N . LEU A 1 342 ? 11.930 -8.949 -17.394 1.00 75.94 342 LEU A N 1
ATOM 2427 C CA . LEU A 1 342 ? 11.015 -9.909 -16.797 1.00 75.94 342 LEU A CA 1
ATOM 2428 C C . LEU A 1 342 ? 9.837 -9.174 -16.152 1.00 75.94 342 LEU A C 1
ATOM 2430 O O . LEU A 1 342 ? 9.979 -8.073 -15.627 1.00 75.94 342 LEU A O 1
ATOM 2434 N N . ALA A 1 343 ? 8.655 -9.789 -16.170 1.00 76.88 343 ALA A N 1
ATOM 2435 C CA . ALA A 1 343 ? 7.525 -9.276 -15.404 1.00 76.88 343 ALA A CA 1
ATOM 2436 C C . ALA A 1 343 ? 7.745 -9.480 -13.900 1.00 76.88 343 ALA A C 1
ATOM 2438 O O . ALA A 1 343 ? 8.263 -10.519 -13.476 1.00 76.88 343 ALA A O 1
ATOM 2439 N N . GLY A 1 344 ? 7.292 -8.512 -13.106 1.00 78.44 344 GLY A N 1
ATOM 2440 C CA . GLY A 1 344 ? 7.292 -8.615 -11.657 1.00 78.44 344 GLY A CA 1
ATOM 2441 C C . GLY A 1 344 ? 6.328 -9.693 -11.168 1.00 78.44 344 GLY A C 1
ATOM 2442 O O . GLY A 1 344 ? 5.330 -10.033 -11.813 1.00 78.44 344 GLY A O 1
ATOM 2443 N N . LYS A 1 345 ? 6.615 -10.252 -9.994 1.00 83.25 345 LYS A N 1
ATOM 2444 C CA . LYS A 1 345 ? 5.744 -11.241 -9.350 1.00 83.25 345 LYS A CA 1
ATOM 2445 C C . LYS A 1 345 ? 4.554 -10.543 -8.699 1.00 83.25 345 LYS A C 1
ATOM 2447 O O . LYS A 1 345 ? 4.686 -9.442 -8.180 1.00 83.25 345 LYS A O 1
ATOM 2452 N N . ALA A 1 346 ? 3.395 -11.195 -8.687 1.00 79.38 346 ALA A N 1
ATOM 2453 C CA . ALA A 1 346 ? 2.260 -10.716 -7.903 1.00 79.38 346 ALA A CA 1
ATOM 2454 C C . ALA A 1 346 ? 2.544 -10.810 -6.397 1.00 79.38 346 ALA A C 1
ATOM 2456 O O . ALA A 1 346 ? 3.198 -11.754 -5.941 1.00 79.38 346 ALA A O 1
ATOM 2457 N N . GLY A 1 347 ? 2.013 -9.852 -5.643 1.00 83.56 347 GLY A N 1
ATOM 2458 C CA . GLY A 1 347 ? 2.063 -9.846 -4.192 1.00 83.56 347 GLY A CA 1
ATOM 2459 C C . GLY A 1 347 ? 1.205 -10.949 -3.583 1.00 83.56 347 GLY A C 1
ATOM 2460 O O . GLY A 1 347 ? 0.233 -11.433 -4.175 1.00 83.56 347 GLY A O 1
ATOM 2461 N N . LYS A 1 348 ? 1.565 -11.369 -2.372 1.00 89.62 348 LYS A N 1
ATOM 2462 C CA . LYS A 1 348 ? 0.822 -12.386 -1.624 1.00 89.62 348 LYS A CA 1
ATOM 2463 C C . LYS A 1 348 ? -0.447 -11.790 -1.019 1.00 89.62 348 LYS A C 1
ATOM 2465 O O . LYS A 1 348 ? -0.498 -10.610 -0.678 1.00 89.62 348 LYS A O 1
ATOM 2470 N N . SER A 1 349 ? -1.472 -12.629 -0.875 1.00 90.00 349 SER A N 1
ATOM 2471 C CA . SER A 1 349 ? -2.665 -12.271 -0.100 1.00 90.00 349 SER A CA 1
ATOM 2472 C C . SER A 1 349 ? -2.337 -12.205 1.392 1.00 90.00 349 SER A C 1
ATOM 2474 O O . SER A 1 349 ? -1.441 -12.911 1.859 1.00 90.00 349 SER A O 1
ATOM 2476 N N . GLY A 1 350 ? -3.071 -11.363 2.110 1.00 90.38 350 GLY A N 1
ATOM 2477 C CA . GLY A 1 350 ? -2.915 -11.155 3.546 1.00 90.38 350 GLY A CA 1
ATOM 2478 C C . GLY A 1 350 ? -3.587 -12.242 4.384 1.00 90.38 350 GLY A C 1
ATOM 2479 O O . GLY A 1 350 ? -4.330 -13.081 3.864 1.00 90.38 350 GLY A O 1
ATOM 2480 N N . SER A 1 351 ? -3.353 -12.219 5.696 1.00 93.56 351 SER A N 1
ATOM 2481 C CA . SER A 1 351 ? -4.006 -13.126 6.649 1.00 93.56 351 SER A CA 1
ATOM 2482 C C . SER A 1 351 ? -5.155 -12.441 7.375 1.00 93.56 351 SER A C 1
ATOM 2484 O O . SER A 1 351 ? -5.033 -11.280 7.754 1.00 93.56 351 SER A O 1
ATOM 2486 N N . VAL A 1 352 ? -6.225 -13.187 7.642 1.00 95.62 352 VAL A N 1
ATOM 2487 C CA . VAL A 1 352 ? -7.387 -12.707 8.396 1.00 95.62 352 VAL A CA 1
ATOM 2488 C C . VAL A 1 352 ? -7.531 -13.533 9.665 1.00 95.62 352 VAL A C 1
ATOM 2490 O O . VAL A 1 352 ? -7.528 -14.764 9.604 1.00 95.62 352 VAL A O 1
ATOM 2493 N N . LYS A 1 353 ? -7.682 -12.858 10.800 1.00 97.50 353 LYS A N 1
ATOM 2494 C CA . LYS A 1 353 ? -8.026 -13.450 12.087 1.00 97.50 353 LYS A CA 1
ATOM 2495 C C . LYS A 1 353 ? -9.283 -12.784 12.618 1.00 97.50 353 LYS A C 1
ATOM 2497 O O . LYS A 1 353 ? -9.372 -11.562 12.662 1.00 97.50 353 LYS A O 1
ATOM 2502 N N . VAL A 1 354 ? -10.250 -13.600 13.011 1.00 96.00 354 VAL A N 1
ATOM 2503 C CA . VAL A 1 354 ? -11.498 -13.134 13.611 1.00 96.00 354 VAL A CA 1
ATOM 2504 C C . VAL A 1 354 ? -11.714 -13.920 14.891 1.00 96.00 354 VAL A C 1
ATOM 2506 O O . VAL A 1 354 ? -11.710 -15.152 14.857 1.00 96.00 354 VAL A O 1
ATOM 2509 N N . TYR A 1 355 ? -11.877 -13.212 16.003 1.00 96.94 355 TYR A N 1
ATOM 2510 C CA . TYR A 1 355 ? -12.057 -13.794 17.325 1.00 96.94 355 TYR A CA 1
ATOM 2511 C C . TYR A 1 355 ? -13.322 -13.242 17.968 1.00 96.94 355 TYR A C 1
ATOM 2513 O O . TYR A 1 355 ? -13.458 -12.035 18.150 1.00 96.94 355 TYR A O 1
ATOM 2521 N N . GLU A 1 356 ? -14.225 -14.146 18.335 1.00 96.75 356 GLU A N 1
ATOM 2522 C CA . GLU A 1 356 ? -15.389 -13.835 19.157 1.00 96.75 356 GLU A CA 1
ATOM 2523 C C . GLU A 1 356 ? -15.106 -14.277 20.594 1.00 96.75 356 GLU A C 1
ATOM 2525 O O . GLU A 1 356 ? -14.883 -15.464 20.842 1.00 96.75 356 GLU A O 1
ATOM 2530 N N . THR A 1 357 ? -15.050 -13.332 21.531 1.00 96.81 357 THR A N 1
ATOM 2531 C CA . THR A 1 357 ? -14.689 -13.607 22.929 1.00 96.81 357 THR A CA 1
ATOM 2532 C C . THR A 1 357 ? -15.884 -14.062 23.762 1.00 96.81 357 THR A C 1
ATOM 2534 O O . THR A 1 357 ? -15.699 -14.800 24.725 1.00 96.81 357 THR A O 1
ATOM 2537 N N . GLY A 1 358 ? -17.101 -13.629 23.416 1.00 96.56 358 GLY A N 1
ATOM 2538 C CA . GLY A 1 358 ? -18.310 -13.853 24.214 1.00 96.56 358 GLY A CA 1
ATOM 2539 C C . GLY A 1 358 ? -18.391 -13.031 25.508 1.00 96.56 358 GLY A C 1
ATOM 2540 O O . GLY A 1 358 ? -19.393 -13.130 26.213 1.00 96.56 358 GLY A O 1
ATOM 2541 N N . ASP A 1 359 ? -17.379 -12.213 25.814 1.00 96.19 359 ASP A N 1
ATOM 2542 C CA . ASP A 1 359 ? -17.300 -11.419 27.042 1.00 96.19 359 ASP A CA 1
ATOM 2543 C C . ASP A 1 359 ? -17.131 -9.929 26.729 1.00 96.19 359 ASP A C 1
ATOM 2545 O O . ASP A 1 359 ? -16.038 -9.424 26.443 1.00 96.19 359 ASP A O 1
ATOM 2549 N N . GLU A 1 360 ? -18.263 -9.227 26.745 1.00 96.06 360 GLU A N 1
ATOM 2550 C CA . GLU A 1 360 ? -18.323 -7.798 26.461 1.00 96.06 360 GLU A CA 1
ATOM 2551 C C . GLU A 1 360 ? -17.634 -6.981 27.554 1.00 96.06 360 GLU A C 1
ATOM 2553 O O . GLU A 1 360 ? -16.915 -6.034 27.244 1.00 96.06 360 GLU A O 1
ATOM 2558 N N . GLN A 1 361 ? -17.833 -7.341 28.824 1.00 95.12 361 GLN A N 1
ATOM 2559 C CA . GLN A 1 361 ? -17.289 -6.583 29.950 1.00 95.12 361 GLN A CA 1
ATOM 2560 C C . GLN A 1 361 ? -15.767 -6.654 29.957 1.00 95.12 361 GLN A C 1
ATOM 2562 O O . GLN A 1 361 ? -15.103 -5.621 30.094 1.00 95.12 361 GLN A O 1
ATOM 2567 N N . TRP A 1 362 ? -15.218 -7.843 29.709 1.00 94.94 362 TRP A N 1
ATOM 2568 C CA . TRP A 1 362 ? -13.783 -8.029 29.587 1.00 94.94 362 TRP A CA 1
ATOM 2569 C C . TRP A 1 362 ? -13.188 -7.190 28.452 1.00 94.94 362 TRP A C 1
ATOM 2571 O O . TRP A 1 362 ? -12.199 -6.492 28.677 1.00 94.94 362 TRP A O 1
ATOM 2581 N N . LEU A 1 363 ? -13.799 -7.177 27.257 1.00 96.12 363 LEU A N 1
ATOM 2582 C CA . LEU A 1 363 ? -13.288 -6.381 26.131 1.00 96.12 363 LEU A CA 1
ATOM 2583 C C . LEU A 1 363 ? -13.345 -4.872 26.392 1.00 96.12 363 LEU A C 1
ATOM 2585 O O . LEU A 1 363 ? -12.366 -4.177 26.122 1.00 96.12 363 LEU A O 1
ATOM 2589 N N . ARG A 1 364 ? -14.444 -4.368 26.969 1.00 96.25 364 ARG A N 1
ATOM 2590 C CA . ARG A 1 364 ? -14.566 -2.958 27.391 1.00 96.25 364 ARG A CA 1
ATOM 2591 C C . ARG A 1 364 ? -13.443 -2.574 28.344 1.00 96.25 364 ARG A C 1
ATOM 2593 O O . ARG A 1 364 ? -12.799 -1.535 28.209 1.00 96.25 364 ARG A O 1
ATOM 2600 N N . CYS A 1 365 ? -13.203 -3.446 29.313 1.00 95.38 365 CYS A N 1
ATOM 2601 C CA . CYS A 1 365 ? -12.187 -3.242 30.324 1.00 95.38 365 CYS A CA 1
ATOM 2602 C C . CYS A 1 365 ? -10.767 -3.318 29.729 1.00 95.38 365 CYS A C 1
ATOM 2604 O O . CYS A 1 365 ? -9.923 -2.484 30.054 1.00 95.38 365 CYS A O 1
ATOM 2606 N N . TYR A 1 366 ? -10.521 -4.233 28.784 1.00 95.44 366 TYR A N 1
ATOM 2607 C CA . TYR A 1 366 ? -9.264 -4.328 28.038 1.00 95.44 366 TYR A CA 1
ATOM 2608 C C . TYR A 1 366 ? -8.964 -3.059 27.226 1.00 95.44 366 TYR A C 1
ATOM 2610 O O . TYR A 1 366 ? -7.839 -2.563 27.269 1.00 95.44 366 TYR A O 1
ATOM 2618 N N . VAL A 1 367 ? -9.964 -2.503 26.536 1.00 96.38 367 VAL A N 1
ATOM 2619 C CA . VAL A 1 367 ? -9.826 -1.248 25.778 1.00 96.38 367 VAL A CA 1
ATOM 2620 C C . VAL A 1 367 ? -9.419 -0.095 26.700 1.00 96.38 367 VAL A C 1
ATOM 2622 O O . VAL A 1 367 ? -8.428 0.579 26.430 1.00 96.38 367 VAL A O 1
ATOM 2625 N N . ARG A 1 368 ? -10.100 0.077 27.842 1.00 95.50 368 ARG A N 1
ATOM 2626 C CA . ARG A 1 368 ? -9.745 1.103 28.843 1.00 95.50 368 ARG A CA 1
ATOM 2627 C C . ARG A 1 368 ? -8.350 0.903 29.427 1.00 95.50 368 ARG A C 1
ATOM 2629 O O . ARG A 1 368 ? -7.620 1.872 29.632 1.00 95.50 368 ARG A O 1
ATOM 2636 N N . TYR A 1 369 ? -7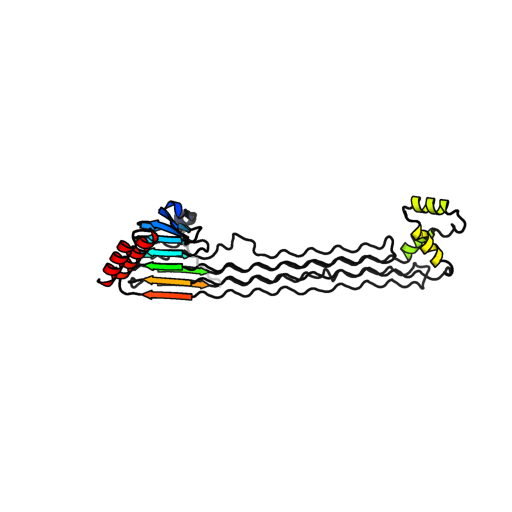.972 -0.345 29.700 1.00 95.31 369 TYR A N 1
ATOM 2637 C CA . TYR A 1 369 ? -6.629 -0.688 30.160 1.00 95.31 369 TYR A CA 1
ATOM 2638 C C . TYR A 1 369 ? -5.567 -0.254 29.145 1.00 95.31 369 TYR A C 1
ATOM 2640 O O . TYR A 1 369 ? -4.600 0.410 29.521 1.00 95.31 369 TYR A O 1
ATOM 2648 N N . ARG A 1 370 ? -5.764 -0.586 27.863 1.00 95.81 370 ARG A N 1
ATOM 2649 C CA . ARG A 1 370 ? -4.855 -0.190 26.782 1.00 95.81 370 ARG A CA 1
ATOM 2650 C C . ARG A 1 370 ? -4.757 1.321 26.637 1.00 95.81 370 ARG A C 1
ATOM 2652 O O . ARG A 1 370 ? -3.649 1.845 26.650 1.00 95.81 370 ARG A O 1
ATOM 2659 N N . GLN A 1 371 ? -5.893 2.013 26.646 1.00 95.62 371 GLN A N 1
ATOM 2660 C CA . GLN A 1 371 ? -5.926 3.472 26.598 1.00 95.62 371 GLN A CA 1
ATOM 2661 C C . GLN A 1 371 ? -5.142 4.097 27.758 1.00 95.62 371 GLN A C 1
ATOM 2663 O O . GLN A 1 371 ? -4.350 5.009 27.556 1.00 95.62 371 GLN A O 1
ATOM 2668 N N . THR A 1 372 ? -5.318 3.576 28.975 1.00 94.69 372 THR A N 1
ATOM 2669 C CA . THR A 1 372 ? -4.624 4.067 30.177 1.00 94.69 372 THR A CA 1
ATOM 2670 C C . THR A 1 372 ? -3.105 3.909 30.057 1.00 94.69 372 THR A C 1
ATOM 2672 O O . THR A 1 372 ? -2.364 4.814 30.442 1.00 94.69 372 THR A O 1
ATOM 2675 N N . LEU A 1 373 ? -2.636 2.776 29.519 1.00 93.75 373 LEU A N 1
ATOM 2676 C CA . LEU A 1 373 ? -1.211 2.542 29.279 1.00 93.75 373 LEU A CA 1
ATOM 2677 C C . LEU A 1 373 ? -0.635 3.503 28.241 1.00 93.75 373 LEU A C 1
ATOM 2679 O O . LEU A 1 373 ? 0.413 4.096 28.479 1.00 93.75 373 LEU A O 1
ATOM 2683 N N . ASP A 1 374 ? -1.324 3.659 27.114 1.00 94.69 374 ASP A N 1
ATOM 2684 C CA . ASP A 1 374 ? -0.842 4.466 25.994 1.00 94.69 374 ASP A CA 1
ATOM 2685 C C . ASP A 1 374 ? -0.830 5.963 26.315 1.00 94.69 374 ASP A C 1
ATOM 2687 O O . ASP A 1 374 ? 0.014 6.702 25.820 1.00 94.69 374 ASP A O 1
ATOM 2691 N N . LEU A 1 375 ? -1.720 6.405 27.206 1.00 94.19 375 LEU A N 1
ATOM 2692 C CA . LEU A 1 375 ? -1.747 7.772 27.728 1.00 94.19 375 LEU A CA 1
ATOM 2693 C C . LEU A 1 375 ? -0.659 8.057 28.777 1.00 94.19 375 LEU A C 1
ATOM 2695 O O . LEU A 1 375 ? -0.643 9.138 29.367 1.00 94.19 375 LEU A O 1
ATOM 2699 N N . GLY A 1 376 ? 0.231 7.098 29.050 1.00 91.62 376 GLY A N 1
ATOM 2700 C CA . GLY A 1 376 ? 1.326 7.264 30.005 1.00 91.62 376 GLY A CA 1
ATOM 2701 C C . GLY A 1 376 ? 0.859 7.438 31.452 1.00 91.62 376 GLY A C 1
ATOM 2702 O O . GLY A 1 376 ? 1.602 7.972 32.278 1.00 91.62 376 GLY A O 1
ATOM 2703 N N . MET A 1 377 ? -0.365 7.009 31.780 1.00 88.44 377 MET A N 1
ATOM 2704 C CA . MET A 1 377 ? -0.833 7.016 33.165 1.00 88.44 377 MET A CA 1
ATOM 2705 C C . MET A 1 377 ? -0.017 6.019 34.001 1.00 88.44 377 MET A C 1
ATOM 2707 O O . MET A 1 377 ? 0.578 5.076 33.475 1.00 88.44 377 MET A O 1
ATOM 2711 N N . GLU A 1 378 ? 0.021 6.219 35.323 1.00 90.25 378 GLU A N 1
ATOM 2712 C CA . GLU A 1 378 ? 0.808 5.367 36.219 1.00 90.25 378 GLU A CA 1
ATOM 2713 C C . GLU A 1 378 ? 0.510 3.878 35.982 1.00 90.25 378 GLU A C 1
ATOM 2715 O O . GLU A 1 378 ? -0.638 3.435 36.066 1.00 90.25 378 GLU A O 1
ATOM 2720 N N . GLN A 1 379 ? 1.558 3.084 35.733 1.00 88.75 379 GLN A N 1
ATOM 2721 C CA . GLN A 1 379 ? 1.442 1.645 35.453 1.00 88.75 379 GLN A CA 1
ATOM 2722 C C . GLN A 1 379 ? 0.643 0.891 36.529 1.00 88.75 379 GLN A C 1
ATOM 2724 O O . GLN A 1 379 ? -0.017 -0.103 36.225 1.00 88.75 379 GLN A O 1
ATOM 2729 N N . GLY A 1 380 ? 0.675 1.377 37.777 1.00 90.25 380 GLY A N 1
ATOM 2730 C CA . GLY A 1 380 ? -0.129 0.851 38.878 1.00 90.25 380 GLY A CA 1
ATOM 2731 C C . GLY A 1 380 ? -1.630 0.928 38.602 1.00 90.25 380 GLY A C 1
ATOM 2732 O O . GLY A 1 380 ? -2.317 -0.079 38.747 1.00 90.25 380 GLY A O 1
ATOM 2733 N N . LEU A 1 381 ? -2.121 2.072 38.115 1.00 88.88 381 LEU A N 1
ATOM 2734 C CA . LEU A 1 381 ? -3.534 2.267 37.785 1.00 88.88 381 LEU A CA 1
ATOM 2735 C C . LEU A 1 381 ? -3.969 1.356 36.633 1.00 88.88 381 LEU A C 1
ATOM 2737 O O . LEU A 1 381 ? -5.000 0.692 36.722 1.00 88.88 381 LEU A O 1
ATOM 2741 N N . ALA A 1 382 ? -3.165 1.276 35.571 1.00 88.38 382 ALA A N 1
ATOM 2742 C CA . ALA A 1 382 ? -3.447 0.376 34.458 1.00 88.38 382 ALA A CA 1
ATOM 2743 C C . ALA A 1 382 ? -3.509 -1.089 34.931 1.00 88.38 382 ALA A C 1
ATOM 2745 O O . ALA A 1 382 ? -4.412 -1.842 34.568 1.00 88.38 382 ALA A O 1
ATOM 2746 N N . TYR A 1 383 ? -2.587 -1.504 35.798 1.00 89.06 383 TYR A N 1
ATOM 2747 C CA . TYR A 1 383 ? -2.583 -2.861 36.337 1.00 89.06 383 TYR A CA 1
ATOM 2748 C C . TYR A 1 383 ? -3.776 -3.149 37.261 1.00 89.06 383 TYR A C 1
ATOM 2750 O O . TYR A 1 383 ? -4.325 -4.254 37.233 1.00 89.06 383 TYR A O 1
ATOM 2758 N N . GLU A 1 384 ? -4.209 -2.172 38.059 1.00 90.62 384 GLU A N 1
ATOM 2759 C CA . GLU A 1 384 ? -5.432 -2.279 38.858 1.00 90.62 384 GLU A CA 1
ATOM 2760 C C . GLU A 1 384 ? -6.680 -2.403 37.978 1.00 90.62 384 GLU A C 1
ATOM 2762 O O . GLU A 1 384 ? -7.520 -3.264 38.252 1.00 90.62 384 GLU A O 1
ATOM 2767 N N . LEU A 1 385 ? -6.763 -1.641 36.879 1.00 88.56 385 LEU A N 1
ATOM 2768 C CA . LEU A 1 385 ? -7.822 -1.800 35.879 1.00 88.56 385 LEU A CA 1
ATOM 2769 C C . LEU A 1 385 ? -7.822 -3.220 35.317 1.00 88.56 385 LEU A C 1
ATOM 2771 O O . LEU A 1 385 ? -8.843 -3.897 35.405 1.00 88.56 385 LEU A O 1
ATOM 2775 N N . LEU A 1 386 ? -6.677 -3.722 34.847 1.00 88.19 386 LEU A N 1
ATOM 2776 C CA . LEU A 1 386 ? -6.571 -5.080 34.309 1.00 88.19 386 LEU A CA 1
ATOM 2777 C C . LEU A 1 386 ? -6.984 -6.154 35.330 1.00 88.19 386 LEU A C 1
ATOM 2779 O O . LEU A 1 386 ? -7.709 -7.089 34.993 1.00 88.19 386 LEU A O 1
ATOM 2783 N N . LYS A 1 387 ? -6.562 -6.019 36.593 1.00 90.12 387 LYS A N 1
ATOM 2784 C CA . LYS A 1 387 ? -6.995 -6.910 37.681 1.00 90.12 387 LYS A CA 1
ATOM 2785 C C . LYS A 1 387 ? -8.500 -6.851 37.901 1.00 90.12 387 LYS A C 1
ATOM 2787 O O . LYS A 1 387 ? -9.105 -7.885 38.172 1.00 90.12 387 LYS A O 1
ATOM 2792 N N . SER A 1 388 ? -9.100 -5.667 37.808 1.00 89.75 388 SER A N 1
ATOM 2793 C CA . SER A 1 388 ? -10.551 -5.525 37.909 1.00 89.75 388 SER A CA 1
ATOM 2794 C C . SER A 1 388 ? -11.269 -6.214 36.742 1.00 89.75 388 SER A C 1
ATOM 2796 O O . SER A 1 388 ? -12.304 -6.829 36.977 1.00 89.75 388 SER A O 1
ATOM 2798 N N . CYS A 1 389 ? -10.673 -6.226 35.540 1.00 85.12 389 CYS A N 1
ATOM 2799 C CA . CYS A 1 389 ? -11.212 -6.917 34.364 1.00 85.12 389 CYS A CA 1
ATOM 2800 C C . CYS A 1 389 ? -11.235 -8.444 34.512 1.00 85.12 389 CYS A C 1
ATOM 2802 O O . CYS A 1 389 ? -12.094 -9.094 33.938 1.00 85.12 389 CYS A O 1
ATOM 2804 N N . LEU A 1 390 ? -10.266 -9.029 35.227 1.00 84.25 390 LEU A N 1
ATOM 2805 C CA . LEU A 1 390 ? -10.132 -10.488 35.372 1.00 84.25 390 LEU A CA 1
ATOM 2806 C C . LEU A 1 390 ? -11.041 -11.092 36.451 1.00 84.25 390 LEU A C 1
ATOM 2808 O O . LEU A 1 390 ? -11.143 -12.312 36.540 1.00 84.25 390 LEU A O 1
ATOM 2812 N N . ASN A 1 391 ? -11.619 -10.256 37.315 1.00 82.62 391 ASN A N 1
ATOM 2813 C CA . ASN A 1 391 ? -12.457 -10.692 38.435 1.00 82.62 391 ASN A CA 1
ATOM 2814 C C . ASN A 1 391 ? -13.962 -10.489 38.178 1.00 82.62 391 ASN A C 1
ATOM 2816 O O . ASN A 1 391 ? -14.758 -10.746 39.085 1.00 82.62 391 ASN A O 1
ATOM 2820 N N . GLN A 1 392 ? -14.330 -9.987 36.997 1.00 68.12 392 GLN A N 1
ATOM 2821 C CA . GLN A 1 392 ? -15.706 -9.932 36.492 1.00 68.12 392 GLN A CA 1
ATOM 2822 C C . GLN A 1 392 ? -15.962 -11.184 35.660 1.00 68.12 392 GLN A C 1
ATOM 2824 O O . GLN A 1 392 ? -17.092 -11.712 35.770 1.00 68.12 392 GLN A O 1
#

pLDDT: mean 76.64, std 19.26, range [36.19, 98.56]

Foldseek 3Di:
DDDDDDDDDDDDPPPPPPPPPCVVVVVPDPPQAEDELVNAWDWDDDPQKIETEHEEAAFDANHEYEAAIAYEYEYAEYHEEHNYEDEDQQHAYEYAYLAEYHYAAYEYAQEHDLPPDQQEWAEWAAWAAWAADPQDQETAETAATAAIAEGAAWAAGYEYAYFHAEYHAEYEYDWETGEWHEWYATYAWHAWHAGAALANVVVVVPCPPCVPPPPVVVCVVCVVVPNNDPVSVVVVVVVPPDDDPQAWAAFAETHAFHAIYEIHAIHAWHFTEEYHYEYADYDPHHDYHYYQYTHHWHHWGFYHAHVQSNWAHFTHHIGDPRHPHYHGHHGHHRHDTHHTHHTHHTHHGYYYHYHHNNDSLLSSLVSVLVVCVRVVHDPVVSVVSNVVSVVD

Secondary structure (DSSP, 8-state):
---------------------THHHHTT-----EEEGGGTSEEEEETTEEEEEEEEEEE-TT-EEE--S-EEEEEEEEEE-TT-EEE-TTS-EEEEEEEEEEEEEEEEE----TTS---PPPPPPPPPPPPP-SSSSSPPPPPPPPPPPPPPPPPPPPPEEEEEEEEEEEEEEE--PPPPPPPPPPPPPPPPPPPPPHHHHHHHTTTTT-TT--HHHHHHHHHHTT---HHHHHHHHHH-TT--TTPPPPPPPPPPPPPPPPPPPPPPPPPP--EEEEEEEE-TT--EEEE-PPPPPPPPPPPPPPSGGG-PPPPPPPPPTT-TTPPPPPPPPPPPPPPPPPPPPPPPPPPEEEEE-S-HHHHHHHHHHHHHHHTT--HHHHHHHHHHHHT-

Radius of gyration: 40.29 Å; chains: 1; bounding box: 122×41×106 Å